Protein AF-A0A940NZK9-F1 (afdb_monomer)

Mean predicted aligned error: 20.37 Å

Radius of gyration: 30.81 Å; Cα contacts (8 Å, |Δi|>4): 760; chains: 1; bounding box: 65×82×106 Å

Nearest PDB structures (foldseek):
  3erv-assembly1_A  TM=8.694E-01  e=4.324E-15  Bacillus anthracis
  2ccl-assembly2_D  TM=9.494E-01  e=5.959E-02  Acetivibrio thermocellus
  1ohz-assembly1_B  TM=9.767E-01  e=1.368E-01  Acetivibrio thermocellus
  8x3a-assembly1_A  TM=5.547E-01  e=2.899E-02  Acetivibrio thermocellus DSM 1313
  8x39-assembly1_B  TM=5.302E-01  e=5.33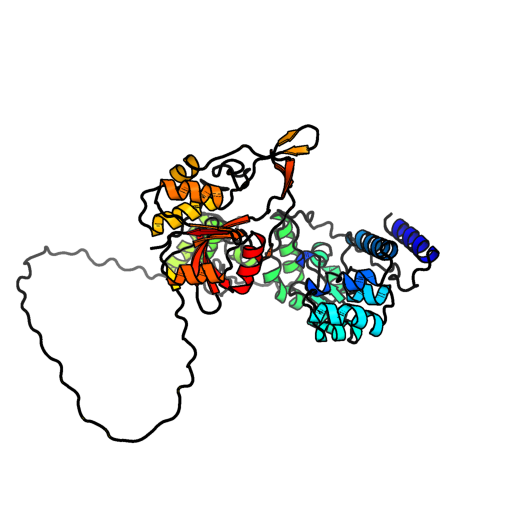4E-02  Acetivibrio thermocellus DSM 1313

Sequence (526 aa):
MKQRIAAVLLAGLMTAGFPALLPSPAVTVHAMDESMPSSIFTASPDRAYSRPCKPRFDNIPAPLLELVPEEDVNNWKNYNDILRTETAETLMEYTNVYSFIKVFELSAEQVHQVMDPAIEEETVSLTNDELNLILTASEKDILSYFMTDYPIVVGDRFYTPKWLFEHTTEEYAAAGITPEMISRKLSLYPDFPFTLEASIAFSEKLYSYVGSDAGQMNWTFTTGDMDLNEEVNVLDVVLMQRYLHKLQNIGYASWAAGDMNGDDCIDIMDLAMLKRALLKDMQPITPPEDPTEPPTEPPTENPTEKPTEPTNPTEKPTDPPEQPTEAPSENKGVMLDVIEFNQHPDYPTGCESVALYMLLKYYDVDVTVDQIIDALPKAGLPYTKNGKLYGPDPNQYFVGDPRNSSSYGVFNGPIAQVAEQFRSGVQCRTGAPLEDVIAILDTGNPVQVWYTTNPSRGIVYKREWYLDTGELFRWPGGEHSIVVCGHDDKTLTYRDPDTGGSVTMEIEFFRETYDELGGRIVYYNE

Solvent-accessible surface area (backbone atoms only — not comparable to full-atom values): 31009 Å² total; per-residue (Å²): 112,65,70,61,52,52,54,51,49,51,53,51,43,58,74,73,69,53,67,92,66,64,80,70,87,81,65,79,83,72,70,67,35,83,86,49,61,72,91,52,44,78,53,79,74,57,63,62,38,74,43,52,48,39,66,60,48,44,50,67,54,67,57,65,54,70,78,44,61,66,66,60,54,48,52,52,50,52,54,41,58,65,48,60,86,55,68,57,41,43,70,76,57,45,78,25,44,59,30,51,40,63,59,69,67,57,48,70,68,63,49,46,72,43,42,52,62,35,39,76,68,64,75,44,83,50,50,72,70,56,52,50,41,62,75,68,53,53,70,49,57,44,45,76,69,39,48,43,90,66,39,49,74,49,85,74,35,40,40,25,51,43,37,58,60,41,43,46,68,70,52,38,54,74,67,61,56,49,40,74,63,50,62,78,38,59,86,66,59,75,76,55,51,45,33,71,68,36,48,48,51,48,48,52,54,53,60,61,53,49,45,73,87,47,92,73,40,81,73,78,59,50,80,32,22,36,83,70,80,79,65,70,51,69,64,20,55,50,49,52,48,30,38,74,70,69,75,36,91,76,55,71,66,29,47,62,16,38,32,65,82,75,80,90,55,72,56,74,65,23,56,51,48,44,58,52,51,63,56,65,77,50,75,79,79,73,75,79,76,80,86,88,73,82,92,78,88,83,92,81,84,86,83,90,91,85,91,83,88,82,89,87,92,87,84,87,83,90,87,88,90,82,82,87,76,85,71,83,80,82,79,78,57,45,79,54,87,57,59,69,53,52,29,65,84,70,22,61,36,20,30,59,43,39,19,49,42,33,57,39,48,60,69,74,47,96,75,52,53,68,59,45,54,70,62,40,55,60,34,64,63,70,44,79,56,97,91,39,47,30,30,71,51,36,68,66,23,29,33,29,50,38,70,32,78,86,41,57,52,58,40,52,55,41,53,38,62,40,46,42,76,80,47,78,70,58,43,68,48,68,68,47,58,69,66,55,56,53,57,39,40,76,66,76,28,53,36,30,34,41,36,56,81,44,76,97,72,50,74,42,73,82,48,67,30,27,30,94,88,67,49,80,46,67,45,60,38,49,62,37,24,28,25,41,32,30,35,46,100,56,34,34,28,29,33,34,13,82,82,25,41,76,52,74,46,48,44,72,74,48,44,59,51,24,52,74,67,38,19,30,33,35,35,54,82,124

pLDDT: mean 74.17, std 21.55, range [27.94, 98.88]

Secondary structure (DSSP, 8-state):
-HHHHHHHHHHHHHHTT--TTSPPS----PPP-TTSPP--BSSSPPHHHH--B-HHHHS--HHHHTTS-HHHHHHHHHHHHHHTTS---STTSS-SHHHHHHHTT--HHHHHHHHHHHHHTT-SS--HHHHHHHHHS-HHHHHHHHB-SSSEEETTEEE-HHHHHHS-HHHHHHTT--HHHHHTTTTTSTTS-B-HHHHHHHHHHHHHHH-SSSTT------TT-SS-SS--SHHHHHHHHHHHTTSS---HHHHHHH-SSSSS---HHHHHHHHHHHHHHS---PPPPP--S-----------------------------PPPPPPP----EE--PPP---TTT-TT-HHHHHHHHHHHHTT----HHHHHHHS-EEPPPEEETTEEE---TTTSEES-TT-TT-----HHHHHHHHHHHSS-EEEESS--HHHHHHHHHTT--EEEEEES-GGG--EEEEEEE-TTS-EEEEEETEEEEEEEEE-SSEEEEEETTTTEEEEEEHHHHHHHHHHTT--EEEE--

Structure (mmCIF, N/CA/C/O backbone):
data_AF-A0A940NZK9-F1
#
_entry.id   AF-A0A940NZK9-F1
#
loop_
_atom_site.group_PDB
_atom_site.id
_atom_site.type_symbol
_atom_site.label_atom_id
_atom_site.label_alt_id
_atom_site.label_comp_id
_atom_site.label_asym_id
_atom_site.label_entity_id
_atom_site.label_seq_id
_atom_site.pdbx_PDB_ins_code
_atom_site.Cartn_x
_atom_site.Cartn_y
_atom_site.Cartn_z
_atom_site.occupancy
_atom_site.B_iso_or_equiv
_atom_site.auth_seq_id
_atom_site.auth_comp_id
_atom_site.auth_asym_id
_atom_site.auth_atom_id
_atom_site.pdbx_PDB_model_num
ATOM 1 N N . MET A 1 1 ? 21.304 -18.504 -27.110 1.00 32.94 1 MET A N 1
ATOM 2 C CA . MET A 1 1 ? 20.295 -18.076 -28.115 1.00 32.94 1 MET A CA 1
ATOM 3 C C . MET A 1 1 ? 20.030 -16.571 -28.034 1.00 32.94 1 MET A C 1
ATOM 5 O O . MET A 1 1 ? 20.168 -15.920 -29.061 1.00 32.94 1 MET A O 1
ATOM 9 N N . LYS A 1 2 ? 19.766 -16.015 -26.837 1.00 35.16 2 LYS A N 1
ATOM 10 C CA . LYS A 1 2 ? 19.537 -14.576 -26.581 1.00 35.16 2 LYS A CA 1
ATOM 11 C C . LYS A 1 2 ? 20.552 -13.617 -27.235 1.00 35.16 2 LYS A C 1
ATOM 13 O O . LYS A 1 2 ? 20.135 -12.797 -28.040 1.00 35.16 2 LYS A O 1
ATOM 18 N N . GLN A 1 3 ? 21.865 -13.795 -27.034 1.00 34.28 3 GLN A N 1
ATOM 19 C CA . GLN A 1 3 ? 22.906 -12.959 -27.678 1.00 34.28 3 GLN A CA 1
ATOM 20 C C . GLN A 1 3 ? 22.782 -12.853 -29.215 1.00 34.28 3 GLN A C 1
ATOM 22 O O . GLN A 1 3 ? 23.059 -11.803 -29.786 1.00 34.28 3 GLN A O 1
ATOM 27 N N . ARG A 1 4 ? 22.332 -13.914 -29.909 1.00 35.00 4 ARG A N 1
ATOM 28 C CA . ARG A 1 4 ? 22.096 -13.861 -31.366 1.00 35.00 4 ARG A CA 1
ATOM 29 C C . ARG A 1 4 ? 20.841 -13.069 -31.735 1.00 35.00 4 ARG A C 1
ATOM 31 O O . ARG A 1 4 ? 20.801 -12.511 -32.821 1.00 35.00 4 ARG A O 1
ATOM 38 N N . ILE A 1 5 ? 19.837 -13.025 -30.861 1.00 39.06 5 ILE A N 1
ATOM 39 C CA . ILE A 1 5 ? 18.619 -12.225 -31.049 1.00 39.06 5 ILE A CA 1
ATOM 40 C C . ILE A 1 5 ? 18.938 -10.747 -30.793 1.00 39.06 5 ILE A C 1
ATOM 42 O O . ILE A 1 5 ? 18.624 -9.917 -31.641 1.00 39.06 5 ILE A O 1
ATOM 46 N N . ALA A 1 6 ? 19.660 -10.438 -29.710 1.00 38.97 6 ALA A N 1
ATOM 47 C CA . ALA A 1 6 ? 20.156 -9.092 -29.422 1.00 38.97 6 ALA A CA 1
ATOM 48 C C . ALA A 1 6 ? 21.019 -8.543 -30.573 1.00 38.97 6 ALA A C 1
ATOM 50 O O . ALA A 1 6 ? 20.753 -7.455 -31.066 1.00 38.97 6 ALA A O 1
ATOM 51 N N . ALA A 1 7 ? 21.975 -9.326 -31.092 1.00 40.16 7 ALA A N 1
ATOM 52 C CA . ALA A 1 7 ? 22.804 -8.918 -32.231 1.00 40.16 7 ALA A CA 1
ATOM 53 C C . ALA A 1 7 ? 22.011 -8.696 -33.539 1.00 40.16 7 ALA A C 1
ATOM 55 O O . ALA A 1 7 ? 22.374 -7.833 -34.335 1.00 40.16 7 ALA A O 1
ATOM 56 N N . VAL A 1 8 ? 20.928 -9.450 -33.771 1.00 42.09 8 VAL A N 1
ATOM 57 C CA . VAL A 1 8 ? 20.045 -9.263 -34.939 1.00 42.09 8 VAL A CA 1
ATOM 58 C C . VAL A 1 8 ? 19.166 -8.016 -34.785 1.00 42.09 8 VAL A C 1
ATOM 60 O O . VAL A 1 8 ? 18.982 -7.291 -35.759 1.00 42.09 8 VAL A O 1
ATOM 63 N N . LEU A 1 9 ? 18.683 -7.720 -33.575 1.00 42.72 9 LEU A N 1
ATOM 64 C CA . LEU A 1 9 ? 17.964 -6.477 -33.271 1.00 42.72 9 LEU A CA 1
ATOM 65 C C . LEU A 1 9 ? 18.878 -5.249 -33.369 1.00 42.72 9 LEU A C 1
ATOM 67 O O . LEU A 1 9 ? 18.493 -4.266 -33.995 1.00 42.72 9 LEU A O 1
ATOM 71 N N . LEU A 1 10 ? 20.109 -5.330 -32.851 1.00 42.88 10 LEU A N 1
ATOM 72 C CA . LEU A 1 10 ? 21.114 -4.268 -32.977 1.00 42.88 10 LEU A CA 1
ATOM 73 C C . LEU A 1 10 ? 21.421 -3.963 -34.451 1.00 42.88 10 LEU A C 1
ATOM 75 O O . LEU A 1 10 ? 21.500 -2.802 -34.842 1.00 42.88 10 LEU A O 1
ATOM 79 N N . ALA A 1 11 ? 21.541 -5.002 -35.287 1.00 45.59 11 ALA A N 1
ATOM 80 C CA . ALA A 1 11 ? 21.721 -4.844 -36.728 1.00 45.59 11 ALA A CA 1
ATOM 81 C C . ALA A 1 11 ? 20.501 -4.189 -37.406 1.00 45.59 11 ALA A C 1
ATOM 83 O O . ALA A 1 11 ? 20.683 -3.365 -38.299 1.00 45.59 11 ALA A O 1
ATOM 8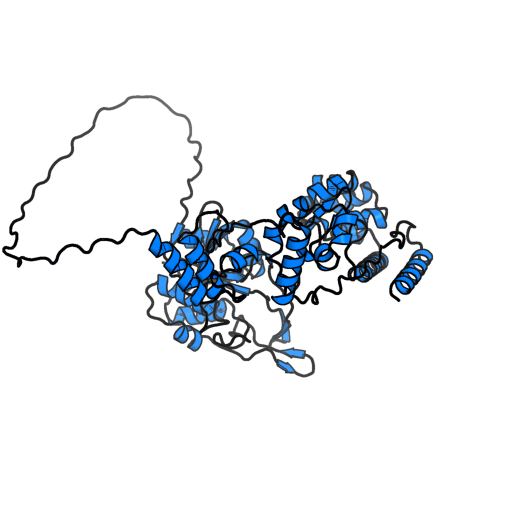4 N N . GLY A 1 12 ? 19.278 -4.509 -36.966 1.00 44.12 12 GLY A N 1
ATOM 85 C CA . GLY A 1 12 ? 18.047 -3.863 -37.436 1.00 44.12 12 GLY A CA 1
ATOM 86 C C . GLY A 1 12 ? 17.975 -2.375 -37.074 1.00 44.12 12 GLY A C 1
ATOM 87 O O . GLY A 1 12 ? 17.744 -1.542 -37.951 1.00 44.12 12 GLY A O 1
ATOM 88 N N . LEU A 1 13 ? 18.260 -2.031 -35.815 1.00 43.53 13 LEU A N 1
ATOM 89 C CA . LEU A 1 13 ? 18.296 -0.648 -35.318 1.00 43.53 13 LEU A CA 1
ATOM 90 C C . LEU A 1 13 ? 19.359 0.189 -36.051 1.00 43.53 13 LEU A C 1
ATOM 92 O O . LEU A 1 13 ? 19.060 1.270 -36.556 1.00 43.53 13 LEU A O 1
ATOM 96 N N . MET A 1 14 ? 20.567 -0.355 -36.226 1.00 46.84 14 MET A N 1
ATOM 97 C CA . MET A 1 14 ? 21.644 0.284 -36.999 1.00 46.84 14 MET A CA 1
ATOM 98 C C . MET A 1 14 ? 21.259 0.531 -38.470 1.00 46.84 14 MET A C 1
ATOM 100 O O . MET A 1 14 ? 21.725 1.498 -39.068 1.00 46.84 14 MET A O 1
ATOM 104 N N . THR A 1 15 ? 20.391 -0.296 -39.073 1.00 44.75 15 THR A N 1
ATOM 105 C CA . THR A 1 15 ? 19.867 -0.040 -40.432 1.00 44.75 15 THR A CA 1
ATOM 106 C C . THR A 1 15 ? 18.740 0.993 -40.500 1.00 44.75 15 THR A C 1
ATOM 108 O O . THR A 1 15 ? 18.470 1.497 -41.588 1.00 44.75 15 THR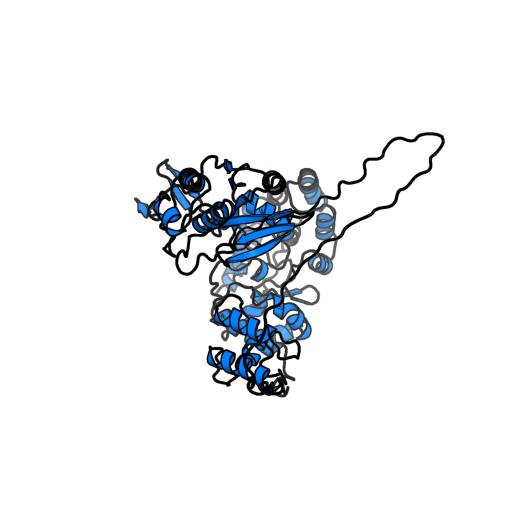 A O 1
ATOM 111 N N . ALA A 1 16 ? 18.110 1.336 -39.372 1.00 42.34 16 ALA A N 1
ATOM 112 C CA . ALA A 1 16 ? 17.051 2.346 -39.287 1.00 42.34 16 ALA A CA 1
ATOM 113 C C . ALA A 1 16 ? 17.578 3.779 -39.059 1.00 42.34 16 ALA A C 1
ATOM 115 O O . ALA A 1 16 ? 16.800 4.727 -39.092 1.00 42.34 16 ALA A O 1
ATOM 116 N N . GLY A 1 17 ? 18.891 3.954 -38.867 1.00 41.22 17 GLY A N 1
ATOM 117 C CA . GLY A 1 17 ? 19.509 5.263 -38.624 1.00 41.22 17 GLY A CA 1
ATOM 118 C C . GLY A 1 17 ? 19.628 5.656 -37.148 1.00 41.22 17 GLY A C 1
ATOM 119 O O . GLY A 1 17 ? 19.934 6.812 -36.869 1.00 41.22 17 GLY A O 1
ATOM 120 N N . PHE A 1 18 ? 19.430 4.715 -36.216 1.00 44.47 18 PHE A N 1
ATOM 121 C CA . PHE A 1 18 ? 19.694 4.946 -34.792 1.00 44.47 18 PHE A CA 1
ATOM 122 C C . PHE A 1 18 ? 21.163 5.338 -34.535 1.00 44.47 18 PHE A C 1
ATOM 124 O O . PHE A 1 18 ? 22.061 4.807 -35.201 1.00 44.47 18 PHE A O 1
ATOM 131 N N . PRO A 1 19 ? 21.433 6.212 -33.546 1.00 46.38 19 PRO A N 1
ATOM 132 C CA . PRO A 1 19 ? 22.791 6.580 -33.168 1.00 46.38 19 PRO A CA 1
ATOM 133 C C . PRO A 1 19 ? 23.596 5.372 -32.667 1.00 46.38 19 PRO A C 1
ATOM 135 O O . PRO A 1 19 ? 23.077 4.436 -32.055 1.00 46.38 19 PRO A O 1
ATOM 138 N N . ALA A 1 20 ? 24.912 5.416 -32.886 1.00 43.38 20 ALA A N 1
ATOM 139 C CA . ALA A 1 20 ? 25.848 4.335 -32.558 1.00 43.38 20 ALA A CA 1
ATOM 140 C C . ALA A 1 20 ? 26.133 4.173 -31.043 1.00 43.38 20 ALA A C 1
ATOM 142 O O . ALA A 1 20 ? 27.113 3.531 -30.667 1.00 43.38 20 ALA A O 1
ATOM 143 N N . LEU A 1 21 ? 25.290 4.770 -30.194 1.00 44.22 21 LEU A N 1
ATOM 144 C CA . LEU A 1 21 ? 25.389 4.833 -28.733 1.00 44.22 21 LEU A CA 1
ATOM 145 C C . LEU A 1 21 ? 24.544 3.779 -28.000 1.00 44.22 21 LEU A C 1
ATOM 147 O O . LEU A 1 21 ? 24.549 3.751 -26.770 1.00 44.22 21 LEU A O 1
ATOM 151 N N . LEU A 1 22 ? 23.861 2.879 -28.721 1.00 46.81 22 LEU A N 1
ATOM 152 C CA . LEU A 1 22 ? 23.336 1.656 -28.104 1.00 46.81 22 LEU A CA 1
ATOM 153 C C . LEU A 1 22 ? 24.490 0.923 -27.394 1.00 46.81 22 LEU A C 1
ATOM 155 O O . LEU A 1 22 ? 25.536 0.720 -28.024 1.00 46.81 22 LEU A O 1
ATOM 159 N N . PRO A 1 23 ? 24.332 0.522 -26.117 1.00 42.12 23 PRO A N 1
ATOM 160 C CA . PRO A 1 23 ? 25.413 -0.096 -25.364 1.00 42.12 23 PRO A CA 1
ATOM 161 C C . PRO A 1 23 ? 25.930 -1.325 -26.112 1.00 42.12 23 PRO A C 1
ATOM 163 O O . PRO A 1 23 ? 25.165 -2.206 -26.515 1.00 42.12 23 PRO A O 1
ATOM 166 N N . SER A 1 24 ? 27.248 -1.349 -26.332 1.00 39.16 24 SER A N 1
ATOM 167 C CA . SER A 1 24 ? 27.932 -2.464 -26.987 1.00 39.16 24 SER A CA 1
ATOM 168 C C . SER A 1 24 ? 27.567 -3.771 -26.271 1.00 39.16 24 SER A C 1
ATOM 170 O O . SER A 1 24 ? 27.535 -3.772 -25.041 1.00 39.16 24 SER A O 1
ATOM 172 N N . PRO A 1 25 ? 27.340 -4.898 -26.977 1.00 38.94 25 PRO A N 1
ATOM 173 C CA . PRO A 1 25 ? 26.859 -6.149 -26.383 1.00 38.94 25 PRO A CA 1
ATOM 174 C C . PRO A 1 25 ? 27.911 -6.888 -25.529 1.00 38.94 25 PRO A C 1
ATOM 176 O O . PRO A 1 25 ? 27.852 -8.107 -25.386 1.00 38.94 25 PRO A O 1
ATOM 179 N N . ALA A 1 26 ? 28.843 -6.155 -24.916 1.00 36.31 26 ALA A N 1
ATOM 180 C CA . ALA A 1 26 ? 29.597 -6.556 -23.733 1.00 36.31 26 ALA A CA 1
ATOM 181 C C . ALA A 1 26 ? 28.708 -6.523 -22.469 1.00 36.31 26 ALA A C 1
ATOM 183 O O . ALA A 1 26 ? 29.150 -6.113 -21.400 1.00 36.31 26 ALA A O 1
ATOM 184 N N . VAL A 1 27 ? 27.456 -6.968 -22.608 1.00 40.06 27 VAL A N 1
ATOM 185 C CA . VAL A 1 27 ? 26.623 -7.371 -21.481 1.00 40.06 27 VAL A CA 1
ATOM 186 C C . VAL A 1 27 ? 27.238 -8.668 -20.974 1.00 40.06 27 VAL A C 1
ATOM 188 O O . VAL A 1 27 ? 27.291 -9.665 -21.708 1.00 40.06 27 VAL A O 1
ATOM 191 N N . THR A 1 28 ? 27.787 -8.637 -19.762 1.00 40.47 28 THR A N 1
ATOM 192 C CA . THR A 1 28 ? 28.342 -9.832 -19.134 1.00 40.47 28 THR A CA 1
ATOM 193 C C . THR A 1 28 ? 27.181 -10.770 -18.844 1.00 40.47 28 THR A C 1
ATOM 195 O O . THR A 1 28 ? 26.389 -10.537 -17.940 1.00 40.47 28 THR A O 1
ATOM 198 N N . VAL A 1 29 ? 27.044 -11.825 -19.650 1.00 39.91 29 VAL A N 1
ATOM 199 C CA . VAL A 1 29 ? 26.042 -12.864 -19.399 1.00 39.91 29 VAL A CA 1
ATOM 200 C C . VAL A 1 29 ? 26.550 -13.707 -18.238 1.00 39.91 29 VAL A C 1
ATOM 202 O O . VAL A 1 29 ? 27.252 -14.701 -18.441 1.00 39.91 29 VAL A O 1
ATOM 205 N N . HIS A 1 30 ? 26.223 -13.261 -17.033 1.00 49.22 30 HIS A N 1
ATOM 206 C CA . HIS A 1 30 ? 26.441 -13.999 -15.804 1.00 49.22 30 HIS A CA 1
ATOM 207 C C . HIS A 1 30 ? 25.622 -15.293 -15.814 1.00 49.22 30 HIS A C 1
ATOM 209 O O . HIS A 1 30 ? 24.535 -15.375 -16.402 1.00 49.22 30 HIS A O 1
ATOM 215 N N . ALA A 1 31 ? 26.184 -16.342 -15.220 1.00 47.16 31 ALA A N 1
ATOM 216 C CA . ALA A 1 31 ? 25.439 -17.567 -14.991 1.00 47.16 31 ALA A CA 1
ATOM 217 C C . ALA A 1 31 ? 24.546 -17.329 -13.774 1.00 47.16 31 ALA A C 1
ATOM 219 O O . ALA A 1 31 ? 25.050 -16.938 -12.730 1.00 47.16 31 ALA A O 1
ATOM 220 N N . MET A 1 32 ? 23.238 -17.562 -13.910 1.00 58.97 32 MET A N 1
ATOM 221 C CA . MET A 1 32 ? 22.343 -17.514 -12.754 1.00 58.97 32 MET A CA 1
ATOM 222 C C . MET A 1 32 ? 22.838 -18.490 -11.689 1.00 58.97 32 MET A C 1
ATOM 224 O O . MET A 1 32 ? 23.201 -19.622 -12.016 1.00 58.97 32 MET A O 1
ATOM 228 N N . ASP A 1 33 ? 22.824 -18.053 -10.436 1.00 66.50 33 ASP A N 1
ATOM 229 C CA . ASP A 1 33 ? 23.157 -18.875 -9.282 1.00 66.50 33 ASP A CA 1
ATOM 230 C C . ASP A 1 33 ? 22.172 -20.052 -9.163 1.00 66.50 33 ASP A C 1
ATOM 232 O O . ASP A 1 33 ? 21.089 -19.930 -8.594 1.00 66.50 33 ASP A O 1
ATOM 236 N N . GLU A 1 34 ? 22.545 -21.206 -9.729 1.00 66.62 34 GLU A N 1
ATOM 237 C CA . GLU A 1 34 ? 21.718 -22.422 -9.755 1.00 66.62 34 GLU A CA 1
ATOM 238 C C . GLU A 1 34 ? 21.443 -22.999 -8.351 1.00 66.62 34 GLU A C 1
ATOM 240 O O . GLU A 1 34 ? 20.619 -23.907 -8.225 1.00 66.62 34 GLU A O 1
ATOM 245 N N . SER A 1 35 ? 22.112 -22.499 -7.301 1.00 66.00 35 SER A N 1
ATOM 246 C CA . SER A 1 35 ? 21.824 -22.873 -5.910 1.00 66.00 35 SER A CA 1
ATOM 247 C C . SER A 1 35 ? 20.616 -22.136 -5.328 1.00 66.00 35 SER A C 1
ATOM 249 O O . SER A 1 35 ? 19.997 -22.621 -4.381 1.00 66.00 35 SER A O 1
ATOM 251 N N . MET A 1 36 ? 20.241 -20.998 -5.917 1.00 72.19 36 MET A N 1
ATOM 252 C CA . MET A 1 36 ? 19.099 -20.214 -5.471 1.00 72.19 36 MET A CA 1
ATOM 253 C C . MET A 1 36 ? 17.785 -20.819 -5.981 1.00 72.19 36 MET A C 1
ATOM 255 O O . MET A 1 36 ? 17.667 -21.153 -7.166 1.00 72.19 36 MET A O 1
ATOM 259 N N . PRO A 1 37 ? 16.749 -20.919 -5.129 1.00 65.62 37 PRO A N 1
ATOM 260 C CA . PRO A 1 37 ? 15.414 -21.268 -5.589 1.00 65.62 37 PRO A CA 1
ATOM 261 C C . PRO A 1 37 ? 14.908 -20.194 -6.558 1.00 65.62 37 PRO A C 1
ATOM 263 O O . PRO A 1 37 ? 15.369 -19.050 -6.566 1.00 65.62 37 PRO A O 1
ATOM 266 N N . SER A 1 38 ? 13.913 -20.549 -7.373 1.00 60.19 38 SER A N 1
ATOM 267 C CA . SER A 1 38 ? 13.272 -19.573 -8.260 1.00 60.19 38 SER A CA 1
ATOM 268 C C . SER A 1 38 ? 12.806 -18.352 -7.462 1.00 60.19 38 SER A C 1
ATOM 270 O O . SER A 1 38 ? 12.224 -18.512 -6.389 1.00 60.19 38 SER A O 1
ATOM 272 N N . SER A 1 39 ? 12.999 -17.146 -8.008 1.00 54.09 39 SER A N 1
ATOM 273 C CA . SER A 1 39 ? 12.522 -15.870 -7.453 1.00 54.09 39 SER A CA 1
ATOM 274 C C . SER A 1 39 ? 10.991 -15.745 -7.559 1.00 54.09 39 SER A C 1
ATOM 276 O O . SER A 1 39 ? 10.431 -14.836 -8.170 1.00 54.09 39 SER A O 1
ATOM 278 N N . ILE A 1 40 ? 10.286 -16.720 -6.982 1.00 50.50 40 ILE A N 1
ATOM 279 C CA . ILE A 1 40 ? 8.840 -16.737 -6.836 1.00 50.50 40 ILE A CA 1
ATOM 280 C C . ILE A 1 40 ? 8.512 -15.821 -5.665 1.00 50.50 40 ILE A C 1
ATOM 282 O O . ILE A 1 40 ? 8.881 -16.056 -4.514 1.00 50.50 40 ILE A O 1
ATOM 286 N N . PHE A 1 41 ? 7.795 -14.756 -5.988 1.00 52.41 41 PHE A N 1
ATOM 287 C CA . PHE A 1 41 ? 7.246 -13.836 -5.013 1.00 52.41 41 PHE A CA 1
ATOM 288 C C . PHE A 1 41 ? 5.849 -14.309 -4.605 1.00 52.41 41 PHE A C 1
ATOM 290 O O . PHE A 1 41 ? 5.076 -14.789 -5.436 1.00 52.41 41 PHE A O 1
ATOM 297 N N . THR A 1 42 ? 5.494 -14.141 -3.332 1.00 32.03 42 THR A N 1
ATOM 298 C CA . THR A 1 42 ? 4.132 -14.385 -2.823 1.00 32.03 42 THR A CA 1
ATOM 299 C C . THR A 1 42 ? 3.120 -13.342 -3.313 1.00 32.03 42 THR A C 1
ATOM 301 O O . THR A 1 42 ? 1.912 -13.544 -3.215 1.00 32.03 42 THR A O 1
ATOM 304 N N . ALA A 1 43 ? 3.606 -12.244 -3.892 1.00 35.31 43 ALA A N 1
ATOM 305 C CA . ALA A 1 43 ? 2.840 -11.179 -4.534 1.00 35.31 43 ALA A CA 1
ATOM 306 C C . ALA A 1 43 ? 3.650 -10.614 -5.724 1.00 35.31 43 ALA A C 1
ATOM 308 O O . ALA A 1 43 ? 4.539 -11.286 -6.232 1.00 35.31 43 ALA A O 1
ATOM 309 N N . SER A 1 44 ? 3.372 -9.403 -6.224 1.00 42.19 44 SER A N 1
ATOM 310 C CA . SER A 1 44 ? 4.315 -8.788 -7.180 1.00 42.19 44 SER A CA 1
ATOM 311 C C . SER A 1 44 ? 5.651 -8.486 -6.485 1.00 42.19 44 SER A C 1
ATOM 313 O O . SER A 1 44 ? 5.606 -8.027 -5.338 1.00 42.19 44 SER A O 1
ATOM 315 N N . PRO A 1 45 ? 6.807 -8.684 -7.156 1.00 48.94 45 PRO A N 1
ATOM 316 C CA . PRO A 1 45 ? 8.077 -8.172 -6.656 1.00 48.94 45 PRO A CA 1
ATOM 317 C C . PRO A 1 45 ? 7.986 -6.665 -6.453 1.00 48.94 45 PRO A C 1
ATOM 319 O O . PRO A 1 45 ? 7.370 -5.958 -7.258 1.00 48.94 45 PRO A O 1
ATOM 322 N N . ASP A 1 46 ? 8.621 -6.197 -5.386 1.00 57.91 46 ASP A N 1
ATOM 323 C CA . ASP A 1 46 ? 8.810 -4.776 -5.125 1.00 57.91 46 ASP A CA 1
ATOM 324 C C . ASP A 1 46 ? 9.529 -4.109 -6.317 1.00 57.91 46 ASP A C 1
ATOM 326 O O . ASP A 1 46 ? 10.391 -4.723 -6.960 1.00 57.91 46 ASP A O 1
ATOM 330 N N . ARG A 1 47 ? 9.219 -2.840 -6.614 1.00 67.94 47 ARG A N 1
ATOM 331 C CA . ARG A 1 47 ? 10.057 -2.053 -7.529 1.00 67.94 47 ARG A CA 1
ATOM 332 C C . ARG A 1 47 ? 11.496 -2.024 -7.011 1.00 67.94 47 ARG A C 1
ATOM 334 O O . ARG A 1 47 ? 12.390 -2.311 -7.801 1.00 67.94 47 ARG A O 1
ATOM 341 N N . ALA A 1 48 ? 11.712 -1.785 -5.718 1.00 70.12 48 ALA A N 1
ATOM 342 C CA . ALA A 1 48 ? 13.029 -1.696 -5.085 1.00 70.12 48 ALA A CA 1
ATOM 343 C C . ALA A 1 48 ? 13.887 -2.968 -5.216 1.00 70.12 48 ALA A C 1
ATOM 345 O O . ALA A 1 48 ? 15.115 -2.895 -5.195 1.00 70.12 48 ALA A O 1
ATOM 346 N N . TYR A 1 49 ? 13.266 -4.135 -5.426 1.00 74.69 49 TYR A N 1
ATOM 347 C CA . TYR A 1 49 ? 14.000 -5.371 -5.702 1.00 74.69 49 TYR A CA 1
ATOM 348 C C . TYR A 1 49 ? 14.787 -5.293 -7.024 1.00 74.69 49 TYR A C 1
ATOM 350 O O . TYR A 1 49 ? 15.894 -5.815 -7.117 1.00 74.69 49 TYR A O 1
ATOM 358 N N . SER A 1 50 ? 14.235 -4.630 -8.049 1.00 75.38 50 SER A N 1
ATOM 359 C CA . SER A 1 50 ? 14.756 -4.662 -9.431 1.00 75.38 50 SER A CA 1
ATOM 360 C C . SER A 1 50 ? 15.064 -3.298 -10.056 1.00 75.38 50 SER A C 1
ATOM 362 O O . SER A 1 50 ? 15.709 -3.246 -11.102 1.00 75.38 50 SER A O 1
ATOM 364 N N . ARG A 1 51 ? 14.611 -2.201 -9.444 1.00 80.94 51 ARG A N 1
ATOM 365 C CA . ARG A 1 51 ? 14.834 -0.821 -9.881 1.00 80.94 51 ARG A CA 1
ATOM 366 C C . ARG A 1 51 ? 15.729 -0.107 -8.871 1.00 80.94 51 ARG A C 1
ATOM 368 O O . ARG A 1 51 ? 15.392 -0.099 -7.688 1.00 80.94 51 ARG A O 1
ATOM 375 N N . PRO A 1 52 ? 16.858 0.473 -9.306 1.00 83.94 52 PRO A N 1
ATOM 376 C CA . PRO A 1 52 ? 17.845 1.010 -8.381 1.00 83.94 52 PRO A CA 1
ATOM 377 C C . PRO A 1 52 ? 17.469 2.402 -7.850 1.00 83.94 52 PRO A C 1
ATOM 379 O O . PRO A 1 52 ? 17.729 2.713 -6.685 1.00 83.94 52 PRO A O 1
ATOM 382 N N . CYS A 1 53 ? 16.844 3.238 -8.682 1.00 87.31 53 CYS A N 1
ATOM 383 C CA . CYS A 1 53 ? 16.654 4.658 -8.416 1.00 87.31 53 CYS A CA 1
ATOM 384 C C . CYS A 1 53 ? 15.197 5.030 -8.086 1.00 87.31 53 CYS A C 1
ATOM 386 O O . CYS A 1 53 ? 14.249 4.260 -8.253 1.00 87.31 53 CYS A O 1
ATOM 388 N N . LYS A 1 54 ? 15.029 6.242 -7.547 1.00 88.06 54 LYS A N 1
ATOM 389 C CA . LYS A 1 54 ? 13.745 6.807 -7.111 1.00 88.06 54 LYS A CA 1
ATOM 390 C C . LYS A 1 54 ? 12.755 6.882 -8.287 1.00 88.06 54 LYS A C 1
ATOM 392 O O . LYS A 1 54 ? 13.160 7.280 -9.381 1.00 88.06 54 LYS A O 1
ATOM 397 N N . PRO A 1 55 ? 11.445 6.627 -8.078 1.00 83.69 55 PRO A N 1
ATOM 398 C CA . PRO A 1 55 ? 10.444 6.601 -9.152 1.00 83.69 55 PRO A CA 1
ATOM 399 C C . PRO A 1 55 ? 10.437 7.827 -10.080 1.00 83.69 55 PRO A C 1
ATOM 401 O O . PRO A 1 55 ? 10.231 7.664 -11.279 1.00 83.69 55 PRO A O 1
ATOM 404 N N . ARG A 1 56 ? 10.724 9.027 -9.551 1.00 86.06 56 ARG A N 1
ATOM 405 C CA . ARG A 1 56 ? 10.826 10.291 -10.313 1.00 86.06 56 ARG A CA 1
ATOM 406 C C . ARG A 1 56 ? 11.934 10.317 -11.382 1.00 86.06 56 ARG A C 1
ATOM 408 O O . ARG A 1 56 ? 11.834 11.073 -12.336 1.00 86.06 56 ARG A O 1
ATOM 415 N N . PHE A 1 57 ? 12.983 9.509 -11.220 1.00 89.44 57 PHE A N 1
ATOM 416 C CA . PHE A 1 57 ? 14.100 9.361 -12.166 1.00 89.44 57 PHE A CA 1
ATOM 417 C C . PHE A 1 57 ? 13.888 8.163 -13.108 1.00 89.44 57 PHE A C 1
ATOM 419 O O . PHE A 1 57 ? 14.258 8.177 -14.281 1.00 89.44 57 PHE A O 1
ATOM 426 N N . ASP A 1 58 ? 13.254 7.126 -12.573 1.00 85.94 58 ASP A N 1
ATOM 427 C CA . ASP A 1 58 ? 12.953 5.847 -13.211 1.00 85.94 58 ASP A CA 1
ATOM 428 C C . ASP A 1 58 ? 11.791 5.892 -14.219 1.00 85.94 58 ASP A C 1
ATOM 430 O O . ASP A 1 58 ? 11.698 5.056 -15.124 1.00 85.94 58 ASP A O 1
ATOM 434 N N . ASN A 1 59 ? 10.854 6.819 -14.025 1.00 85.50 59 ASN A N 1
ATOM 435 C CA . ASN A 1 59 ? 9.699 7.028 -14.888 1.00 85.50 59 ASN A CA 1
ATOM 436 C C . ASN A 1 59 ? 9.987 8.227 -15.805 1.00 85.50 59 ASN A C 1
ATOM 438 O O . ASN A 1 59 ? 10.087 9.351 -15.327 1.00 85.50 59 ASN A O 1
ATOM 442 N N . ILE A 1 60 ? 10.109 8.000 -17.116 1.00 89.69 60 ILE A N 1
ATOM 443 C CA . ILE A 1 60 ? 10.382 9.081 -18.075 1.00 89.69 60 ILE A CA 1
ATOM 444 C C . ILE A 1 60 ? 9.122 9.954 -18.242 1.00 89.69 60 ILE A C 1
ATOM 446 O O . ILE A 1 60 ? 8.083 9.408 -18.628 1.00 89.69 60 ILE A O 1
ATOM 450 N N . PRO A 1 61 ? 9.196 11.276 -17.989 1.00 91.50 61 PRO A N 1
ATOM 451 C CA . PRO A 1 61 ? 8.093 12.212 -18.193 1.00 91.50 61 PRO A CA 1
ATOM 452 C C . PRO A 1 61 ? 7.535 12.198 -19.620 1.00 91.50 61 PRO A C 1
ATOM 454 O O . PRO A 1 61 ? 8.295 12.127 -20.587 1.00 91.50 61 PRO A O 1
ATOM 457 N N . ALA A 1 62 ? 6.214 12.345 -19.758 1.00 91.31 62 ALA A N 1
ATOM 458 C CA . ALA A 1 62 ? 5.557 12.421 -21.064 1.00 91.31 62 ALA A CA 1
ATOM 459 C C . ALA A 1 62 ? 6.120 13.534 -21.983 1.00 91.31 62 ALA A C 1
ATOM 461 O O . ALA A 1 62 ? 6.404 13.211 -23.137 1.00 91.31 62 ALA A O 1
ATOM 462 N N . PRO A 1 63 ? 6.423 14.763 -21.504 1.00 92.12 63 PRO A N 1
ATOM 463 C CA . PRO A 1 63 ? 7.012 15.809 -22.350 1.00 92.12 63 PRO A CA 1
ATOM 464 C C . PRO A 1 63 ? 8.363 15.425 -22.976 1.00 92.12 63 PRO A C 1
ATOM 466 O O . PRO A 1 63 ? 8.659 15.830 -24.097 1.00 92.12 63 PRO A O 1
ATOM 469 N N . LEU A 1 64 ? 9.174 14.596 -22.301 1.00 90.69 64 LEU A N 1
ATOM 470 C CA . LEU A 1 64 ? 10.412 14.064 -22.886 1.00 90.69 64 LEU A CA 1
ATOM 471 C C . LEU A 1 64 ? 10.140 12.970 -23.919 1.00 90.69 64 LEU A C 1
ATOM 473 O O . LEU A 1 64 ? 10.837 12.910 -24.929 1.00 90.69 64 LEU A O 1
ATOM 477 N N . LEU A 1 65 ? 9.130 12.123 -23.702 1.00 90.12 65 LEU A N 1
ATOM 478 C CA . LEU A 1 65 ? 8.743 11.106 -24.684 1.00 90.12 65 LEU A CA 1
ATOM 479 C C . LEU A 1 65 ? 8.254 11.742 -25.995 1.00 90.12 65 LEU A C 1
ATOM 481 O O . LEU A 1 65 ? 8.530 11.195 -27.055 1.00 90.12 65 LEU A O 1
ATOM 485 N N . GLU A 1 66 ? 7.594 12.901 -25.934 1.00 90.75 66 GLU A N 1
ATOM 486 C CA . GLU A 1 66 ? 7.099 13.640 -27.107 1.00 90.75 66 GLU A CA 1
ATOM 487 C C . GLU A 1 66 ? 8.206 14.263 -27.981 1.00 90.75 66 GLU A C 1
ATOM 489 O O . GLU A 1 66 ? 7.964 14.561 -29.151 1.00 90.75 66 GLU A O 1
ATOM 494 N N . LEU A 1 67 ? 9.437 14.410 -27.468 1.00 89.94 67 LEU A N 1
ATOM 495 C CA . LEU A 1 67 ? 10.593 14.857 -28.263 1.00 89.94 67 LEU A CA 1
ATOM 496 C C . LEU A 1 67 ? 11.079 13.810 -29.281 1.00 89.94 67 LEU A C 1
ATOM 498 O O . LEU A 1 67 ? 11.866 14.144 -30.169 1.00 89.94 67 LEU A O 1
ATOM 502 N N . VAL A 1 68 ? 10.655 12.551 -29.145 1.00 89.69 68 VAL A N 1
ATOM 503 C CA . VAL A 1 68 ? 11.167 11.402 -29.903 1.00 89.69 68 VAL A CA 1
ATOM 504 C C . VAL A 1 68 ? 9.998 10.667 -30.577 1.00 89.69 68 VAL A C 1
ATOM 506 O O . VAL A 1 68 ? 8.948 10.501 -29.957 1.00 89.69 68 VAL A O 1
ATOM 509 N N . PRO A 1 69 ? 10.128 10.190 -31.832 1.00 88.06 69 PRO A N 1
ATOM 510 C CA . PRO A 1 69 ? 9.070 9.418 -32.479 1.00 88.06 69 PRO A CA 1
ATOM 511 C C . PRO A 1 69 ? 8.656 8.189 -31.656 1.00 88.06 69 PRO A C 1
ATOM 513 O O . PRO A 1 69 ? 9.500 7.426 -31.187 1.00 88.06 69 PRO A O 1
ATOM 516 N N . GLU A 1 70 ? 7.348 7.958 -31.521 1.00 84.44 70 GLU A N 1
ATOM 517 C CA . GLU A 1 70 ? 6.800 6.889 -30.669 1.00 84.44 70 GLU A CA 1
ATOM 518 C C . GLU A 1 70 ? 7.336 5.492 -31.044 1.00 84.44 70 GLU A C 1
ATOM 520 O O . GLU A 1 70 ? 7.592 4.660 -30.173 1.00 84.44 70 GLU A O 1
ATOM 525 N N . GLU A 1 71 ? 7.562 5.240 -32.338 1.00 81.00 71 GLU A N 1
ATOM 526 C CA . GLU A 1 71 ? 8.172 4.002 -32.838 1.00 81.00 71 GLU A CA 1
ATOM 527 C C . GLU A 1 71 ? 9.594 3.802 -32.291 1.00 81.00 71 GLU A C 1
ATOM 529 O O . GLU A 1 71 ? 9.928 2.707 -31.834 1.00 81.00 71 GLU A O 1
ATOM 534 N N . ASP A 1 72 ? 10.406 4.859 -32.246 1.00 81.69 72 ASP A N 1
ATOM 535 C CA . ASP A 1 72 ? 11.785 4.808 -31.755 1.00 81.69 72 ASP A CA 1
ATOM 536 C C . ASP A 1 72 ? 11.832 4.617 -30.234 1.00 81.69 72 ASP A C 1
ATOM 538 O O . ASP A 1 72 ? 12.589 3.782 -29.726 1.00 81.69 72 ASP A O 1
ATOM 542 N N . VAL A 1 73 ? 10.949 5.312 -29.507 1.00 82.12 73 VAL A N 1
ATOM 543 C CA . VAL A 1 73 ? 10.730 5.123 -28.065 1.00 82.12 73 VAL A CA 1
ATOM 544 C C . VAL A 1 73 ? 10.330 3.678 -27.759 1.00 82.12 73 VAL A C 1
ATOM 546 O O . VAL A 1 73 ? 10.878 3.065 -26.841 1.00 82.12 73 VAL A O 1
ATOM 549 N N . ASN A 1 74 ? 9.384 3.118 -28.516 1.00 81.44 74 ASN A N 1
ATOM 550 C CA . ASN A 1 74 ? 8.901 1.752 -28.324 1.00 81.44 74 ASN A CA 1
ATOM 551 C C . ASN A 1 74 ? 9.970 0.715 -28.696 1.00 81.44 74 ASN A C 1
ATOM 553 O O . ASN A 1 74 ? 10.133 -0.270 -27.980 1.00 81.44 74 ASN A O 1
ATOM 557 N N . ASN A 1 75 ? 10.753 0.942 -29.752 1.00 78.75 75 ASN A N 1
ATOM 558 C CA . ASN A 1 75 ? 11.881 0.087 -30.125 1.00 78.75 75 ASN A CA 1
ATOM 559 C C . ASN A 1 75 ? 12.974 0.065 -29.044 1.00 78.75 75 ASN A C 1
ATOM 561 O O . ASN A 1 75 ? 13.455 -1.010 -28.681 1.00 78.75 75 ASN A O 1
ATOM 565 N N . TRP A 1 76 ? 13.318 1.222 -28.474 1.00 80.94 76 TRP A N 1
ATOM 566 C CA . TRP A 1 76 ? 14.273 1.322 -27.368 1.00 80.94 76 TRP A CA 1
ATOM 567 C C . TRP A 1 76 ? 13.749 0.688 -26.070 1.00 80.94 76 TRP A C 1
ATOM 569 O O . TRP A 1 76 ? 14.464 -0.087 -25.433 1.00 80.94 76 TRP A O 1
ATOM 579 N N . LYS A 1 77 ? 12.477 0.922 -25.713 1.00 76.62 77 LYS A N 1
ATOM 580 C CA . LYS A 1 77 ? 11.819 0.238 -24.585 1.00 76.62 77 LYS A CA 1
ATOM 581 C C . LYS A 1 77 ? 11.817 -1.277 -24.775 1.00 76.62 77 LYS A C 1
ATOM 583 O O . LYS A 1 77 ? 12.216 -1.982 -23.861 1.00 76.62 77 LYS A O 1
ATOM 588 N N . ASN A 1 78 ? 11.476 -1.777 -25.965 1.00 70.88 78 ASN A N 1
ATOM 589 C CA . ASN A 1 78 ? 11.516 -3.208 -26.284 1.00 70.88 78 ASN A CA 1
ATOM 590 C C . ASN A 1 78 ? 12.938 -3.791 -26.194 1.00 70.88 78 ASN A C 1
ATOM 592 O O . ASN A 1 78 ? 13.108 -4.912 -25.718 1.00 70.88 78 ASN A O 1
ATOM 596 N N . TYR A 1 79 ? 13.968 -3.049 -26.616 1.00 68.00 79 TYR A N 1
ATOM 597 C CA . TYR A 1 79 ? 15.368 -3.459 -26.461 1.00 68.00 79 TYR A CA 1
ATOM 598 C C . TYR A 1 79 ? 15.748 -3.603 -24.977 1.00 68.00 79 TYR A C 1
ATOM 600 O O . TYR A 1 79 ? 16.256 -4.649 -24.570 1.00 68.00 79 TYR A O 1
ATOM 608 N N . ASN A 1 80 ? 15.409 -2.610 -24.151 1.00 65.31 80 ASN A N 1
ATOM 609 C CA . ASN A 1 80 ? 15.629 -2.656 -22.703 1.00 65.31 80 ASN A CA 1
ATOM 610 C C . ASN A 1 80 ? 14.762 -3.723 -22.007 1.00 65.31 80 ASN A C 1
ATOM 612 O O . ASN A 1 80 ? 15.223 -4.388 -21.084 1.00 65.31 80 ASN A O 1
ATOM 616 N N . ASP A 1 81 ? 13.531 -3.955 -22.466 1.00 60.75 81 ASP A N 1
ATOM 617 C CA . ASP A 1 81 ? 12.645 -5.000 -21.944 1.00 60.75 81 ASP A CA 1
ATOM 618 C C . ASP A 1 81 ? 13.155 -6.412 -22.275 1.00 60.75 81 ASP A C 1
ATOM 620 O O . ASP A 1 81 ? 12.965 -7.337 -21.484 1.00 60.75 81 ASP A O 1
ATOM 624 N N . ILE A 1 82 ? 13.877 -6.591 -23.385 1.00 50.31 82 ILE A N 1
ATOM 625 C CA . ILE A 1 82 ? 14.605 -7.834 -23.683 1.00 50.31 82 ILE A CA 1
ATOM 626 C C . ILE A 1 82 ? 15.812 -8.002 -22.741 1.00 50.31 82 ILE A C 1
ATOM 628 O O . ILE A 1 82 ? 16.102 -9.127 -22.323 1.00 50.31 82 ILE A O 1
ATOM 632 N N . LEU A 1 83 ? 16.465 -6.904 -22.340 1.00 49.62 83 LEU A N 1
ATOM 633 C CA . LEU A 1 83 ? 17.518 -6.906 -21.315 1.00 49.62 83 LEU A CA 1
ATOM 634 C C . LEU A 1 83 ? 16.982 -7.126 -19.883 1.00 49.62 83 LEU A C 1
ATOM 636 O O . LEU A 1 83 ? 17.734 -7.600 -19.040 1.00 49.62 83 LEU A O 1
ATOM 640 N N . ARG A 1 84 ? 15.682 -6.931 -19.590 1.00 48.28 84 ARG A N 1
ATOM 641 C CA . ARG A 1 84 ? 15.093 -7.189 -18.244 1.00 48.28 84 ARG A CA 1
ATOM 642 C C . ARG A 1 84 ? 15.179 -8.639 -17.759 1.00 48.28 84 ARG A C 1
ATOM 644 O O . ARG A 1 84 ? 14.886 -8.904 -16.590 1.00 48.28 84 ARG A O 1
ATOM 651 N N . THR A 1 85 ? 15.587 -9.581 -18.614 1.00 47.16 85 THR A N 1
ATOM 652 C CA . THR A 1 85 ? 15.944 -10.939 -18.161 1.00 47.16 85 THR A CA 1
ATOM 653 C C . THR A 1 85 ? 17.296 -11.019 -17.449 1.00 47.16 85 THR A C 1
ATOM 655 O O . THR A 1 85 ? 17.663 -12.103 -17.012 1.00 47.16 85 THR A O 1
ATOM 658 N N . GLU A 1 86 ? 18.015 -9.903 -17.352 1.00 56.38 86 GLU A N 1
ATOM 659 C CA . GLU A 1 86 ? 19.325 -9.745 -16.718 1.00 56.38 86 GLU A CA 1
ATOM 660 C C . GLU A 1 86 ? 19.245 -8.550 -15.732 1.00 56.38 86 GLU A C 1
ATOM 662 O O . GLU A 1 86 ? 18.177 -7.943 -15.551 1.00 56.38 86 GLU A O 1
ATOM 667 N N . THR A 1 87 ? 20.312 -8.273 -14.989 1.00 69.88 87 THR A N 1
ATOM 668 C CA . THR A 1 87 ? 20.332 -7.306 -13.875 1.00 69.88 87 THR A CA 1
ATOM 669 C C . THR A 1 87 ? 21.266 -6.153 -14.197 1.00 69.88 87 THR A C 1
ATOM 671 O O . THR A 1 87 ? 22.477 -6.330 -14.177 1.00 69.88 87 THR A O 1
ATOM 674 N N . ALA A 1 88 ? 20.696 -4.983 -14.492 1.00 78.38 88 ALA A N 1
ATOM 675 C CA . ALA A 1 88 ? 21.466 -3.788 -14.829 1.00 78.38 88 ALA A CA 1
ATOM 676 C C . ALA A 1 88 ? 22.434 -3.385 -13.705 1.00 78.38 88 ALA A C 1
ATOM 678 O O . ALA A 1 88 ? 22.070 -3.440 -12.526 1.00 78.38 88 ALA A O 1
ATOM 679 N N . GLU A 1 89 ? 23.623 -2.934 -14.102 1.00 84.56 89 GLU A N 1
ATOM 680 C CA . GLU A 1 89 ? 24.700 -2.459 -13.230 1.00 84.56 89 GLU A CA 1
ATOM 681 C C . GLU A 1 89 ? 25.026 -0.974 -13.440 1.00 84.56 89 GLU A C 1
ATOM 683 O O . GLU A 1 89 ? 25.618 -0.343 -12.564 1.00 84.56 89 GLU A O 1
ATOM 688 N N . THR A 1 90 ? 24.653 -0.403 -14.593 1.00 86.25 90 THR A N 1
ATOM 689 C CA . THR A 1 90 ? 24.917 1.003 -14.949 1.00 86.25 90 THR A CA 1
ATOM 690 C C . THR A 1 90 ? 23.648 1.768 -15.330 1.00 86.25 90 THR A C 1
ATOM 692 O O . THR A 1 90 ? 22.610 1.188 -15.666 1.00 86.25 90 THR A O 1
ATOM 695 N N . LEU A 1 91 ? 23.710 3.108 -15.302 1.00 86.62 91 LEU A N 1
ATOM 696 C CA . LEU A 1 91 ? 22.568 3.966 -15.655 1.00 86.62 91 LEU A CA 1
ATOM 697 C C . LEU A 1 91 ? 22.114 3.804 -17.114 1.00 86.62 91 LEU A C 1
ATOM 699 O O . LEU A 1 91 ? 20.984 4.164 -17.426 1.00 86.62 91 LEU A O 1
ATOM 703 N N . MET A 1 92 ? 22.956 3.258 -17.994 1.00 83.69 92 MET A N 1
ATOM 704 C CA . MET A 1 92 ? 22.650 3.048 -19.415 1.00 83.69 92 MET A CA 1
ATOM 705 C C . MET A 1 92 ? 22.013 1.681 -19.719 1.00 83.69 92 MET A C 1
ATOM 707 O O . MET A 1 92 ? 21.541 1.466 -20.834 1.00 83.69 92 MET A O 1
ATOM 711 N N . GLU A 1 93 ? 21.985 0.758 -18.753 1.00 77.88 93 GLU A N 1
ATOM 712 C CA . GLU A 1 93 ? 21.506 -0.625 -18.929 1.00 77.88 93 GLU A CA 1
ATOM 713 C C . GLU A 1 93 ? 20.028 -0.831 -18.557 1.00 77.88 93 GLU A C 1
ATOM 715 O O . GLU A 1 93 ? 19.483 -1.918 -18.750 1.00 77.88 93 GLU A O 1
ATOM 720 N N . TYR A 1 94 ? 19.348 0.202 -18.053 1.00 80.62 94 TYR A N 1
ATOM 721 C CA . TYR A 1 94 ? 17.910 0.169 -17.790 1.00 80.62 94 TYR A CA 1
ATOM 722 C C . TYR A 1 94 ? 17.228 1.484 -18.178 1.00 80.62 94 TYR A C 1
ATOM 724 O O . TYR A 1 94 ? 17.864 2.515 -18.361 1.00 80.62 94 TYR A O 1
ATOM 732 N N . THR A 1 95 ? 15.901 1.444 -18.309 1.00 84.38 95 THR A N 1
ATOM 733 C CA . THR A 1 95 ? 15.088 2.604 -18.704 1.00 84.38 95 THR A CA 1
ATOM 734 C C . THR A 1 95 ? 14.905 3.588 -17.547 1.00 84.38 95 THR A C 1
ATOM 736 O O . THR A 1 95 ? 14.209 3.282 -16.582 1.00 84.38 95 THR A O 1
ATOM 739 N N . ASN A 1 96 ? 15.490 4.776 -17.695 1.00 88.62 96 ASN A N 1
ATOM 740 C CA . ASN A 1 96 ? 15.379 5.939 -16.807 1.00 88.62 96 ASN A CA 1
ATOM 741 C C . ASN A 1 96 ? 15.583 7.255 -17.598 1.00 88.62 96 ASN A C 1
ATOM 743 O O . ASN A 1 96 ? 15.972 7.224 -18.770 1.00 88.62 96 ASN A O 1
ATOM 747 N N . VAL A 1 97 ? 15.360 8.414 -16.972 1.00 92.44 97 VAL A N 1
ATOM 748 C CA . VAL A 1 97 ? 15.473 9.735 -17.628 1.00 92.44 97 VAL A CA 1
ATOM 749 C C . VAL A 1 97 ? 16.875 10.010 -18.191 1.00 92.44 97 VAL A C 1
ATOM 751 O O . VAL A 1 97 ? 16.987 10.487 -19.320 1.00 92.44 97 VAL A O 1
ATOM 754 N N . TYR A 1 98 ? 17.946 9.659 -17.469 1.00 91.88 98 TYR A N 1
ATOM 755 C CA . TYR A 1 98 ? 19.323 9.843 -17.948 1.00 91.88 98 TYR A CA 1
ATOM 756 C C . TYR A 1 98 ? 19.595 9.028 -19.221 1.00 91.88 98 TYR A C 1
ATOM 758 O O . TYR A 1 98 ? 20.016 9.580 -20.237 1.00 91.88 98 TYR A O 1
ATOM 766 N N . SER A 1 99 ? 19.286 7.728 -19.190 1.00 88.31 99 SER A N 1
ATOM 767 C CA . SER A 1 99 ? 19.470 6.811 -20.322 1.00 88.31 99 SER A CA 1
ATOM 768 C C . SER A 1 99 ? 18.722 7.278 -21.573 1.00 88.31 99 SER A C 1
ATOM 770 O O . SER A 1 99 ? 19.266 7.211 -22.671 1.00 88.31 99 SER A O 1
ATOM 772 N N . PHE A 1 100 ? 17.511 7.820 -21.409 1.00 90.31 100 PHE A N 1
ATOM 773 C CA . PHE A 1 100 ? 16.703 8.348 -22.502 1.00 90.31 100 PHE A CA 1
ATOM 774 C C . PHE A 1 100 ? 17.374 9.563 -23.157 1.00 90.31 100 PHE A C 1
ATOM 776 O O . PHE A 1 100 ? 17.594 9.569 -24.367 1.00 90.31 100 PHE A O 1
ATOM 783 N N . ILE A 1 101 ? 17.782 10.551 -22.350 1.00 90.69 101 ILE A N 1
ATOM 784 C CA . ILE A 1 101 ? 18.478 11.758 -22.823 1.00 90.69 101 ILE A CA 1
ATOM 785 C C . ILE A 1 101 ? 19.780 11.393 -23.551 1.00 90.69 101 ILE A C 1
ATOM 787 O O . ILE A 1 101 ? 20.066 11.954 -24.608 1.00 90.69 101 ILE A O 1
ATOM 791 N N . LYS A 1 102 ? 20.564 10.441 -23.022 1.00 88.81 102 LYS A N 1
ATOM 792 C CA . LYS A 1 102 ? 21.835 10.021 -23.637 1.00 88.81 102 LYS A CA 1
ATOM 793 C C . LYS A 1 102 ? 21.652 9.197 -24.913 1.00 88.81 102 LYS A C 1
ATOM 795 O O . LYS A 1 102 ? 22.394 9.425 -25.862 1.00 88.81 102 LYS A O 1
ATOM 800 N N . VAL A 1 103 ? 20.695 8.265 -24.962 1.00 85.44 103 VAL A N 1
ATOM 801 C CA . VAL A 1 103 ? 20.470 7.411 -26.146 1.00 85.44 103 VAL A CA 1
ATOM 802 C C . VAL A 1 103 ? 19.890 8.198 -27.319 1.00 85.44 103 VAL A C 1
ATOM 804 O O . VAL A 1 103 ? 20.291 7.955 -28.454 1.00 85.44 103 VAL A O 1
ATOM 807 N N . PHE A 1 104 ? 18.990 9.149 -27.063 1.00 86.31 104 PHE A N 1
ATOM 808 C CA . PHE A 1 104 ? 18.396 9.994 -28.106 1.00 86.31 104 PHE A CA 1
ATOM 809 C C . PHE A 1 104 ? 19.171 11.299 -28.362 1.00 86.31 104 PHE A C 1
ATOM 811 O O . PHE A 1 104 ? 18.681 12.164 -29.082 1.00 86.31 104 PHE A O 1
ATOM 818 N N . GLU A 1 105 ? 20.377 11.434 -27.793 1.00 89.00 105 GLU A N 1
ATOM 819 C CA . GLU A 1 105 ? 21.288 12.581 -27.961 1.00 89.00 105 GLU A CA 1
ATOM 820 C C . GLU A 1 105 ? 20.617 13.956 -27.721 1.00 89.00 105 GLU A C 1
ATOM 822 O O . GLU A 1 105 ? 20.979 14.960 -28.339 1.00 89.00 105 GLU A O 1
ATOM 827 N N . LEU A 1 106 ? 19.634 14.015 -26.812 1.00 89.50 106 LEU A N 1
ATOM 828 C CA . LEU A 1 106 ? 18.835 15.219 -26.573 1.00 89.50 106 LEU A CA 1
ATOM 829 C C . LEU A 1 106 ? 19.698 16.327 -25.959 1.00 89.50 106 LEU A C 1
ATOM 831 O O . LEU A 1 106 ? 20.387 16.120 -24.954 1.00 89.50 106 LEU A O 1
ATOM 835 N N . SER A 1 107 ? 19.645 17.527 -26.541 1.00 93.19 107 SER A N 1
ATOM 836 C CA . SER A 1 107 ? 20.368 18.676 -26.001 1.00 93.19 107 SER A CA 1
ATOM 837 C C . SER A 1 107 ? 19.713 19.187 -24.713 1.00 93.19 107 SER A C 1
ATOM 839 O O . SER A 1 107 ? 18.501 19.072 -24.525 1.00 93.19 107 SER A O 1
ATOM 841 N N . ALA A 1 108 ? 20.504 19.812 -23.835 1.00 93.31 108 ALA A N 1
ATOM 842 C CA . ALA A 1 108 ? 19.973 20.451 -22.630 1.00 93.31 108 ALA A CA 1
ATOM 843 C C . ALA A 1 108 ? 18.893 21.502 -22.962 1.00 93.31 108 ALA A C 1
ATOM 845 O O . ALA A 1 108 ? 17.899 21.594 -22.256 1.00 93.31 108 ALA A O 1
ATOM 846 N N . GLU A 1 109 ? 19.044 22.237 -24.070 1.00 93.56 109 GLU A N 1
ATOM 847 C CA . GLU A 1 109 ? 18.057 23.217 -24.544 1.00 93.56 109 GLU A CA 1
ATOM 848 C C . GLU A 1 109 ? 16.718 22.555 -24.909 1.00 93.56 109 GLU A C 1
ATOM 850 O O . GLU A 1 109 ? 15.670 23.036 -24.489 1.00 93.56 109 GLU A O 1
ATOM 855 N N . GLN A 1 110 ? 16.741 21.417 -25.616 1.00 94.31 110 GLN A N 1
ATOM 856 C CA . GLN A 1 110 ? 15.525 20.659 -25.950 1.00 94.31 110 GLN A CA 1
ATOM 857 C C . GLN A 1 110 ? 14.846 20.084 -24.701 1.00 94.31 110 GLN A C 1
ATOM 859 O O . GLN A 1 110 ? 13.621 20.086 -24.613 1.00 94.31 110 GLN A O 1
ATOM 864 N N . VAL A 1 111 ? 15.640 19.598 -23.742 1.00 95.25 111 VAL A N 1
ATOM 865 C CA . VAL A 1 111 ? 15.143 19.041 -22.477 1.00 95.25 111 VAL A CA 1
ATOM 866 C C . VAL A 1 111 ? 14.475 20.127 -21.632 1.00 95.25 111 VAL A C 1
ATOM 868 O O . VAL A 1 111 ? 13.319 19.955 -21.252 1.00 95.25 111 VAL A O 1
ATOM 871 N N . HIS A 1 112 ? 15.144 21.259 -21.398 1.00 95.25 112 HIS A N 1
ATOM 872 C CA . HIS A 1 112 ? 14.577 22.390 -20.655 1.00 95.25 112 HIS A CA 1
ATOM 873 C C . HIS A 1 112 ? 13.323 22.963 -21.329 1.00 95.25 112 HIS A C 1
ATOM 875 O O . HIS A 1 112 ? 12.330 23.223 -20.658 1.00 95.25 112 HIS A O 1
ATOM 881 N N . GLN A 1 113 ? 13.303 23.063 -22.665 1.00 95.12 113 GLN A N 1
ATOM 882 C CA . GLN A 1 113 ? 12.154 23.592 -23.409 1.00 95.12 113 GLN A CA 1
ATOM 883 C C . GLN A 1 113 ? 10.830 22.857 -23.121 1.00 95.12 113 GLN A C 1
ATOM 885 O O . GLN A 1 113 ? 9.776 23.492 -23.161 1.00 95.12 113 GLN A O 1
ATOM 890 N N . VAL A 1 114 ? 10.868 21.545 -22.859 1.00 94.50 114 VAL A N 1
ATOM 891 C CA . VAL A 1 114 ? 9.664 20.741 -22.562 1.00 94.50 114 VAL A CA 1
ATOM 892 C C . VAL A 1 114 ? 9.489 20.425 -21.079 1.00 94.50 114 VAL A C 1
ATOM 894 O O . VAL A 1 114 ? 8.366 20.180 -20.646 1.00 94.50 114 VAL A O 1
ATOM 897 N N . MET A 1 115 ? 10.574 20.420 -20.301 1.00 94.81 115 MET A N 1
ATOM 898 C CA . MET A 1 115 ? 10.528 20.098 -18.877 1.00 94.81 115 MET A CA 1
ATOM 899 C C . MET A 1 115 ? 10.257 21.314 -18.001 1.00 94.81 115 MET A C 1
ATOM 901 O O . MET A 1 115 ? 9.443 21.190 -17.096 1.00 94.81 115 MET A O 1
ATOM 905 N N . ASP A 1 116 ? 10.866 22.474 -18.256 1.00 93.88 116 ASP A N 1
ATOM 906 C CA . ASP A 1 116 ? 10.723 23.639 -17.372 1.00 93.88 116 ASP A CA 1
ATOM 907 C C . ASP A 1 116 ? 9.240 24.045 -17.189 1.00 93.88 116 ASP A C 1
ATOM 909 O O . ASP A 1 116 ? 8.818 24.179 -16.039 1.00 93.88 116 ASP A O 1
ATOM 913 N N . PRO A 1 117 ? 8.393 24.118 -18.246 1.00 93.44 117 PRO A N 1
ATOM 914 C CA . PRO A 1 117 ? 6.962 24.391 -18.074 1.00 93.44 117 PRO A CA 1
ATOM 915 C C . PRO A 1 117 ? 6.233 23.268 -17.329 1.00 93.44 117 PRO A C 1
ATOM 917 O O . PRO A 1 117 ? 5.373 23.529 -16.498 1.00 93.44 117 PRO A O 1
ATOM 920 N N . ALA A 1 118 ? 6.592 22.008 -17.592 1.00 90.88 118 ALA A N 1
ATOM 921 C CA . ALA A 1 118 ? 5.970 20.855 -16.949 1.00 90.88 118 ALA A CA 1
ATOM 922 C C . ALA A 1 118 ? 6.269 20.795 -15.438 1.00 90.88 118 ALA A C 1
ATOM 924 O O . ALA A 1 118 ? 5.433 20.314 -14.670 1.00 90.88 118 ALA A O 1
ATOM 925 N N . ILE A 1 119 ? 7.445 21.287 -15.031 1.00 91.62 119 ILE A N 1
ATOM 926 C CA . ILE A 1 119 ? 7.887 21.441 -13.639 1.00 91.62 119 ILE A CA 1
ATOM 927 C C . ILE A 1 119 ? 7.180 22.636 -12.985 1.00 91.62 119 ILE A C 1
ATOM 929 O O . ILE A 1 119 ? 6.690 22.502 -11.868 1.00 91.62 119 ILE A O 1
ATOM 933 N N . GLU A 1 120 ? 7.078 23.780 -13.672 1.00 90.94 120 GLU A N 1
ATOM 934 C CA . GLU A 1 120 ? 6.342 24.963 -13.186 1.00 90.94 120 GLU A CA 1
ATOM 935 C C . GLU A 1 120 ? 4.832 24.706 -13.017 1.00 90.94 120 GLU A C 1
ATOM 937 O O . GLU A 1 120 ? 4.213 25.269 -12.116 1.00 90.94 120 GLU A O 1
ATOM 942 N N . GLU A 1 121 ? 4.242 23.843 -13.848 1.00 91.19 121 GLU A N 1
ATOM 943 C CA . GLU A 1 121 ? 2.842 23.402 -13.753 1.00 91.19 121 GLU A CA 1
ATOM 944 C C . GLU A 1 121 ? 2.638 22.189 -12.813 1.00 91.19 121 GLU A C 1
ATOM 946 O O . GLU A 1 121 ? 1.536 21.647 -12.749 1.00 91.19 121 GLU A O 1
ATOM 951 N N . GLU A 1 122 ? 3.682 21.734 -12.105 1.00 86.50 122 GLU A N 1
ATOM 952 C CA . GLU A 1 122 ? 3.677 20.578 -11.180 1.00 86.50 122 GLU A CA 1
ATOM 953 C C . GLU A 1 122 ? 3.184 19.248 -11.804 1.00 86.50 122 GLU A C 1
ATOM 955 O O . GLU A 1 122 ? 2.834 18.289 -11.116 1.00 86.50 122 GLU A O 1
ATOM 960 N N . THR A 1 123 ? 3.210 19.140 -13.137 1.00 85.50 123 THR A N 1
ATOM 961 C CA . THR A 1 123 ? 2.764 17.946 -13.886 1.00 85.50 123 THR A CA 1
ATOM 962 C C . THR A 1 123 ? 3.776 16.793 -13.871 1.00 85.50 123 THR A C 1
ATOM 964 O O . THR A 1 123 ? 3.463 15.677 -14.296 1.00 85.50 123 THR A O 1
ATOM 967 N N . VAL A 1 124 ? 5.000 17.046 -13.395 1.00 87.62 124 VAL A N 1
ATOM 968 C CA . VAL A 1 124 ? 6.097 16.074 -13.306 1.00 87.62 124 VAL A CA 1
ATOM 969 C C . VAL A 1 124 ? 6.791 16.166 -11.946 1.00 87.62 124 VAL A C 1
ATOM 971 O O . VAL A 1 124 ? 7.005 17.242 -11.406 1.00 87.62 124 VAL A O 1
ATOM 974 N N . SER A 1 125 ? 7.206 15.021 -11.404 1.00 84.38 125 SER A N 1
ATOM 975 C CA . SER A 1 125 ? 7.786 14.907 -10.055 1.00 84.38 125 SER A CA 1
ATOM 976 C C . SER A 1 125 ? 9.294 15.210 -9.963 1.00 84.38 125 SER A C 1
ATOM 978 O O . SER A 1 125 ? 9.941 14.780 -9.007 1.00 84.38 125 SER A O 1
ATOM 980 N N . LEU A 1 126 ? 9.884 15.823 -10.991 1.00 89.75 126 LEU A N 1
ATOM 981 C CA . LEU A 1 126 ? 11.295 16.227 -11.022 1.00 89.75 126 LEU A CA 1
ATOM 982 C C . LEU A 1 126 ? 11.383 17.731 -10.780 1.00 89.75 126 LEU A C 1
ATOM 984 O O . LEU A 1 126 ? 10.598 18.487 -11.333 1.00 89.75 126 LEU A O 1
ATOM 988 N N . THR A 1 127 ? 12.363 18.169 -10.004 1.00 91.75 127 THR A N 1
ATOM 989 C CA . THR A 1 127 ? 12.670 19.593 -9.823 1.00 91.75 127 THR A CA 1
ATOM 990 C C . THR A 1 127 ? 13.680 20.095 -10.860 1.00 91.75 127 THR A C 1
ATOM 992 O O . THR A 1 127 ? 14.413 19.316 -11.475 1.00 91.75 127 THR A O 1
ATOM 995 N N . ASN A 1 128 ? 13.774 21.417 -11.029 1.00 89.75 128 ASN A N 1
ATOM 996 C CA . ASN A 1 128 ? 14.767 22.028 -11.919 1.00 89.75 128 ASN A CA 1
ATOM 997 C C . ASN A 1 128 ? 16.217 21.729 -11.486 1.00 89.75 128 ASN A C 1
ATOM 999 O O . ASN A 1 128 ? 17.076 21.503 -12.338 1.00 89.75 128 ASN A O 1
ATOM 1003 N N . ASP A 1 129 ? 16.504 21.667 -10.183 1.00 92.06 129 ASP A N 1
ATOM 1004 C CA . ASP A 1 129 ? 17.837 21.302 -9.677 1.00 92.06 129 ASP A CA 1
ATOM 1005 C C . ASP A 1 129 ? 18.184 19.838 -9.995 1.00 92.06 129 ASP A C 1
ATOM 1007 O O . ASP A 1 129 ? 19.301 19.530 -10.416 1.00 92.06 129 ASP A O 1
ATOM 1011 N N . GLU A 1 130 ? 17.209 18.934 -9.869 1.00 93.75 130 GLU A N 1
ATOM 1012 C CA . GLU A 1 130 ? 17.336 17.529 -10.263 1.00 93.75 130 GLU A CA 1
ATOM 1013 C C . GLU A 1 130 ? 17.555 17.364 -11.769 1.00 93.75 130 GLU A C 1
ATOM 1015 O O . GLU A 1 130 ? 18.424 16.597 -12.181 1.00 93.75 130 GLU A O 1
ATOM 1020 N N . LEU A 1 131 ? 16.819 18.101 -12.603 1.00 94.06 131 LEU A N 1
ATOM 1021 C CA . LEU A 1 131 ? 16.992 18.076 -14.055 1.00 94.06 131 LEU A CA 1
ATOM 1022 C C . LEU A 1 131 ? 18.393 18.560 -14.463 1.00 94.06 131 LEU A C 1
ATOM 1024 O O . LEU A 1 131 ? 19.074 17.906 -15.257 1.00 94.06 131 LEU A O 1
ATOM 1028 N N . ASN A 1 132 ? 18.860 19.655 -13.859 1.00 93.19 132 ASN A N 1
ATOM 1029 C CA . ASN A 1 132 ? 20.218 20.164 -14.044 1.00 93.19 132 ASN A CA 1
ATOM 1030 C C . ASN A 1 132 ? 21.283 19.141 -13.611 1.00 93.19 132 ASN A C 1
ATOM 1032 O O . ASN A 1 132 ? 22.287 18.969 -14.312 1.00 93.19 132 ASN A O 1
ATOM 1036 N N . LEU A 1 133 ? 21.061 18.424 -12.503 1.00 94.12 133 LEU A N 1
ATOM 1037 C CA . LEU A 1 133 ? 21.945 17.350 -12.040 1.00 94.12 133 LEU A CA 1
ATOM 1038 C C . LEU A 1 133 ? 22.038 16.223 -13.083 1.00 94.12 133 LEU A C 1
ATOM 1040 O O . LEU A 1 133 ? 23.142 15.824 -13.449 1.00 94.12 133 LEU A O 1
ATOM 1044 N N . ILE A 1 134 ? 20.905 15.760 -13.621 1.00 94.25 134 ILE A N 1
ATOM 1045 C CA . ILE A 1 134 ? 20.848 14.711 -14.659 1.00 94.25 134 ILE A CA 1
ATOM 1046 C C . ILE A 1 134 ? 21.588 15.137 -15.938 1.00 94.25 134 ILE A C 1
ATOM 1048 O O . ILE A 1 134 ? 22.275 14.325 -16.565 1.00 94.25 134 ILE A O 1
ATOM 1052 N N . LEU A 1 135 ? 21.450 16.402 -16.341 1.00 92.62 135 LEU A N 1
ATOM 1053 C CA . LEU A 1 135 ? 22.044 16.926 -17.573 1.00 92.62 135 LEU A CA 1
ATOM 1054 C C . LEU A 1 135 ? 23.562 17.135 -17.479 1.00 92.62 135 LEU A C 1
ATOM 1056 O O . LEU A 1 135 ? 24.262 16.924 -18.475 1.00 92.62 135 LEU A O 1
ATOM 1060 N N . THR A 1 136 ? 24.068 17.558 -16.315 1.00 90.94 136 THR A N 1
ATOM 1061 C CA . THR A 1 136 ? 25.423 18.130 -16.184 1.00 90.94 136 THR A CA 1
ATOM 1062 C C . THR A 1 136 ? 26.382 17.379 -15.260 1.00 90.94 136 THR A C 1
ATOM 1064 O O . THR A 1 136 ? 27.595 17.538 -15.417 1.00 90.94 136 THR A O 1
ATOM 1067 N N . ALA A 1 137 ? 25.890 16.578 -14.311 1.00 91.19 137 ALA A N 1
ATOM 1068 C CA . ALA A 1 137 ? 26.733 15.926 -13.310 1.00 91.19 137 ALA A CA 1
ATOM 1069 C C . ALA A 1 137 ? 27.349 14.605 -13.804 1.00 91.19 137 ALA A C 1
ATOM 1071 O O . ALA A 1 137 ? 27.017 14.093 -14.878 1.00 91.19 137 ALA A O 1
ATOM 1072 N N . SER A 1 138 ? 28.270 14.040 -13.016 1.00 89.81 138 SER A N 1
ATOM 1073 C CA . SER A 1 138 ? 28.806 12.707 -13.301 1.00 89.81 138 SER A CA 1
ATOM 1074 C C . SER A 1 138 ? 27.795 11.617 -12.934 1.00 89.81 138 SER A C 1
ATOM 1076 O O . SER A 1 138 ? 26.962 11.812 -12.049 1.00 89.81 138 SER A O 1
ATOM 1078 N N . GLU A 1 139 ? 27.889 10.439 -13.563 1.00 88.94 139 GLU A N 1
ATOM 1079 C CA . GLU A 1 139 ? 27.017 9.299 -13.232 1.00 88.94 139 GLU A CA 1
ATOM 1080 C C . GLU A 1 139 ? 27.063 8.968 -11.734 1.00 88.94 139 GLU A C 1
ATOM 1082 O O . GLU A 1 139 ? 26.026 8.749 -11.122 1.00 88.94 139 GLU A O 1
ATOM 1087 N N . LYS A 1 140 ? 28.241 9.058 -11.107 1.00 88.12 140 LYS A N 1
ATOM 1088 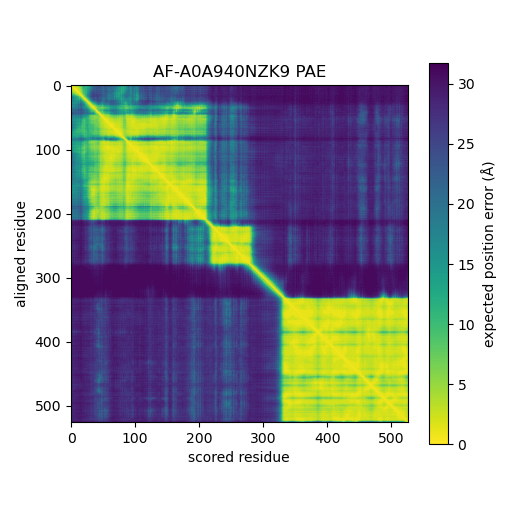C CA . LYS A 1 140 ? 28.417 8.872 -9.661 1.00 88.12 140 LYS A CA 1
ATOM 1089 C C . LYS A 1 140 ? 27.576 9.841 -8.818 1.00 88.12 140 LYS A C 1
ATOM 1091 O O . LYS A 1 140 ? 27.018 9.430 -7.801 1.00 88.12 140 LYS A O 1
ATOM 1096 N N . ASP A 1 141 ? 27.491 11.110 -9.210 1.00 88.75 141 ASP A N 1
ATOM 1097 C CA . ASP A 1 141 ? 26.727 12.123 -8.471 1.00 88.75 141 ASP A CA 1
ATOM 1098 C C . ASP A 1 141 ? 25.216 11.909 -8.658 1.00 88.75 141 ASP A C 1
ATOM 1100 O O . ASP A 1 141 ? 24.449 12.004 -7.700 1.00 88.75 141 ASP A O 1
ATOM 1104 N N . ILE A 1 142 ? 24.803 11.526 -9.872 1.00 91.62 142 ILE A N 1
ATOM 1105 C CA . ILE A 1 142 ? 23.424 11.134 -10.202 1.00 91.62 142 ILE A CA 1
ATOM 1106 C C . ILE A 1 142 ? 23.013 9.909 -9.372 1.00 91.62 142 ILE A C 1
ATOM 1108 O O . ILE A 1 142 ? 21.964 9.932 -8.729 1.00 91.62 142 ILE A O 1
ATOM 1112 N N . LEU A 1 143 ? 23.858 8.873 -9.305 1.00 90.00 143 LEU A N 1
ATOM 1113 C CA . LEU A 1 143 ? 23.650 7.711 -8.437 1.00 90.00 143 LEU A CA 1
ATOM 1114 C C . LEU A 1 143 ? 23.524 8.155 -6.973 1.00 90.00 143 LEU A C 1
ATOM 1116 O O . LEU A 1 143 ? 22.532 7.835 -6.329 1.00 90.00 143 LEU A O 1
ATOM 1120 N N . SER A 1 144 ? 24.460 8.957 -6.458 1.00 86.94 144 SER A N 1
ATOM 1121 C CA . SER A 1 144 ? 24.432 9.417 -5.062 1.00 86.94 144 SER A CA 1
ATOM 1122 C C . SER A 1 144 ? 23.168 10.196 -4.675 1.00 86.94 144 SER A C 1
ATOM 1124 O O . SER A 1 144 ? 22.849 10.249 -3.488 1.00 86.94 144 SER A O 1
ATOM 1126 N N . TYR A 1 145 ? 22.473 10.815 -5.633 1.00 90.38 145 TYR A N 1
ATOM 1127 C CA . TYR A 1 145 ? 21.249 11.573 -5.384 1.00 90.38 145 TYR A CA 1
ATOM 1128 C C . TYR A 1 145 ? 19.977 10.738 -5.602 1.00 90.38 145 TYR A C 1
ATOM 1130 O O . TYR A 1 145 ? 19.042 10.798 -4.796 1.00 90.38 145 TYR A O 1
ATOM 1138 N N . PHE A 1 146 ? 19.915 9.958 -6.687 1.00 91.19 146 PHE A N 1
ATOM 1139 C CA . PHE A 1 146 ? 18.701 9.250 -7.104 1.00 91.19 146 PHE A CA 1
ATOM 1140 C C . PHE A 1 146 ? 18.620 7.790 -6.661 1.00 91.19 146 PHE A C 1
ATOM 1142 O O . PHE A 1 146 ? 17.539 7.218 -6.785 1.00 91.19 146 PHE A O 1
ATOM 1149 N N . MET A 1 147 ? 19.688 7.172 -6.150 1.00 87.44 147 MET A N 1
ATOM 1150 C CA . MET A 1 147 ? 19.633 5.802 -5.621 1.00 87.44 147 MET A CA 1
ATOM 1151 C C . MET A 1 147 ? 18.604 5.681 -4.482 1.00 87.44 147 MET A C 1
ATOM 1153 O O . MET A 1 147 ? 18.386 6.622 -3.713 1.00 87.44 147 MET A O 1
ATOM 1157 N N . THR A 1 148 ? 17.953 4.523 -4.397 1.00 86.88 148 THR A N 1
ATOM 1158 C CA . THR A 1 148 ? 17.152 4.117 -3.231 1.00 86.88 148 THR A CA 1
ATOM 1159 C C . THR A 1 148 ? 18.046 3.481 -2.161 1.00 86.88 148 THR A C 1
ATOM 1161 O O . THR A 1 148 ? 19.223 3.221 -2.397 1.00 86.88 148 THR A O 1
ATOM 1164 N N . ASP A 1 149 ? 17.514 3.188 -0.976 1.00 85.25 149 ASP A N 1
ATOM 1165 C CA . ASP A 1 149 ? 18.327 2.606 0.098 1.00 85.25 149 ASP A CA 1
ATOM 1166 C C . ASP A 1 149 ? 18.685 1.125 -0.099 1.00 85.25 149 ASP A C 1
ATOM 1168 O O . ASP A 1 149 ? 19.476 0.594 0.676 1.00 85.25 149 ASP A O 1
ATOM 1172 N N . TYR A 1 150 ? 18.175 0.446 -1.127 1.00 85.31 150 TYR A N 1
ATOM 1173 C CA . TYR A 1 150 ? 18.369 -0.998 -1.299 1.00 85.31 150 TYR A CA 1
ATOM 1174 C C . TYR A 1 150 ? 19.637 -1.400 -2.074 1.00 85.31 150 TYR A C 1
ATOM 1176 O O . TYR A 1 150 ? 20.299 -2.347 -1.640 1.00 85.31 150 TYR A O 1
ATOM 1184 N N . PRO A 1 151 ? 20.020 -0.758 -3.196 1.00 90.19 151 PRO A N 1
ATOM 1185 C CA . PRO A 1 151 ? 21.171 -1.198 -3.978 1.00 90.19 151 PRO A CA 1
ATOM 1186 C C . PRO A 1 151 ? 22.513 -0.889 -3.312 1.00 90.19 151 PRO A C 1
ATOM 1188 O O . PRO A 1 151 ? 22.666 0.064 -2.542 1.00 90.19 151 PRO A O 1
ATOM 1191 N N . ILE A 1 152 ? 23.520 -1.679 -3.669 1.00 89.75 152 ILE A N 1
ATOM 1192 C CA . ILE A 1 152 ? 24.910 -1.476 -3.263 1.00 89.75 152 ILE A CA 1
ATOM 1193 C C . ILE A 1 152 ? 25.650 -0.756 -4.389 1.00 89.75 152 ILE A C 1
ATOM 1195 O O . ILE A 1 152 ? 25.652 -1.233 -5.516 1.00 89.75 152 ILE A O 1
ATOM 1199 N N . VAL A 1 153 ? 26.288 0.379 -4.095 1.00 90.06 153 VAL A N 1
ATOM 1200 C CA . VAL A 1 153 ? 27.000 1.198 -5.093 1.00 90.06 153 VAL A CA 1
ATOM 1201 C C . VAL A 1 153 ? 28.511 1.017 -4.953 1.00 90.06 153 VAL A C 1
ATOM 1203 O O . VAL A 1 153 ? 29.065 1.284 -3.886 1.00 90.06 153 VAL A O 1
ATOM 1206 N N . VAL A 1 154 ? 29.186 0.612 -6.032 1.00 88.56 154 VAL A N 1
ATOM 1207 C CA . VAL A 1 154 ? 30.650 0.463 -6.107 1.00 88.56 154 VAL A CA 1
ATOM 1208 C C . VAL A 1 154 ? 31.167 1.282 -7.289 1.00 88.56 154 VAL A C 1
ATOM 1210 O O . VAL A 1 154 ? 31.031 0.896 -8.446 1.00 88.56 154 VAL A O 1
ATOM 1213 N N . GLY A 1 155 ? 31.781 2.432 -6.999 1.00 85.12 155 GLY A N 1
ATOM 1214 C CA . GLY A 1 155 ? 32.306 3.328 -8.033 1.00 85.12 155 GLY A CA 1
ATOM 1215 C C . GLY A 1 155 ? 31.192 4.011 -8.831 1.00 85.12 155 GLY A C 1
ATOM 1216 O O . GLY A 1 155 ? 30.509 4.885 -8.299 1.00 85.12 155 GLY A O 1
ATOM 1217 N N . ASP A 1 156 ? 31.068 3.639 -10.102 1.00 82.38 156 ASP A N 1
ATOM 1218 C CA . ASP A 1 156 ? 30.034 4.039 -11.065 1.00 82.38 156 ASP A CA 1
ATOM 1219 C C . ASP A 1 156 ? 28.970 2.944 -11.303 1.00 82.38 156 ASP A C 1
ATOM 1221 O O . ASP A 1 156 ? 28.022 3.164 -12.054 1.00 82.38 156 ASP A O 1
ATOM 1225 N N . ARG A 1 157 ? 29.092 1.786 -10.637 1.00 87.44 157 ARG A N 1
ATOM 1226 C CA . ARG A 1 157 ? 28.143 0.665 -10.721 1.00 87.44 157 ARG A CA 1
ATOM 1227 C C . ARG A 1 157 ? 27.224 0.586 -9.513 1.00 87.44 157 ARG A C 1
ATOM 1229 O O . ARG A 1 157 ? 27.590 0.987 -8.405 1.00 87.44 157 ARG A O 1
ATOM 1236 N N . PHE A 1 158 ? 26.053 -0.004 -9.714 1.00 90.50 158 PHE A N 1
ATOM 1237 C CA . PHE A 1 158 ? 25.128 -0.390 -8.655 1.00 90.50 158 PHE A CA 1
ATOM 1238 C C . PHE A 1 158 ? 24.711 -1.855 -8.791 1.00 90.50 158 PHE A C 1
ATOM 1240 O O . PHE A 1 158 ? 24.618 -2.391 -9.887 1.00 90.50 158 PHE A O 1
ATOM 1247 N N . TYR A 1 159 ? 24.383 -2.484 -7.669 1.00 90.81 159 TYR A N 1
ATOM 1248 C CA . TYR A 1 159 ? 23.941 -3.871 -7.609 1.00 90.81 159 TYR A CA 1
ATOM 1249 C C . TYR A 1 159 ? 22.637 -3.928 -6.819 1.00 90.81 159 TYR A C 1
ATOM 1251 O O . TYR A 1 159 ? 22.595 -3.624 -5.625 1.00 90.81 159 TYR A O 1
ATOM 1259 N N . THR A 1 160 ? 21.544 -4.231 -7.517 1.00 88.88 160 THR A N 1
ATOM 1260 C CA . THR A 1 160 ? 20.197 -4.313 -6.931 1.00 88.88 160 THR A CA 1
ATOM 1261 C C . THR A 1 160 ? 20.032 -5.578 -6.079 1.00 88.88 160 THR A C 1
ATOM 1263 O O . THR A 1 160 ? 20.782 -6.539 -6.258 1.00 88.88 160 THR A O 1
ATOM 1266 N N . PRO A 1 161 ? 19.015 -5.650 -5.204 1.00 87.44 161 PRO A N 1
ATOM 1267 C CA . PRO A 1 161 ? 18.664 -6.894 -4.517 1.00 87.44 161 PRO A CA 1
ATOM 1268 C C . PRO A 1 161 ? 18.399 -8.067 -5.474 1.00 87.44 161 PRO A C 1
ATOM 1270 O O . PRO A 1 161 ? 18.743 -9.198 -5.146 1.00 87.44 161 PRO A O 1
ATOM 1273 N N . LYS A 1 162 ? 17.866 -7.813 -6.680 1.00 86.12 162 LYS A N 1
ATOM 1274 C CA . LYS A 1 162 ? 17.771 -8.804 -7.765 1.00 86.12 162 LYS A CA 1
ATOM 1275 C C . LYS A 1 162 ? 19.144 -9.263 -8.252 1.00 86.12 162 LYS A C 1
ATOM 1277 O O . LYS A 1 162 ? 19.339 -10.463 -8.398 1.00 86.12 162 LYS A O 1
ATOM 1282 N N . TRP A 1 163 ? 20.084 -8.338 -8.473 1.00 88.62 163 TRP A N 1
ATOM 1283 C CA . TRP A 1 163 ? 21.466 -8.681 -8.836 1.00 88.62 163 TRP A CA 1
ATOM 1284 C C . TRP A 1 163 ? 22.068 -9.614 -7.780 1.00 88.62 163 TRP A C 1
ATOM 1286 O O . TRP A 1 163 ? 22.457 -10.727 -8.113 1.00 88.62 163 TRP A O 1
ATOM 1296 N N . LEU A 1 164 ? 22.007 -9.236 -6.497 1.00 89.19 164 LEU A N 1
ATOM 1297 C CA . LEU A 1 164 ? 22.478 -10.081 -5.393 1.00 89.19 164 LEU A CA 1
ATOM 1298 C C . LEU A 1 164 ? 21.768 -11.450 -5.384 1.00 89.19 164 LEU A C 1
ATOM 1300 O O . LEU A 1 164 ? 22.409 -12.492 -5.298 1.00 89.19 164 LEU A O 1
ATOM 1304 N N . PHE A 1 165 ? 20.441 -11.482 -5.527 1.00 85.19 165 PHE A N 1
ATOM 1305 C CA . PHE A 1 165 ? 19.686 -12.736 -5.538 1.00 85.19 165 PHE A CA 1
ATOM 1306 C C . PHE A 1 165 ? 20.120 -13.671 -6.678 1.00 85.19 165 PHE A C 1
ATOM 1308 O O . PHE A 1 165 ? 20.239 -14.871 -6.453 1.00 85.19 165 PHE A O 1
ATOM 1315 N N . GLU A 1 166 ? 20.384 -13.146 -7.876 1.00 84.50 166 GLU A N 1
ATOM 1316 C CA . GLU A 1 166 ? 20.669 -13.942 -9.080 1.00 84.50 166 GLU A CA 1
ATOM 1317 C C . GLU A 1 166 ? 22.160 -14.300 -9.283 1.00 84.50 166 GLU A C 1
ATOM 1319 O O . GLU A 1 166 ? 22.433 -15.188 -10.089 1.00 84.50 166 GLU A O 1
ATOM 1324 N N . HIS A 1 167 ? 23.100 -13.673 -8.556 1.00 86.50 167 HIS A N 1
ATOM 1325 C CA . HIS A 1 167 ? 24.563 -13.830 -8.728 1.00 86.50 167 HIS A CA 1
ATOM 1326 C C . HIS A 1 167 ? 25.232 -14.550 -7.552 1.00 86.50 167 HIS A C 1
ATOM 1328 O O . HIS A 1 167 ? 24.717 -14.525 -6.431 1.00 86.50 167 HIS A O 1
ATOM 1334 N N . THR A 1 168 ? 26.389 -15.178 -7.777 1.00 86.62 168 THR A N 1
ATOM 1335 C CA . THR A 1 168 ? 27.103 -15.912 -6.717 1.00 86.62 168 THR A CA 1
ATOM 1336 C C . THR A 1 168 ? 27.951 -15.001 -5.828 1.00 86.62 168 THR A C 1
ATOM 1338 O O . THR A 1 168 ? 28.315 -13.874 -6.172 1.00 86.62 168 THR A O 1
ATOM 1341 N N . THR A 1 169 ? 28.338 -15.526 -4.670 1.00 84.06 169 THR A N 1
ATOM 1342 C CA . THR A 1 169 ? 29.230 -14.872 -3.707 1.00 84.06 169 THR A CA 1
ATOM 1343 C C . THR A 1 169 ? 30.607 -14.519 -4.278 1.00 84.06 169 THR A C 1
ATOM 1345 O O . THR A 1 169 ? 31.202 -13.507 -3.914 1.00 84.06 169 THR A O 1
ATOM 1348 N N . GLU A 1 170 ? 31.122 -15.299 -5.225 1.00 83.06 170 GLU A N 1
ATOM 1349 C CA . GLU A 1 170 ? 32.380 -15.008 -5.922 1.00 83.06 170 GLU A CA 1
ATOM 1350 C C . GLU A 1 170 ? 32.223 -13.818 -6.875 1.00 83.06 170 GLU A C 1
ATOM 1352 O O . GLU A 1 170 ? 33.148 -13.015 -7.031 1.00 83.06 170 GLU A O 1
ATOM 1357 N N . GLU A 1 171 ? 31.047 -13.677 -7.489 1.00 86.38 171 GLU A N 1
ATOM 1358 C CA . GLU A 1 171 ? 30.718 -12.553 -8.364 1.00 86.38 171 GLU A CA 1
ATOM 1359 C C . GLU A 1 171 ? 30.562 -11.261 -7.562 1.00 86.38 171 GLU A C 1
ATOM 1361 O O . GLU A 1 171 ? 31.035 -10.222 -8.017 1.00 86.38 171 GLU A O 1
ATOM 1366 N N . TYR A 1 172 ? 30.029 -11.317 -6.334 1.00 89.88 172 TYR A N 1
ATOM 1367 C CA . TYR A 1 172 ? 30.010 -10.164 -5.423 1.00 89.88 172 TYR A CA 1
ATOM 1368 C C . TYR A 1 172 ? 31.433 -9.630 -5.167 1.00 89.88 172 TYR A C 1
ATOM 1370 O O . TYR A 1 172 ? 31.683 -8.422 -5.238 1.00 89.88 172 TYR A O 1
ATOM 1378 N N . ALA A 1 173 ? 32.387 -10.531 -4.907 1.00 84.88 173 ALA A N 1
ATOM 1379 C CA . ALA A 1 173 ? 33.782 -10.170 -4.661 1.00 84.88 173 ALA A CA 1
ATOM 1380 C C . ALA A 1 173 ? 34.462 -9.614 -5.923 1.00 84.88 173 ALA A C 1
ATOM 1382 O O . ALA A 1 173 ? 35.212 -8.638 -5.845 1.00 84.88 173 ALA A O 1
ATOM 1383 N N . ALA A 1 174 ? 34.171 -10.188 -7.095 1.00 86.69 174 ALA A N 1
ATOM 1384 C CA . ALA A 1 174 ? 34.649 -9.686 -8.385 1.00 86.69 174 ALA A CA 1
ATOM 1385 C C . ALA A 1 174 ? 34.069 -8.299 -8.734 1.00 86.69 174 ALA A C 1
ATOM 1387 O O . ALA A 1 174 ? 34.777 -7.459 -9.289 1.00 86.69 174 ALA A O 1
ATOM 1388 N N . ALA A 1 175 ? 32.816 -8.046 -8.349 1.00 86.62 175 ALA A N 1
ATOM 1389 C CA . ALA A 1 175 ? 32.107 -6.771 -8.449 1.00 86.62 175 ALA A CA 1
ATOM 1390 C C . ALA A 1 175 ? 32.605 -5.696 -7.456 1.00 86.62 175 ALA A C 1
ATOM 1392 O O . ALA A 1 175 ? 32.207 -4.531 -7.549 1.00 86.62 175 ALA A O 1
ATOM 1393 N N . GLY A 1 176 ? 33.479 -6.067 -6.511 1.00 87.88 176 GLY A N 1
ATOM 1394 C CA . GLY A 1 176 ? 34.028 -5.178 -5.485 1.00 87.88 176 GLY A CA 1
ATOM 1395 C C . GLY A 1 176 ? 33.083 -4.898 -4.310 1.00 87.88 176 GLY A C 1
ATOM 1396 O O . GLY A 1 176 ? 33.348 -3.983 -3.531 1.00 87.88 176 GLY A O 1
ATOM 1397 N N . ILE A 1 177 ? 31.997 -5.665 -4.167 1.00 90.25 177 ILE A N 1
ATOM 1398 C CA . ILE A 1 177 ? 31.074 -5.574 -3.030 1.00 90.25 177 ILE A CA 1
ATOM 1399 C C . ILE A 1 177 ? 31.758 -6.177 -1.801 1.00 90.25 177 ILE A C 1
ATOM 1401 O O . ILE A 1 177 ? 32.068 -7.366 -1.792 1.00 90.25 177 ILE A O 1
ATOM 1405 N N . THR A 1 178 ? 31.979 -5.398 -0.742 1.00 82.81 178 THR A N 1
ATOM 1406 C CA . THR A 1 178 ? 32.581 -5.926 0.496 1.00 82.81 178 THR A CA 1
ATOM 1407 C C . THR A 1 178 ? 31.515 -6.440 1.477 1.00 82.81 178 THR A C 1
ATOM 1409 O O . THR A 1 178 ? 30.365 -5.984 1.428 1.00 82.81 178 THR A O 1
ATOM 1412 N N . PRO A 1 179 ? 31.867 -7.351 2.406 1.00 75.62 179 PRO A N 1
ATOM 1413 C CA . PRO A 1 179 ? 31.007 -7.752 3.521 1.00 75.62 179 PRO A CA 1
ATOM 1414 C C . PRO A 1 179 ? 30.333 -6.589 4.260 1.00 75.62 179 PRO A C 1
ATOM 1416 O O . PRO A 1 179 ? 29.139 -6.639 4.543 1.00 75.62 179 PRO A O 1
ATOM 1419 N N . GLU A 1 180 ? 31.062 -5.500 4.515 1.00 67.88 180 GLU A N 1
ATOM 1420 C CA . GLU A 1 180 ? 30.565 -4.318 5.229 1.00 67.88 180 GLU A CA 1
ATOM 1421 C C . GLU A 1 180 ? 29.538 -3.508 4.424 1.00 67.88 180 GLU A C 1
ATOM 1423 O O . GLU A 1 180 ? 28.785 -2.715 4.993 1.00 67.88 180 GLU A O 1
ATOM 1428 N N . MET A 1 181 ? 29.509 -3.670 3.099 1.00 78.31 181 MET A N 1
ATOM 1429 C CA . MET A 1 181 ? 28.503 -3.043 2.241 1.00 78.31 181 MET A CA 1
ATOM 1430 C C . MET A 1 181 ? 27.183 -3.810 2.304 1.00 78.31 181 MET A C 1
ATOM 1432 O O . MET A 1 181 ? 26.131 -3.180 2.389 1.00 78.31 181 MET A O 1
ATOM 1436 N N . ILE A 1 182 ? 27.241 -5.147 2.328 1.00 75.56 182 ILE A N 1
ATOM 1437 C CA . ILE A 1 182 ? 26.062 -6.006 2.512 1.00 75.56 182 ILE A CA 1
ATOM 1438 C C . ILE A 1 182 ? 25.537 -5.911 3.946 1.00 75.56 182 ILE A C 1
ATOM 1440 O O . ILE A 1 182 ? 24.331 -5.759 4.127 1.00 75.56 182 ILE A O 1
ATOM 1444 N N . SER A 1 183 ? 26.401 -5.912 4.969 1.00 65.44 183 SER A N 1
ATOM 1445 C CA . SER A 1 183 ? 25.960 -5.900 6.374 1.00 65.44 183 SER A CA 1
ATOM 1446 C C . SER A 1 183 ? 25.093 -4.685 6.727 1.00 65.44 183 SER A C 1
ATOM 1448 O O . SER A 1 183 ? 24.095 -4.822 7.428 1.00 65.44 183 SER A O 1
ATOM 1450 N N . ARG A 1 184 ? 25.389 -3.515 6.144 1.00 69.38 184 ARG A N 1
ATOM 1451 C CA . ARG A 1 184 ? 24.590 -2.277 6.267 1.00 69.38 184 ARG A CA 1
ATOM 1452 C C . ARG A 1 184 ? 23.214 -2.328 5.595 1.00 69.38 184 ARG A C 1
ATOM 1454 O O . ARG A 1 184 ? 22.440 -1.388 5.757 1.00 69.38 184 ARG A O 1
ATOM 1461 N N . LYS A 1 185 ? 22.937 -3.360 4.798 1.00 72.94 185 LYS A N 1
ATOM 1462 C CA . LYS A 1 185 ? 21.691 -3.550 4.041 1.00 72.94 185 LYS A CA 1
ATOM 1463 C C . LYS A 1 185 ? 20.916 -4.802 4.467 1.00 72.94 185 LYS A C 1
ATOM 1465 O O . LYS A 1 185 ? 19.766 -4.951 4.068 1.00 72.94 185 LYS A O 1
ATOM 1470 N N . LEU A 1 186 ? 21.493 -5.658 5.320 1.00 63.78 186 LEU A N 1
ATOM 1471 C CA . LEU A 1 186 ? 20.866 -6.900 5.799 1.00 63.78 186 LEU A CA 1
ATOM 1472 C C . LEU A 1 186 ? 19.506 -6.695 6.478 1.00 63.78 186 LEU A C 1
ATOM 1474 O O . LEU A 1 186 ? 18.680 -7.593 6.413 1.00 63.78 186 LEU A O 1
ATOM 1478 N N . SER A 1 187 ? 19.248 -5.543 7.102 1.00 59.03 187 SER A N 1
ATOM 1479 C CA . SER A 1 187 ? 17.941 -5.235 7.701 1.00 59.03 187 SER A CA 1
ATOM 1480 C C . SER A 1 187 ? 16.861 -4.844 6.686 1.00 59.03 187 SER A C 1
ATOM 1482 O O . SER A 1 187 ? 15.692 -4.864 7.037 1.00 59.03 187 SER A O 1
ATOM 1484 N N . LEU A 1 188 ? 17.231 -4.499 5.446 1.00 62.03 188 LEU A N 1
ATOM 1485 C CA . LEU A 1 188 ? 16.314 -4.014 4.400 1.00 62.03 188 LEU A CA 1
ATOM 1486 C C . LEU A 1 188 ? 15.858 -5.120 3.435 1.00 62.03 188 LEU A C 1
ATOM 1488 O O . LEU A 1 188 ? 14.923 -4.937 2.663 1.00 62.03 188 LEU A O 1
ATOM 1492 N N . TYR A 1 189 ? 16.571 -6.245 3.406 1.00 68.69 189 TYR A N 1
ATOM 1493 C CA . TYR A 1 189 ? 16.344 -7.336 2.455 1.00 68.69 189 TYR A CA 1
ATOM 1494 C C . TYR A 1 189 ? 15.321 -8.413 2.895 1.00 68.69 189 TYR A C 1
ATOM 1496 O O . TYR A 1 189 ? 14.721 -9.015 2.001 1.00 68.69 189 TYR A O 1
ATOM 1504 N N . PRO A 1 190 ? 15.051 -8.650 4.199 1.00 55.47 190 PRO A N 1
ATOM 1505 C CA . PRO A 1 190 ? 13.978 -9.540 4.659 1.00 55.47 190 PRO A CA 1
ATOM 1506 C C . PRO A 1 190 ? 12.558 -9.077 4.301 1.00 55.47 190 PRO A C 1
ATOM 1508 O O . PRO A 1 190 ? 11.647 -9.900 4.265 1.00 55.47 190 PRO A O 1
ATOM 1511 N N . ASP A 1 191 ? 12.364 -7.787 4.010 1.00 57.25 191 ASP A N 1
ATOM 1512 C CA . ASP A 1 191 ? 11.045 -7.206 3.713 1.00 57.25 191 ASP A CA 1
ATOM 1513 C C . ASP A 1 191 ? 10.534 -7.530 2.296 1.00 57.25 191 ASP A C 1
ATOM 1515 O O . ASP A 1 191 ? 9.370 -7.276 1.964 1.00 57.25 191 ASP A O 1
ATOM 1519 N N . PHE A 1 192 ? 11.377 -8.110 1.432 1.00 63.56 192 PHE A N 1
ATOM 1520 C CA . PHE A 1 192 ? 10.945 -8.496 0.094 1.00 63.56 192 PHE A CA 1
ATOM 1521 C C . PHE A 1 192 ? 9.950 -9.666 0.134 1.00 63.56 192 PHE A C 1
ATOM 1523 O O . PHE A 1 192 ? 10.143 -10.633 0.869 1.00 63.56 192 PHE A O 1
ATOM 1530 N N . PRO A 1 193 ? 8.903 -9.648 -0.715 1.00 57.59 193 PRO A N 1
ATOM 1531 C CA . PRO A 1 193 ? 7.805 -10.612 -0.668 1.00 57.59 193 PRO A CA 1
ATOM 1532 C C . PRO A 1 193 ? 8.164 -11.943 -1.343 1.00 57.59 193 PRO A C 1
ATOM 1534 O O . PRO A 1 193 ? 7.433 -12.430 -2.206 1.00 57.59 193 PRO A O 1
ATOM 1537 N N . PHE A 1 194 ? 9.313 -12.516 -1.003 1.00 61.56 194 PHE A N 1
ATOM 1538 C CA . PHE A 1 194 ? 9.728 -13.844 -1.431 1.00 61.56 194 PHE A CA 1
ATOM 1539 C C . PHE A 1 194 ? 8.801 -14.926 -0.861 1.00 61.56 194 PHE A C 1
ATOM 1541 O O . PHE A 1 194 ? 8.168 -14.753 0.180 1.00 61.56 194 PHE A O 1
ATOM 1548 N N . THR A 1 195 ? 8.754 -16.091 -1.508 1.00 55.25 195 THR A N 1
ATOM 1549 C CA . THR A 1 195 ? 8.405 -17.336 -0.801 1.00 55.25 195 THR A CA 1
ATOM 1550 C C . THR A 1 195 ? 9.384 -17.591 0.347 1.00 55.25 195 THR A C 1
ATOM 1552 O O . THR A 1 195 ? 10.554 -17.235 0.230 1.00 55.25 195 THR A O 1
ATOM 1555 N N . LEU A 1 196 ? 8.941 -18.276 1.408 1.00 49.03 196 LEU A N 1
ATOM 1556 C CA . LEU A 1 196 ? 9.778 -18.612 2.570 1.00 49.03 196 LEU A CA 1
ATOM 1557 C C . LEU A 1 196 ? 11.119 -19.261 2.169 1.00 49.03 196 LEU A C 1
ATOM 1559 O O . LEU A 1 196 ? 12.164 -18.844 2.651 1.00 49.03 196 LEU A O 1
ATOM 1563 N N . GLU A 1 197 ? 11.090 -20.199 1.219 1.00 55.97 197 GLU A N 1
ATOM 1564 C CA . GLU A 1 197 ? 12.272 -20.862 0.642 1.00 55.97 197 GLU A CA 1
ATOM 1565 C C . GLU A 1 197 ? 13.280 -19.862 0.042 1.00 55.97 197 GLU A C 1
ATOM 1567 O O . GLU A 1 197 ? 14.457 -19.868 0.392 1.00 55.97 197 GLU A O 1
ATOM 1572 N N . ALA A 1 198 ? 12.808 -18.940 -0.803 1.00 60.72 198 ALA A N 1
ATOM 1573 C CA . ALA A 1 198 ? 13.640 -17.894 -1.402 1.00 60.72 198 ALA A CA 1
ATOM 1574 C C . ALA A 1 198 ? 14.124 -16.842 -0.389 1.00 60.72 198 ALA A C 1
ATOM 1576 O O . ALA A 1 198 ? 15.234 -16.334 -0.531 1.00 60.72 198 ALA A O 1
ATOM 1577 N N . SER A 1 199 ? 13.340 -16.550 0.654 1.00 61.03 199 SER A N 1
ATOM 1578 C CA . SER A 1 199 ? 13.754 -15.657 1.743 1.00 61.03 199 SER A CA 1
ATOM 1579 C C . SER A 1 199 ? 14.881 -16.263 2.583 1.00 61.03 199 SER A C 1
ATOM 1581 O O . SER A 1 199 ? 15.823 -15.553 2.937 1.00 61.03 199 SER A O 1
ATOM 1583 N N . ILE A 1 200 ? 14.800 -17.565 2.883 1.00 55.38 200 ILE A N 1
ATOM 1584 C CA . ILE A 1 200 ? 15.832 -18.310 3.614 1.00 55.38 200 ILE A CA 1
ATOM 1585 C C . ILE A 1 200 ? 17.109 -18.369 2.774 1.00 55.38 200 ILE A C 1
ATOM 1587 O O . ILE A 1 200 ? 18.126 -17.833 3.203 1.00 55.38 200 ILE A O 1
ATOM 1591 N N . ALA A 1 201 ? 17.037 -18.891 1.545 1.00 64.88 201 ALA A N 1
ATOM 1592 C CA . ALA A 1 201 ? 18.205 -19.044 0.675 1.00 64.88 201 ALA A CA 1
ATOM 1593 C C . ALA A 1 201 ? 18.925 -17.711 0.394 1.00 64.88 201 ALA A C 1
ATOM 1595 O O . ALA A 1 201 ? 20.154 -17.641 0.422 1.00 64.88 201 ALA A O 1
ATOM 1596 N N . PHE A 1 202 ? 18.177 -16.619 0.178 1.00 78.06 202 PHE A N 1
ATOM 1597 C CA . PHE A 1 202 ? 18.787 -15.302 -0.022 1.00 78.06 202 PHE A CA 1
ATOM 1598 C C . PHE A 1 202 ? 19.471 -14.785 1.244 1.00 78.06 202 PHE A C 1
ATOM 1600 O O . PHE A 1 202 ? 20.585 -14.266 1.167 1.00 78.06 202 PHE A O 1
ATOM 1607 N N . SER A 1 203 ? 18.844 -14.971 2.409 1.00 65.38 203 SER A N 1
ATOM 1608 C CA . SER A 1 203 ? 19.440 -14.606 3.695 1.00 65.38 203 SER A CA 1
ATOM 1609 C C . SER A 1 203 ? 20.721 -15.404 3.945 1.00 65.38 203 SER A C 1
ATOM 1611 O O . SER A 1 203 ? 21.769 -14.808 4.180 1.00 65.38 203 SER A O 1
ATOM 1613 N N . GLU A 1 204 ? 20.678 -16.732 3.820 1.00 65.81 204 GLU A N 1
ATOM 1614 C CA . GLU A 1 204 ? 21.836 -17.625 3.971 1.00 65.81 204 GLU A CA 1
ATOM 1615 C C . GLU A 1 204 ? 22.989 -17.247 3.031 1.00 65.81 204 GLU A C 1
ATOM 1617 O O . GLU A 1 204 ? 24.142 -17.179 3.467 1.00 65.81 204 GLU A O 1
ATOM 1622 N N . LYS A 1 205 ? 22.702 -16.921 1.763 1.00 80.81 205 LYS A N 1
ATOM 1623 C CA . LYS A 1 205 ? 23.720 -16.445 0.813 1.00 80.81 205 LYS A CA 1
ATOM 1624 C C . LYS A 1 205 ? 24.363 -15.129 1.262 1.00 80.81 205 LYS A C 1
ATOM 1626 O O . LYS A 1 205 ? 25.583 -14.986 1.217 1.00 80.81 205 LYS A O 1
ATOM 1631 N N . LEU A 1 206 ? 23.568 -14.163 1.716 1.00 75.62 206 LEU A N 1
ATOM 1632 C CA . LEU A 1 206 ? 24.089 -12.872 2.171 1.00 75.62 206 LEU A CA 1
ATOM 1633 C C . LEU A 1 206 ? 24.908 -13.014 3.465 1.00 75.62 206 LEU A C 1
ATOM 1635 O O . LEU A 1 206 ? 26.006 -12.466 3.548 1.00 75.62 206 LEU A O 1
ATOM 1639 N N . TYR A 1 207 ? 24.424 -13.784 4.444 1.00 63.16 207 TYR A N 1
ATOM 1640 C CA . TYR A 1 207 ? 25.142 -14.040 5.698 1.00 63.16 207 TYR A CA 1
ATOM 1641 C C . TYR A 1 207 ? 26.425 -14.855 5.486 1.00 63.16 207 TYR A C 1
ATOM 1643 O O . TYR A 1 207 ? 27.449 -14.534 6.090 1.00 63.16 207 TYR A O 1
ATOM 1651 N N . SER A 1 208 ? 26.417 -15.863 4.606 1.00 70.56 208 SER A N 1
ATOM 1652 C CA . SER A 1 208 ? 27.630 -16.629 4.284 1.00 70.56 208 SER A CA 1
ATOM 1653 C C . SER A 1 208 ? 28.677 -15.780 3.557 1.00 70.56 208 SER A C 1
ATOM 1655 O O . SER A 1 208 ? 29.864 -15.908 3.862 1.00 70.56 208 SER A O 1
ATOM 1657 N N . TYR A 1 209 ? 28.263 -14.855 2.681 1.00 73.81 209 TYR A N 1
ATOM 1658 C CA . TYR A 1 209 ? 29.183 -13.910 2.040 1.00 73.81 209 TYR A CA 1
ATOM 1659 C C . TYR A 1 209 ? 29.802 -12.895 3.000 1.00 73.81 209 TYR A C 1
ATOM 1661 O O . TYR A 1 209 ? 30.979 -12.562 2.861 1.00 73.81 209 TYR A O 1
ATOM 1669 N N . VAL A 1 210 ? 29.028 -12.404 3.977 1.00 68.19 210 VAL A N 1
ATOM 1670 C CA . VAL A 1 210 ? 29.541 -11.478 5.003 1.00 68.19 210 VAL A CA 1
ATOM 1671 C C . VAL A 1 210 ? 30.721 -12.092 5.776 1.00 68.19 210 VAL A C 1
ATOM 1673 O O . VAL A 1 210 ? 31.589 -11.360 6.242 1.00 68.19 210 VAL A O 1
ATOM 1676 N N . GLY A 1 211 ? 30.855 -13.419 5.743 1.00 51.78 211 GLY A N 1
ATOM 1677 C CA . GLY A 1 211 ? 32.173 -14.038 5.669 1.00 51.78 211 GLY A CA 1
ATOM 1678 C C . GLY A 1 211 ? 32.793 -14.376 7.018 1.00 51.78 211 GLY A C 1
ATOM 1679 O O . GLY A 1 211 ? 32.538 -13.753 8.043 1.00 51.78 211 GLY A O 1
ATOM 1680 N N . SER A 1 212 ? 33.608 -15.432 7.004 1.00 36.12 212 SER A N 1
ATOM 1681 C CA . SER A 1 212 ? 33.972 -16.173 8.208 1.00 36.12 212 SER A CA 1
ATOM 1682 C C . SER A 1 212 ? 35.479 -16.204 8.487 1.00 36.12 212 SER A C 1
ATOM 1684 O O . SER A 1 212 ? 36.223 -16.634 7.609 1.00 36.12 212 SER A O 1
ATOM 1686 N N . ASP A 1 213 ? 35.991 -16.003 9.708 1.00 37.81 213 ASP A N 1
ATOM 1687 C CA . ASP A 1 213 ? 35.527 -15.301 10.929 1.00 37.81 213 ASP A CA 1
ATOM 1688 C C . ASP A 1 213 ? 34.054 -15.428 11.401 1.00 37.81 213 ASP A C 1
ATOM 1690 O O . ASP A 1 213 ? 33.476 -14.496 11.944 1.00 37.81 213 ASP A O 1
ATOM 1694 N N . ALA A 1 214 ? 33.445 -16.610 11.227 1.00 36.84 214 ALA A N 1
ATOM 1695 C CA . ALA A 1 214 ? 32.126 -16.993 11.765 1.00 36.84 214 ALA A CA 1
ATOM 1696 C C . ALA A 1 214 ? 31.999 -18.522 11.915 1.00 36.84 214 ALA A C 1
ATOM 1698 O O . ALA A 1 214 ? 31.434 -19.002 12.887 1.00 36.84 214 ALA A O 1
ATOM 1699 N N . GLY A 1 215 ? 32.674 -19.297 11.057 1.00 33.75 215 GLY A N 1
ATOM 1700 C CA . GLY A 1 215 ? 32.956 -20.728 11.247 1.00 33.75 215 GLY A CA 1
ATOM 1701 C C . GLY A 1 215 ? 33.976 -21.030 12.358 1.00 33.75 215 GLY A C 1
ATOM 1702 O O . GLY A 1 215 ? 34.206 -22.191 12.689 1.00 33.75 215 GLY A O 1
ATOM 1703 N N . GLN A 1 216 ? 34.574 -19.989 12.946 1.00 32.28 216 GLN A N 1
ATOM 1704 C CA . GLN A 1 216 ? 35.116 -20.007 14.307 1.00 32.28 216 GLN A CA 1
ATOM 1705 C C . GLN A 1 216 ? 34.862 -18.686 15.053 1.00 32.28 216 GLN A C 1
ATOM 1707 O O . GLN A 1 216 ? 35.603 -18.330 15.969 1.00 32.28 216 GLN A O 1
ATOM 1712 N N . MET A 1 217 ? 33.744 -18.010 14.755 1.00 28.52 217 MET A N 1
ATOM 1713 C CA . MET A 1 217 ? 33.075 -17.354 15.870 1.00 28.52 217 MET A CA 1
ATOM 1714 C C . MET A 1 217 ? 32.530 -18.496 16.719 1.00 28.52 217 MET A C 1
ATOM 1716 O O . MET A 1 217 ? 31.624 -19.221 16.312 1.00 28.52 217 MET A O 1
ATOM 1720 N N . ASN A 1 218 ? 33.029 -18.592 17.948 1.00 30.89 218 ASN A N 1
ATOM 1721 C CA . ASN A 1 218 ? 32.063 -18.681 19.027 1.00 30.89 218 ASN A CA 1
ATOM 1722 C C . ASN A 1 218 ? 31.175 -17.442 18.872 1.00 30.89 218 ASN A C 1
ATOM 1724 O O . ASN A 1 218 ? 31.484 -16.392 19.433 1.00 30.89 218 ASN A O 1
ATOM 1728 N N . TRP A 1 219 ? 30.099 -17.555 18.094 1.00 30.02 219 TRP A N 1
ATOM 1729 C CA . TRP A 1 219 ? 28.955 -16.708 18.336 1.00 30.02 219 TRP A CA 1
ATOM 1730 C C . TRP A 1 219 ? 28.448 -17.152 19.699 1.00 30.02 219 TRP A C 1
ATOM 1732 O O . TRP A 1 219 ? 27.660 -18.085 19.831 1.00 30.02 219 TRP A O 1
ATOM 1742 N N . THR A 1 220 ? 28.940 -16.487 20.735 1.00 35.50 220 THR A N 1
ATOM 1743 C CA . THR A 1 220 ? 28.180 -16.331 21.960 1.00 35.50 220 THR A CA 1
ATOM 1744 C C . THR A 1 220 ? 27.048 -15.353 21.653 1.00 35.50 220 THR A C 1
ATOM 1746 O O . THR A 1 220 ? 27.033 -14.253 22.193 1.00 35.50 220 THR A O 1
ATOM 1749 N N . PHE A 1 221 ? 26.115 -15.751 20.774 1.00 45.72 221 PHE A N 1
ATOM 1750 C CA . PHE A 1 221 ? 24.735 -15.331 20.980 1.00 45.72 221 PHE A CA 1
ATOM 1751 C C . PHE A 1 221 ? 24.381 -15.872 22.363 1.00 45.72 221 PHE A C 1
ATOM 1753 O O . PHE A 1 221 ? 24.655 -17.047 22.650 1.00 45.72 221 PHE A O 1
ATOM 1760 N N . THR A 1 222 ? 23.811 -15.057 23.237 1.00 63.25 222 THR A N 1
ATOM 1761 C CA . THR A 1 222 ? 23.283 -15.611 24.479 1.00 63.25 222 THR A CA 1
ATOM 1762 C C . THR A 1 222 ? 22.045 -16.417 24.088 1.00 63.25 222 THR A C 1
ATOM 1764 O O . THR A 1 222 ? 21.102 -15.845 23.565 1.00 63.25 222 THR A O 1
ATOM 1767 N N . THR A 1 223 ? 22.046 -17.747 24.242 1.00 68.31 223 THR A N 1
ATOM 1768 C CA . THR A 1 223 ? 20.907 -18.591 23.823 1.00 68.31 223 THR A CA 1
ATOM 1769 C C . THR A 1 223 ? 19.615 -18.067 24.455 1.00 68.31 223 THR A C 1
ATOM 1771 O O . THR A 1 223 ? 19.488 -18.086 25.683 1.00 68.31 223 THR A O 1
ATOM 1774 N N . GLY A 1 224 ? 18.689 -17.580 23.625 1.00 69.81 224 GLY A N 1
ATOM 1775 C CA . GLY A 1 224 ? 17.496 -16.850 24.046 1.00 69.81 224 GLY A CA 1
ATOM 1776 C C . GLY A 1 224 ? 17.462 -15.347 23.741 1.00 69.81 224 GLY A C 1
ATOM 1777 O O . GLY A 1 224 ? 16.421 -14.751 23.976 1.00 69.81 224 GLY A O 1
ATOM 1778 N N . ASP A 1 225 ? 18.545 -14.741 23.249 1.00 80.25 225 ASP A N 1
ATOM 1779 C CA . ASP A 1 225 ? 18.649 -13.324 22.850 1.00 80.25 225 ASP A CA 1
ATOM 1780 C C . ASP A 1 225 ? 18.180 -13.180 21.398 1.00 80.25 225 ASP A C 1
ATOM 1782 O O . ASP A 1 225 ? 18.922 -13.438 20.450 1.00 80.25 225 ASP A O 1
ATOM 1786 N N . MET A 1 226 ? 16.901 -12.865 21.218 1.00 77.12 226 MET A N 1
ATOM 1787 C CA . MET A 1 226 ? 16.260 -12.811 19.910 1.00 77.12 226 MET A CA 1
ATOM 1788 C C . MET A 1 226 ? 16.289 -11.420 19.290 1.00 77.12 226 MET A C 1
ATOM 1790 O O . MET A 1 226 ? 16.236 -11.325 18.062 1.00 77.12 226 MET A O 1
ATOM 1794 N N . ASP A 1 227 ? 16.337 -10.346 20.081 1.00 66.19 227 ASP A N 1
ATOM 1795 C CA . ASP A 1 227 ? 16.477 -8.990 19.531 1.00 66.19 227 ASP A CA 1
ATOM 1796 C C . ASP A 1 227 ? 17.951 -8.587 19.287 1.00 66.19 227 ASP A C 1
ATOM 1798 O O . ASP A 1 227 ? 18.204 -7.597 18.596 1.00 66.19 227 ASP A O 1
ATOM 1802 N N . LEU A 1 228 ? 18.894 -9.445 19.708 1.00 63.53 228 LEU A N 1
ATOM 1803 C CA . LEU A 1 228 ? 20.344 -9.374 19.497 1.00 63.53 228 LEU A CA 1
ATOM 1804 C C . LEU A 1 228 ? 20.999 -8.211 20.260 1.00 63.53 228 LEU A C 1
ATOM 1806 O O . LEU A 1 228 ? 21.918 -7.561 19.750 1.00 63.53 228 LEU A O 1
ATOM 1810 N N . ASN A 1 229 ? 20.511 -7.940 21.475 1.00 70.44 229 ASN A N 1
ATOM 1811 C CA . ASN A 1 229 ? 20.971 -6.851 22.343 1.00 70.44 229 ASN A CA 1
ATOM 1812 C C . ASN A 1 229 ? 22.042 -7.267 23.386 1.00 70.44 229 ASN A C 1
ATOM 1814 O O . ASN A 1 229 ? 22.509 -6.409 24.136 1.00 70.44 229 ASN A O 1
ATOM 1818 N N . GLU A 1 230 ? 22.458 -8.541 23.402 1.00 71.81 230 GLU A N 1
ATOM 1819 C CA . GLU A 1 230 ? 23.350 -9.216 24.369 1.00 71.81 230 GLU A CA 1
ATOM 1820 C C . GLU A 1 230 ? 22.717 -9.591 25.740 1.00 71.81 230 GLU A C 1
ATOM 1822 O O . GLU A 1 230 ? 23.326 -10.346 26.509 1.00 71.81 230 GLU A O 1
ATOM 1827 N N . GLU A 1 231 ? 21.483 -9.168 26.044 1.00 77.62 231 GLU A N 1
ATOM 1828 C CA . GLU A 1 231 ? 20.728 -9.431 27.285 1.00 77.62 231 GLU A CA 1
ATOM 1829 C C . GLU A 1 231 ? 19.463 -10.288 27.061 1.00 77.62 231 GLU A C 1
ATOM 1831 O O . GLU A 1 231 ? 18.424 -9.791 26.628 1.00 77.62 231 GLU A O 1
ATOM 1836 N N . VAL A 1 232 ? 19.470 -11.552 27.508 1.00 79.94 232 VAL A N 1
ATOM 1837 C CA . VAL A 1 232 ? 18.253 -12.393 27.502 1.00 79.94 232 VAL A CA 1
ATOM 1838 C C . VAL A 1 232 ? 17.252 -11.888 28.539 1.00 79.94 232 VAL A C 1
ATOM 1840 O O . VAL A 1 232 ? 17.461 -12.032 29.748 1.00 79.94 232 VAL A O 1
ATOM 1843 N N . ASN A 1 233 ? 16.141 -11.319 28.077 1.00 78.31 233 ASN A N 1
ATOM 1844 C CA . ASN A 1 233 ? 15.136 -10.680 28.912 1.00 78.31 233 ASN A CA 1
ATOM 1845 C C . ASN A 1 233 ? 13.690 -10.958 28.423 1.00 78.31 233 ASN A C 1
ATOM 1847 O O . ASN A 1 233 ? 13.402 -11.928 27.721 1.00 78.31 233 ASN A O 1
ATOM 1851 N N . VAL A 1 234 ? 12.714 -10.173 28.893 1.00 74.62 234 VAL A N 1
ATOM 1852 C CA . VAL A 1 234 ? 11.288 -10.376 28.560 1.00 74.62 234 VAL A CA 1
ATOM 1853 C C . VAL A 1 234 ? 10.966 -9.946 27.121 1.00 74.62 234 VAL A C 1
ATOM 1855 O O . VAL A 1 234 ? 10.013 -10.466 26.538 1.00 74.62 234 VAL A O 1
ATOM 1858 N N . LEU A 1 235 ? 11.749 -9.043 26.526 1.00 65.62 235 LEU A N 1
ATOM 1859 C CA . LEU A 1 235 ? 11.581 -8.610 25.137 1.00 65.62 235 LEU A CA 1
ATOM 1860 C C . LEU A 1 235 ? 11.815 -9.764 24.154 1.00 65.62 235 LEU A C 1
ATOM 1862 O O . LEU A 1 235 ? 11.022 -9.923 23.228 1.00 65.62 235 LEU A O 1
ATOM 1866 N N . ASP A 1 236 ? 12.776 -10.648 24.420 1.00 77.38 236 ASP A N 1
ATOM 1867 C CA . ASP A 1 236 ? 13.021 -11.845 23.606 1.00 77.38 236 ASP A CA 1
ATOM 1868 C C . ASP A 1 236 ? 11.868 -12.838 23.671 1.00 77.38 236 ASP A C 1
ATOM 1870 O O . ASP A 1 236 ? 11.449 -13.401 22.664 1.00 77.38 236 ASP A O 1
ATOM 1874 N N . VAL A 1 237 ? 11.282 -13.006 24.860 1.00 75.00 237 VAL A N 1
ATOM 1875 C CA . VAL A 1 237 ? 10.066 -13.806 25.043 1.00 75.00 237 VAL A CA 1
ATOM 1876 C C . VAL A 1 237 ? 8.911 -13.230 24.224 1.00 75.00 237 VAL A C 1
ATOM 1878 O O . VAL A 1 237 ? 8.176 -13.990 23.590 1.00 75.00 237 VAL A O 1
ATOM 1881 N N . VAL A 1 238 ? 8.753 -11.904 24.210 1.00 71.94 238 VAL A N 1
ATOM 1882 C CA . VAL A 1 238 ? 7.742 -11.221 23.391 1.00 71.94 238 VAL A CA 1
ATOM 1883 C C . VAL A 1 238 ? 8.042 -11.399 21.902 1.00 71.94 238 VAL A C 1
ATOM 1885 O O . VAL A 1 238 ? 7.124 -11.700 21.141 1.00 71.94 238 VAL A O 1
ATOM 1888 N N . LEU A 1 239 ? 9.300 -11.288 21.477 1.00 64.69 239 LEU A N 1
ATOM 1889 C CA . LEU A 1 239 ? 9.718 -11.463 20.087 1.00 64.69 239 LEU A CA 1
ATOM 1890 C C . LEU A 1 239 ? 9.501 -12.905 19.602 1.00 64.69 239 LEU A C 1
ATOM 1892 O O . LEU A 1 239 ? 8.889 -13.109 18.553 1.00 64.69 239 LEU A O 1
ATOM 1896 N N . MET A 1 240 ? 9.865 -13.905 20.411 1.00 76.56 240 MET A N 1
ATOM 1897 C CA . MET A 1 240 ? 9.566 -15.316 20.155 1.00 76.56 240 MET A CA 1
ATOM 1898 C C . MET A 1 240 ? 8.061 -15.565 20.055 1.00 76.56 240 MET A C 1
ATOM 1900 O O . MET A 1 240 ? 7.595 -16.274 19.165 1.00 76.56 240 MET A O 1
ATOM 1904 N N . GLN A 1 241 ? 7.269 -14.962 20.949 1.00 69.50 241 GLN A N 1
ATOM 1905 C CA . GLN A 1 241 ? 5.813 -15.059 20.887 1.00 69.50 241 GLN A CA 1
ATOM 1906 C C . GLN A 1 241 ? 5.272 -14.439 19.601 1.00 69.50 241 GLN A C 1
ATOM 1908 O O . GLN A 1 241 ? 4.460 -15.081 18.936 1.00 69.50 241 GLN A O 1
ATOM 1913 N N . ARG A 1 242 ? 5.726 -13.248 19.205 1.00 62.41 242 ARG A N 1
ATOM 1914 C CA . ARG A 1 242 ? 5.290 -12.603 17.959 1.00 62.41 242 ARG A CA 1
ATOM 1915 C C . ARG A 1 242 ? 5.667 -13.430 16.730 1.00 62.41 242 ARG A C 1
ATOM 1917 O O . ARG A 1 242 ? 4.825 -13.573 15.847 1.00 62.41 242 ARG A O 1
ATOM 1924 N N . TYR A 1 243 ? 6.847 -14.049 16.714 1.00 63.78 243 TYR A N 1
ATOM 1925 C CA . TYR A 1 243 ? 7.248 -14.994 15.670 1.00 63.78 243 TYR A CA 1
ATOM 1926 C C . TYR A 1 243 ? 6.337 -16.230 15.607 1.00 63.78 243 TYR A C 1
ATOM 1928 O O . TYR A 1 243 ? 5.755 -16.519 14.562 1.00 63.78 243 TYR A O 1
ATOM 1936 N N . LEU A 1 244 ? 6.125 -16.914 16.736 1.00 51.75 244 LEU A N 1
ATOM 1937 C CA . LEU A 1 244 ? 5.273 -18.110 16.821 1.00 51.75 244 LEU A CA 1
ATOM 1938 C C . LEU A 1 244 ? 3.814 -17.844 16.419 1.00 51.75 244 LEU A C 1
ATOM 1940 O O . LEU A 1 244 ? 3.159 -18.712 15.843 1.00 51.75 244 LEU A O 1
ATOM 1944 N N . HIS A 1 245 ? 3.310 -16.638 16.689 1.00 49.81 245 HIS A N 1
ATOM 1945 C CA . HIS A 1 245 ? 1.970 -16.198 16.284 1.00 49.81 245 HIS A CA 1
ATOM 1946 C C . HIS A 1 245 ? 1.940 -15.578 14.873 1.00 49.81 245 HIS A C 1
ATOM 1948 O O . HIS A 1 245 ? 0.881 -15.143 14.430 1.00 49.81 245 HIS A O 1
ATOM 1954 N N . LYS A 1 246 ? 3.072 -15.557 14.150 1.00 48.50 246 LYS A N 1
ATOM 1955 C CA . LYS A 1 246 ? 3.244 -14.973 12.803 1.00 48.50 246 LYS A CA 1
ATOM 1956 C C . LYS A 1 246 ? 2.926 -13.473 12.714 1.00 48.50 246 LYS A C 1
ATOM 1958 O O . LYS A 1 246 ? 2.655 -12.957 11.636 1.00 48.50 246 LYS A O 1
ATOM 1963 N N . LEU A 1 247 ? 3.007 -12.778 13.847 1.00 37.22 247 LEU A N 1
ATOM 1964 C CA . LEU A 1 247 ? 2.821 -11.329 13.991 1.00 37.22 247 LEU A CA 1
ATOM 1965 C C . LEU A 1 247 ? 4.102 -10.537 13.680 1.00 37.22 247 LEU A C 1
ATOM 1967 O O . LEU A 1 247 ? 4.081 -9.307 13.660 1.00 37.22 247 LEU A O 1
ATOM 1971 N N . GLN A 1 248 ? 5.236 -11.226 13.530 1.00 45.88 248 GLN A N 1
ATOM 1972 C CA . GLN A 1 248 ? 6.530 -10.637 13.205 1.00 45.88 248 GLN A CA 1
ATOM 1973 C C . GLN A 1 248 ? 7.436 -11.698 12.570 1.00 45.88 248 GLN A C 1
ATOM 1975 O O . GLN A 1 248 ? 7.713 -12.724 13.188 1.00 45.88 248 GLN A O 1
ATOM 1980 N N . ASN A 1 249 ? 7.928 -11.443 11.356 1.00 45.56 249 ASN A N 1
ATOM 1981 C CA . ASN A 1 249 ? 9.061 -12.197 10.820 1.00 45.56 249 ASN A CA 1
ATOM 1982 C C . ASN A 1 249 ? 10.340 -11.758 11.545 1.00 45.56 249 ASN A C 1
ATOM 1984 O O . ASN A 1 249 ? 10.494 -10.585 11.884 1.00 45.56 249 ASN A O 1
ATOM 1988 N N . ILE A 1 250 ? 11.256 -12.697 11.768 1.00 51.44 250 ILE A N 1
ATOM 1989 C CA . ILE A 1 250 ? 12.551 -12.450 12.413 1.00 51.44 250 ILE A CA 1
ATOM 1990 C C . ILE A 1 250 ? 13.682 -12.851 11.463 1.00 51.44 250 ILE A C 1
ATOM 1992 O O . ILE A 1 250 ? 13.506 -13.735 10.623 1.00 51.44 250 ILE A O 1
ATOM 1996 N N . GLY A 1 251 ? 14.841 -12.205 11.592 1.00 44.03 251 GLY A N 1
ATOM 1997 C CA . GLY A 1 251 ? 16.037 -12.578 10.835 1.00 44.03 251 GLY A CA 1
ATOM 1998 C C . GLY A 1 251 ? 16.629 -13.908 11.311 1.00 44.03 251 GLY A C 1
ATOM 1999 O O . GLY A 1 251 ? 16.372 -14.349 12.430 1.00 44.03 251 GLY A O 1
ATOM 2000 N N . TYR A 1 252 ? 17.473 -14.531 10.482 1.00 45.78 252 TYR A N 1
ATOM 2001 C CA . TYR A 1 252 ? 18.075 -15.834 10.799 1.00 45.78 252 TYR A CA 1
ATOM 2002 C C . TYR A 1 252 ? 18.887 -15.837 12.107 1.00 45.78 252 TYR A C 1
ATOM 2004 O O . TYR A 1 252 ? 18.866 -16.827 12.824 1.00 45.78 252 TYR A O 1
ATOM 2012 N N . ALA A 1 253 ? 19.563 -14.740 12.466 1.00 47.88 253 ALA A N 1
ATOM 2013 C CA . ALA A 1 253 ? 20.307 -14.660 13.729 1.00 47.88 253 ALA A CA 1
ATOM 2014 C C . ALA A 1 253 ? 19.377 -14.691 14.960 1.00 47.88 253 ALA A C 1
ATOM 2016 O O . ALA A 1 253 ? 19.592 -15.493 15.865 1.00 47.88 253 ALA A O 1
ATOM 2017 N N . SER A 1 254 ? 18.294 -13.905 14.947 1.00 54.44 254 SER A N 1
ATOM 2018 C CA . SER A 1 254 ? 17.216 -13.967 15.945 1.00 54.44 254 SER A CA 1
ATOM 2019 C C . SER A 1 254 ? 16.567 -15.350 16.011 1.00 54.44 254 SER A C 1
ATOM 2021 O O . SER A 1 254 ? 16.191 -15.814 17.081 1.00 54.44 254 SER A O 1
ATOM 2023 N N . TRP A 1 255 ? 16.432 -16.015 14.860 1.00 68.12 255 TRP A N 1
ATOM 2024 C CA . TRP A 1 255 ? 15.890 -17.366 14.765 1.00 68.12 255 TRP A CA 1
ATOM 2025 C C . TRP A 1 255 ? 16.849 -18.413 15.363 1.00 68.12 255 TRP A C 1
ATOM 2027 O O . TRP A 1 255 ? 16.448 -19.214 16.196 1.00 68.12 255 TRP A O 1
ATOM 2037 N N . ALA A 1 256 ? 18.140 -18.357 15.039 1.00 54.53 256 ALA A N 1
ATOM 2038 C CA . ALA A 1 256 ? 19.145 -19.277 15.570 1.00 54.53 256 ALA A CA 1
ATOM 2039 C C . ALA A 1 256 ? 19.404 -19.080 17.076 1.00 54.53 256 ALA A C 1
ATOM 2041 O O . ALA A 1 256 ? 19.727 -20.034 17.775 1.00 54.53 256 ALA A O 1
ATOM 2042 N N . ALA A 1 257 ? 19.244 -17.858 17.593 1.00 70.62 257 ALA A N 1
ATOM 2043 C CA . ALA A 1 257 ? 19.268 -17.599 19.031 1.00 70.62 257 ALA A CA 1
ATOM 2044 C C . ALA A 1 257 ? 17.971 -18.036 19.740 1.00 70.62 257 ALA A C 1
ATOM 2046 O O . ALA A 1 257 ? 17.993 -18.294 20.945 1.00 70.62 257 ALA A O 1
ATOM 2047 N N . GLY A 1 258 ? 16.861 -18.117 18.998 1.00 73.00 258 GLY A N 1
ATOM 2048 C CA . GLY A 1 258 ? 15.561 -18.578 19.474 1.00 73.00 258 GLY A CA 1
ATOM 2049 C C . GLY A 1 258 ? 15.349 -20.095 19.412 1.00 73.00 258 GLY A C 1
ATOM 2050 O O . GLY A 1 258 ? 14.495 -20.584 20.145 1.00 73.00 258 GLY A O 1
ATOM 2051 N N . ASP A 1 259 ? 16.106 -20.849 18.609 1.00 66.56 259 ASP A N 1
ATOM 2052 C CA . ASP A 1 259 ? 16.172 -22.314 18.726 1.00 66.56 259 ASP A CA 1
ATOM 2053 C C . ASP A 1 259 ? 16.942 -22.666 20.013 1.00 66.56 259 ASP A C 1
ATOM 2055 O O . ASP A 1 259 ? 18.174 -22.691 20.079 1.00 66.56 259 ASP A O 1
ATOM 2059 N N . MET A 1 260 ? 16.189 -22.874 21.093 1.00 76.25 260 MET A N 1
ATOM 2060 C CA . MET A 1 260 ? 16.728 -23.102 22.433 1.00 76.25 260 MET A CA 1
ATOM 2061 C C . MET A 1 260 ? 17.189 -24.549 22.627 1.00 76.25 260 MET A C 1
ATOM 2063 O O . MET A 1 260 ? 17.831 -24.850 23.643 1.00 76.25 260 MET A O 1
ATOM 2067 N N . ASN A 1 261 ? 16.796 -25.458 21.730 1.00 55.41 261 ASN A N 1
ATOM 2068 C CA . ASN A 1 261 ? 16.911 -26.900 21.924 1.00 55.41 261 ASN A CA 1
ATOM 2069 C C . ASN A 1 261 ? 17.784 -27.605 20.863 1.00 55.41 261 ASN A C 1
ATOM 2071 O O . ASN A 1 261 ? 18.355 -28.659 21.162 1.00 55.41 261 ASN A O 1
ATOM 2075 N N . GLY A 1 262 ? 18.002 -26.965 19.713 1.00 53.62 262 GLY A N 1
ATOM 2076 C CA . GLY A 1 262 ? 18.869 -27.397 18.622 1.00 53.62 262 GLY A CA 1
ATOM 2077 C C . GLY A 1 262 ? 18.231 -28.446 17.714 1.00 53.62 262 GLY A C 1
ATOM 2078 O O . GLY A 1 262 ? 18.941 -29.355 17.277 1.00 53.62 262 GLY A O 1
ATOM 2079 N N . ASP A 1 263 ? 16.914 -28.379 17.494 1.00 45.94 263 ASP A N 1
ATOM 2080 C CA . ASP A 1 263 ? 16.180 -29.268 16.580 1.00 45.94 263 ASP A CA 1
ATOM 2081 C C . ASP A 1 263 ? 15.780 -28.609 15.247 1.00 45.94 263 ASP A C 1
ATOM 2083 O O . ASP A 1 263 ? 14.977 -29.167 14.493 1.00 45.94 263 ASP A O 1
ATOM 2087 N N . ASP A 1 264 ? 16.420 -27.479 14.922 1.00 45.22 264 ASP A N 1
ATOM 2088 C CA . ASP A 1 264 ? 16.252 -26.695 13.696 1.00 45.22 264 ASP A CA 1
ATOM 2089 C C . ASP A 1 264 ? 14.818 -26.144 13.529 1.00 45.22 264 ASP A C 1
ATOM 2091 O O . ASP A 1 264 ? 14.330 -25.930 12.411 1.00 45.22 264 ASP A O 1
ATOM 2095 N N . CYS A 1 265 ? 14.119 -25.890 14.641 1.00 44.88 265 CYS A N 1
ATOM 2096 C CA . CYS A 1 265 ? 12.837 -25.195 14.653 1.00 44.88 265 CYS A CA 1
ATOM 2097 C C . CYS A 1 265 ? 12.703 -24.238 15.851 1.00 44.88 265 CYS A C 1
ATOM 2099 O O . CYS A 1 265 ? 13.379 -24.381 16.859 1.00 44.88 265 CYS A O 1
ATOM 2101 N N . ILE A 1 266 ? 11.827 -23.233 15.724 1.00 50.50 266 ILE A N 1
ATOM 2102 C CA . ILE A 1 266 ? 11.318 -22.485 16.882 1.00 50.50 266 ILE A CA 1
ATOM 2103 C C . ILE A 1 266 ? 9.868 -22.902 17.065 1.00 50.50 266 ILE A C 1
ATOM 2105 O O . ILE A 1 266 ? 9.020 -22.592 16.217 1.00 50.50 266 ILE A O 1
ATOM 2109 N N . ASP A 1 267 ? 9.575 -23.560 18.180 1.00 52.34 267 ASP A N 1
ATOM 2110 C CA . ASP A 1 267 ? 8.227 -23.961 18.556 1.00 52.34 267 ASP A CA 1
ATOM 2111 C C . ASP A 1 267 ? 7.867 -23.572 20.013 1.00 52.34 267 ASP A C 1
ATOM 2113 O O . ASP A 1 267 ? 8.445 -22.672 20.634 1.00 52.34 267 ASP A O 1
ATOM 2117 N N . ILE A 1 268 ? 6.805 -24.169 20.557 1.00 51.62 268 ILE A N 1
ATOM 2118 C CA . ILE A 1 268 ? 6.337 -23.894 21.921 1.00 51.62 268 ILE A CA 1
ATOM 2119 C C . ILE A 1 268 ? 7.307 -24.390 23.014 1.00 51.62 268 ILE A C 1
ATOM 2121 O O . ILE A 1 268 ? 7.258 -23.896 24.146 1.00 51.62 268 ILE A O 1
ATOM 2125 N N . MET A 1 269 ? 8.173 -25.355 22.699 1.00 45.50 269 MET A N 1
ATOM 2126 C CA . MET A 1 269 ? 9.201 -25.908 23.577 1.00 45.50 269 MET A CA 1
ATOM 2127 C C . MET A 1 269 ? 10.326 -24.903 23.787 1.00 45.50 269 MET A C 1
ATOM 2129 O O . MET A 1 269 ? 10.713 -24.682 24.936 1.00 45.50 269 MET A O 1
ATOM 2133 N N . ASP A 1 270 ? 10.767 -24.215 22.734 1.00 66.75 270 ASP A N 1
ATOM 2134 C CA . ASP A 1 270 ? 11.772 -23.157 22.842 1.00 66.75 270 ASP A CA 1
ATOM 2135 C C . ASP A 1 270 ? 11.251 -21.996 23.676 1.00 66.75 270 ASP A C 1
ATOM 2137 O O . ASP A 1 270 ? 11.903 -21.568 24.629 1.00 66.75 270 ASP A O 1
ATOM 2141 N N . LEU A 1 271 ? 10.000 -21.587 23.449 1.00 68.31 271 LEU A N 1
ATOM 2142 C CA . LEU A 1 271 ? 9.354 -20.567 24.273 1.00 68.31 271 LEU A CA 1
ATOM 2143 C C . LEU A 1 271 ? 9.253 -20.980 25.747 1.00 68.31 271 LEU A C 1
ATOM 2145 O O . LEU A 1 271 ? 9.389 -20.143 26.646 1.00 68.31 271 LEU A O 1
ATOM 2149 N N . ALA A 1 272 ? 9.019 -22.264 26.022 1.00 60.84 272 ALA A N 1
ATOM 2150 C CA . ALA A 1 272 ? 9.023 -22.793 27.380 1.00 60.84 272 ALA A CA 1
ATOM 2151 C C . ALA A 1 272 ? 10.440 -22.836 27.981 1.00 60.84 272 ALA A C 1
ATOM 2153 O O . ALA A 1 272 ? 10.601 -22.579 29.178 1.00 60.84 272 ALA A O 1
ATOM 2154 N N . MET A 1 273 ? 11.467 -23.128 27.181 1.00 67.94 273 MET A N 1
ATOM 2155 C CA . MET A 1 273 ? 12.870 -23.147 27.600 1.00 67.94 273 MET A CA 1
ATOM 2156 C C . MET A 1 273 ? 13.404 -21.737 27.868 1.00 67.94 273 MET A C 1
ATOM 2158 O O . MET A 1 273 ? 14.014 -21.532 28.918 1.00 67.94 273 MET A O 1
ATOM 2162 N N . LEU A 1 274 ? 13.085 -20.762 27.016 1.00 80.56 274 LEU A N 1
ATOM 2163 C CA . LEU A 1 274 ? 13.429 -19.348 27.175 1.00 80.56 274 LEU A CA 1
ATOM 2164 C C . LEU A 1 274 ? 12.792 -18.754 28.439 1.00 80.56 274 LEU A C 1
ATOM 2166 O O . LEU A 1 274 ? 13.492 -18.271 29.332 1.00 80.56 274 LEU A O 1
ATOM 2170 N N . LYS A 1 275 ? 11.472 -18.915 28.611 1.00 76.12 275 LYS A N 1
ATOM 2171 C CA . LYS A 1 275 ? 10.769 -18.504 29.845 1.00 76.12 275 LYS A CA 1
ATOM 2172 C C . LYS A 1 275 ? 11.349 -19.168 31.097 1.00 76.12 275 LYS A C 1
ATOM 2174 O O . LYS A 1 275 ? 11.388 -18.559 32.163 1.00 76.12 275 LYS A O 1
ATOM 2179 N N . ARG A 1 276 ? 11.815 -20.416 30.989 1.00 73.44 276 ARG A N 1
ATOM 2180 C CA . ARG A 1 276 ? 12.444 -21.148 32.098 1.00 73.44 276 ARG A CA 1
ATOM 2181 C C . ARG A 1 276 ? 13.887 -20.717 32.371 1.00 73.44 276 ARG A C 1
ATOM 2183 O O . ARG A 1 276 ? 14.333 -20.897 33.503 1.00 73.44 276 ARG A O 1
ATOM 2190 N N . ALA A 1 277 ? 14.609 -20.178 31.390 1.00 75.62 277 ALA A N 1
ATOM 2191 C CA . ALA A 1 277 ? 15.932 -19.594 31.592 1.00 75.62 277 ALA A CA 1
ATOM 2192 C C . ALA A 1 277 ? 15.827 -18.346 32.480 1.00 75.62 277 ALA A C 1
ATOM 2194 O O . ALA A 1 277 ? 16.408 -18.337 33.563 1.00 75.62 277 ALA A O 1
ATOM 2195 N N . LEU A 1 278 ? 14.954 -17.398 32.117 1.00 77.56 278 LEU A N 1
ATOM 2196 C CA . LEU A 1 278 ? 14.675 -16.173 32.887 1.00 77.56 278 LEU A CA 1
ATOM 2197 C C . LEU A 1 278 ? 14.255 -16.436 34.346 1.00 77.56 278 LEU A C 1
ATOM 2199 O O . LEU A 1 278 ? 14.556 -15.661 35.250 1.00 77.56 278 LEU A O 1
ATOM 2203 N N . LEU A 1 279 ? 13.566 -17.553 34.599 1.00 72.06 279 LEU A N 1
ATOM 2204 C CA . LEU A 1 279 ? 13.132 -17.950 35.942 1.00 72.06 279 LEU A CA 1
ATOM 2205 C C . LEU A 1 279 ? 14.251 -18.529 36.829 1.00 72.06 279 LEU A C 1
ATOM 2207 O O . LEU A 1 279 ? 14.014 -18.723 38.019 1.00 72.06 279 LEU A O 1
ATOM 2211 N N . LYS A 1 280 ? 15.445 -18.833 36.297 1.00 63.03 280 LYS A N 1
ATOM 2212 C CA . LYS A 1 280 ? 16.578 -19.335 37.103 1.00 63.03 280 LYS A CA 1
ATOM 2213 C C . LYS A 1 280 ? 17.354 -18.226 37.812 1.00 63.03 280 LYS A C 1
ATOM 2215 O O . LYS A 1 280 ? 17.913 -18.497 38.872 1.00 63.03 280 LYS A O 1
ATOM 2220 N N . ASP A 1 281 ? 17.362 -17.018 37.252 1.00 52.66 281 ASP A N 1
ATOM 2221 C CA . ASP A 1 281 ? 18.060 -15.861 37.827 1.00 52.66 281 ASP A CA 1
ATOM 2222 C C . ASP A 1 281 ? 17.186 -15.067 38.811 1.00 52.66 281 ASP A C 1
ATOM 2224 O O . ASP A 1 281 ? 17.692 -14.288 39.623 1.00 52.66 281 ASP A O 1
ATOM 2228 N N . MET A 1 282 ? 15.875 -15.337 38.841 1.00 45.12 282 MET A N 1
ATOM 2229 C CA . MET A 1 282 ? 15.052 -14.969 39.990 1.00 45.12 282 MET A CA 1
ATOM 2230 C C . MET A 1 282 ? 15.488 -15.787 41.209 1.00 45.12 282 MET A C 1
ATOM 2232 O O . MET A 1 282 ? 15.265 -16.998 41.274 1.00 45.12 282 MET A O 1
ATOM 2236 N N . GLN A 1 283 ? 16.054 -15.118 42.221 1.00 44.88 283 GLN A N 1
ATOM 2237 C CA . GLN A 1 283 ? 16.190 -15.739 43.537 1.00 44.88 283 GLN A CA 1
ATOM 2238 C C . GLN A 1 283 ? 14.817 -16.258 43.989 1.00 44.88 283 GLN A C 1
ATOM 2240 O O . GLN A 1 283 ? 13.821 -15.544 43.829 1.00 44.88 283 GLN A O 1
ATOM 2245 N N . PRO A 1 284 ? 14.736 -17.476 44.557 1.00 37.66 284 PRO A N 1
ATOM 2246 C CA . PRO A 1 284 ? 13.468 -18.015 45.009 1.00 37.66 284 PRO A CA 1
ATOM 2247 C C . PRO A 1 284 ? 12.883 -17.071 46.054 1.00 37.66 284 PRO A C 1
ATOM 2249 O O . PRO A 1 284 ? 13.460 -16.892 47.128 1.00 37.66 284 PRO A O 1
ATOM 2252 N N . ILE A 1 285 ? 11.728 -16.486 45.735 1.00 37.78 285 ILE A N 1
ATOM 2253 C CA . ILE A 1 285 ? 10.929 -15.747 46.704 1.00 37.78 285 ILE A CA 1
ATOM 2254 C C . ILE A 1 285 ? 10.586 -16.758 47.798 1.00 37.78 285 ILE A C 1
ATOM 2256 O O . ILE A 1 285 ? 9.799 -17.680 47.575 1.00 37.78 285 ILE A O 1
ATOM 2260 N N . THR A 1 286 ? 11.224 -16.633 48.961 1.00 36.28 286 THR A N 1
ATOM 2261 C CA . THR A 1 286 ? 10.882 -17.450 50.124 1.00 36.28 286 THR A CA 1
ATOM 2262 C C . THR A 1 286 ? 9.402 -17.229 50.412 1.00 36.28 286 THR A C 1
ATOM 2264 O O . THR A 1 286 ? 9.019 -16.066 50.584 1.00 36.28 286 THR A O 1
ATOM 2267 N N . PRO A 1 287 ? 8.566 -18.284 50.453 1.00 37.66 287 PRO A N 1
ATOM 2268 C CA . PRO A 1 287 ? 7.167 -18.121 50.811 1.00 37.66 287 PRO A CA 1
ATOM 2269 C C . PRO A 1 287 ? 7.081 -17.385 52.153 1.00 37.66 287 PRO A C 1
ATOM 2271 O O . PRO A 1 287 ? 7.823 -17.756 53.069 1.00 37.66 287 PRO A O 1
ATOM 2274 N N . PRO A 1 288 ? 6.233 -16.351 52.293 1.00 40.00 288 PRO A N 1
ATOM 2275 C CA . PRO A 1 288 ? 5.954 -15.807 53.612 1.00 40.00 288 PRO A CA 1
ATOM 2276 C C . PRO A 1 288 ? 5.403 -16.936 54.490 1.00 40.00 288 PRO A C 1
ATOM 2278 O O . PRO A 1 288 ? 4.594 -17.743 54.027 1.00 40.00 288 PRO A O 1
ATOM 2281 N N . GLU A 1 289 ? 5.880 -17.019 55.732 1.00 41.12 289 GLU A N 1
ATOM 2282 C CA . GLU A 1 289 ? 5.410 -18.029 56.681 1.00 41.12 289 GLU A CA 1
ATOM 2283 C C . GLU A 1 289 ? 3.892 -17.896 56.909 1.00 41.12 289 GLU A C 1
ATOM 2285 O O . GLU A 1 289 ? 3.338 -16.794 56.885 1.00 41.12 289 GLU A O 1
ATOM 2290 N N . ASP A 1 290 ? 3.231 -19.041 57.099 1.00 38.69 290 ASP A N 1
ATOM 2291 C CA . ASP A 1 290 ? 1.772 -19.183 57.195 1.00 38.69 290 ASP A CA 1
ATOM 2292 C C . ASP A 1 290 ? 1.165 -18.188 58.217 1.00 38.69 290 ASP A C 1
ATOM 2294 O O . ASP A 1 290 ? 1.643 -18.127 59.361 1.00 38.69 290 ASP A O 1
ATOM 2298 N N . PRO A 1 291 ? 0.108 -17.418 57.872 1.00 40.53 291 PRO A N 1
ATOM 2299 C CA . PRO A 1 291 ? -0.465 -16.412 58.762 1.00 40.53 291 PRO A CA 1
ATOM 2300 C C . PRO A 1 291 ? -1.131 -17.067 59.978 1.00 40.53 291 PRO A C 1
ATOM 2302 O O . PRO A 1 291 ? -2.291 -17.480 59.954 1.00 40.53 291 PRO A O 1
ATOM 2305 N N . THR A 1 292 ? -0.379 -17.138 61.073 1.00 41.97 292 THR A N 1
ATOM 2306 C CA . THR A 1 292 ? -0.784 -17.828 62.299 1.00 41.97 292 THR A CA 1
ATOM 2307 C C . THR A 1 292 ? -1.393 -16.860 63.319 1.00 41.97 292 THR A C 1
ATOM 2309 O O . THR A 1 292 ? -0.877 -16.740 64.421 1.00 41.97 292 THR A O 1
ATOM 2312 N N . GLU A 1 293 ? -2.491 -16.176 62.970 1.00 43.47 293 GLU A N 1
ATOM 2313 C CA . GLU A 1 293 ? -3.464 -15.628 63.941 1.00 43.47 293 GLU A CA 1
ATOM 2314 C C . GLU A 1 293 ? -4.773 -15.158 63.252 1.00 43.47 293 GLU A C 1
ATOM 2316 O O . GLU A 1 293 ? -4.728 -14.632 62.138 1.00 43.47 293 GLU A O 1
ATOM 2321 N N . PRO A 1 294 ? -5.963 -15.360 63.863 1.00 41.16 294 PRO A N 1
ATOM 2322 C CA . PRO A 1 294 ? -7.248 -14.975 63.275 1.00 41.16 294 PRO A CA 1
ATOM 2323 C C . PRO A 1 294 ? -7.582 -13.482 63.491 1.00 41.16 294 PRO A C 1
ATOM 2325 O O . PRO A 1 294 ? -7.161 -12.886 64.486 1.00 41.16 294 PRO A O 1
ATOM 2328 N N . PRO A 1 295 ? -8.396 -12.864 62.613 1.00 40.72 295 PRO A N 1
ATOM 2329 C CA . PRO A 1 295 ? -8.688 -11.435 62.679 1.00 40.72 295 PRO A CA 1
ATOM 2330 C C . PRO A 1 295 ? -9.582 -11.091 63.876 1.00 40.72 295 PRO A C 1
ATOM 2332 O O . PRO A 1 295 ? -10.653 -11.677 64.050 1.00 40.72 295 PRO A O 1
ATOM 2335 N N . THR A 1 296 ? -9.178 -10.087 64.658 1.00 36.47 296 THR A N 1
ATOM 2336 C CA . THR A 1 296 ? -9.988 -9.539 65.755 1.00 36.47 296 THR A CA 1
ATOM 2337 C C . THR A 1 296 ? -10.087 -8.013 65.632 1.00 36.47 296 THR A C 1
ATOM 2339 O O . THR A 1 296 ? -9.077 -7.339 65.474 1.00 36.47 296 THR A O 1
ATOM 2342 N N . GLU A 1 297 ? -11.322 -7.516 65.763 1.00 40.88 297 GLU A N 1
ATOM 2343 C CA . GLU A 1 297 ? -11.774 -6.108 65.833 1.00 40.88 297 GLU A CA 1
ATOM 2344 C C . GLU A 1 297 ? -11.875 -5.284 64.518 1.00 40.88 297 GLU A C 1
ATOM 2346 O O . GLU A 1 297 ? -10.954 -5.268 63.702 1.00 40.88 297 GLU A O 1
ATOM 2351 N N . PRO A 1 298 ? -13.008 -4.573 64.291 1.00 45.00 298 PRO A N 1
ATOM 2352 C CA . PRO A 1 298 ? -13.197 -3.656 63.166 1.00 45.00 298 PRO A CA 1
ATOM 2353 C C . PRO A 1 298 ? -12.882 -2.189 63.542 1.00 45.00 298 PRO A C 1
ATOM 2355 O O . PRO A 1 298 ? -13.239 -1.754 64.640 1.00 45.00 298 PRO A O 1
ATOM 2358 N N . PRO A 1 299 ? -12.337 -1.361 62.630 1.00 40.47 299 PRO A N 1
ATOM 2359 C CA . PRO A 1 299 ? -12.234 0.078 62.854 1.00 40.47 299 PRO A CA 1
ATOM 2360 C C . PRO A 1 299 ? -13.591 0.762 62.642 1.00 40.47 299 PRO A C 1
ATOM 2362 O O . PRO A 1 299 ? -14.242 0.580 61.613 1.00 40.47 299 PRO A O 1
ATOM 2365 N N . THR A 1 300 ? -13.993 1.588 63.605 1.00 33.88 300 THR A N 1
ATOM 2366 C CA . THR A 1 300 ? -15.121 2.528 63.490 1.00 33.88 300 THR A CA 1
ATOM 2367 C C . THR A 1 300 ? -14.575 3.963 63.527 1.00 33.88 300 THR A C 1
ATOM 2369 O O . THR A 1 300 ? -13.495 4.182 64.064 1.00 33.88 300 THR A O 1
ATOM 2372 N N . GLU A 1 301 ? -15.371 4.914 63.023 1.00 36.34 301 GLU A N 1
ATOM 2373 C CA . GLU A 1 301 ? -15.244 6.385 63.148 1.00 36.34 301 GLU A CA 1
ATOM 2374 C C . GLU A 1 301 ? -14.492 7.158 62.036 1.00 36.34 301 GLU A C 1
ATOM 2376 O O . GLU A 1 301 ? -13.276 7.112 61.889 1.00 36.34 301 GLU A O 1
ATOM 2381 N N . ASN A 1 302 ? -15.271 7.975 61.307 1.00 35.19 302 ASN A N 1
ATOM 2382 C CA . ASN A 1 302 ? -14.838 9.253 60.717 1.00 35.19 302 ASN A CA 1
ATOM 2383 C C . ASN A 1 302 ? -14.888 10.338 61.820 1.00 35.19 302 ASN A C 1
ATOM 2385 O O . ASN A 1 302 ? -15.742 10.219 62.706 1.00 35.19 302 ASN A O 1
ATOM 2389 N N . PRO A 1 303 ? -14.111 11.442 61.740 1.00 41.09 303 PRO A N 1
ATOM 2390 C CA . PRO A 1 303 ? -14.713 12.661 61.166 1.00 41.09 303 PRO A CA 1
ATOM 2391 C C . PRO A 1 303 ? -13.771 13.650 60.427 1.00 41.09 303 PRO A C 1
ATOM 2393 O O . PRO A 1 303 ? -12.650 13.921 60.838 1.00 41.09 303 PRO A O 1
ATOM 2396 N N . THR A 1 304 ? -14.323 14.248 59.366 1.00 32.72 304 THR A N 1
ATOM 2397 C CA . THR A 1 304 ? -14.363 15.692 59.020 1.00 32.72 304 THR A CA 1
ATOM 2398 C C . THR A 1 304 ? -13.279 16.667 59.530 1.00 32.72 304 THR A C 1
ATOM 2400 O O . THR A 1 304 ? -13.249 16.944 60.721 1.00 32.72 304 THR A O 1
ATOM 2403 N N . GLU A 1 305 ? -12.595 17.383 58.611 1.00 32.44 305 GLU A N 1
ATOM 2404 C CA . GLU A 1 305 ? -12.560 18.873 58.572 1.00 32.44 305 GLU A CA 1
ATOM 2405 C C . GLU A 1 305 ? -11.908 19.476 57.295 1.00 32.44 305 GLU A C 1
ATOM 2407 O O . GLU A 1 305 ? -11.074 18.854 56.641 1.00 32.44 305 GLU A O 1
ATOM 2412 N N . LYS A 1 306 ? -12.318 20.707 56.934 1.00 32.22 306 LYS A N 1
ATOM 2413 C CA . LYS A 1 306 ? -11.791 21.593 55.860 1.00 32.22 306 LYS A CA 1
ATOM 2414 C C . LYS A 1 306 ? -12.015 23.041 56.340 1.00 32.22 306 LYS A C 1
ATOM 2416 O O . LYS A 1 306 ? -13.152 23.320 56.724 1.00 32.22 306 LYS A O 1
ATOM 2421 N N . PRO A 1 307 ? -11.016 23.952 56.383 1.00 37.28 307 PRO A N 1
ATOM 2422 C CA . PRO A 1 307 ? -10.734 24.918 55.288 1.00 37.28 307 PRO A CA 1
ATOM 2423 C C . PRO A 1 307 ? -9.204 25.257 55.192 1.00 37.28 307 PRO A C 1
ATOM 2425 O O . PRO A 1 307 ? -8.417 24.615 55.871 1.00 37.28 307 PRO A O 1
ATOM 2428 N N . THR A 1 308 ? -8.624 26.172 54.390 1.00 27.98 308 THR A N 1
ATOM 2429 C CA . THR A 1 308 ? -9.058 27.453 53.772 1.00 27.98 308 THR A CA 1
ATOM 2430 C C . THR A 1 308 ? -8.037 27.909 52.696 1.00 27.98 308 THR A C 1
ATOM 2432 O O . THR A 1 308 ? -6.874 27.525 52.777 1.00 27.98 308 THR A O 1
ATOM 2435 N N . GLU A 1 309 ? -8.423 28.779 51.752 1.00 32.84 309 GLU A N 1
ATOM 2436 C CA . GLU A 1 309 ? -7.495 29.601 50.932 1.00 32.84 309 GLU A CA 1
ATOM 2437 C C . GLU A 1 309 ? -6.916 30.803 51.711 1.00 32.84 309 GLU A C 1
ATOM 2439 O O . GLU A 1 309 ? -7.479 31.197 52.737 1.00 32.84 309 GLU A O 1
ATOM 2444 N N . PRO A 1 310 ? -5.874 31.468 51.165 1.00 35.50 310 PRO A N 1
ATOM 2445 C CA . PRO A 1 310 ? -5.853 32.935 51.204 1.00 35.50 310 PRO A CA 1
ATOM 2446 C C . PRO A 1 310 ? -5.344 33.641 49.918 1.00 35.50 310 PRO A C 1
ATOM 2448 O O . PRO A 1 310 ? -4.166 33.593 49.582 1.00 35.50 310 PRO A O 1
ATOM 2451 N N . THR A 1 311 ? -6.247 34.407 49.290 1.00 27.94 311 THR A N 1
ATOM 2452 C CA . THR A 1 311 ? -6.100 35.818 48.836 1.00 27.94 311 THR A CA 1
ATOM 2453 C C . THR A 1 311 ? -4.849 36.333 48.085 1.00 27.94 311 THR A C 1
ATOM 2455 O O . THR A 1 311 ? -3.747 36.375 48.624 1.00 27.94 311 THR A O 1
ATOM 2458 N N . ASN A 1 312 ? -5.106 37.004 46.953 1.00 30.91 312 ASN A N 1
ATOM 2459 C CA . ASN A 1 312 ? -4.323 38.129 46.396 1.00 30.91 312 ASN A CA 1
ATOM 2460 C C . ASN A 1 312 ? -5.114 39.446 46.640 1.00 30.91 312 ASN A C 1
ATOM 2462 O O . ASN A 1 312 ? -6.345 39.354 46.715 1.00 30.91 312 ASN A O 1
ATOM 2466 N N . PRO A 1 313 ? -4.501 40.644 46.821 1.00 44.09 313 PRO A N 1
ATOM 2467 C CA . PRO A 1 313 ? -4.367 41.583 45.679 1.00 44.09 313 PRO A CA 1
ATOM 2468 C C . PRO A 1 313 ? -3.213 42.626 45.774 1.00 44.09 313 PRO A C 1
ATOM 2470 O O . PRO A 1 313 ? -2.665 42.853 46.851 1.00 44.09 313 PRO A O 1
ATOM 2473 N N . THR A 1 314 ? -2.934 43.365 44.680 1.00 28.12 314 THR A N 1
ATOM 2474 C CA . THR A 1 314 ? -2.845 44.862 44.587 1.00 28.12 314 THR A CA 1
ATOM 2475 C C . THR A 1 314 ? -2.507 45.302 43.139 1.00 28.12 314 THR A C 1
ATOM 2477 O O . THR A 1 314 ? -1.933 44.533 42.373 1.00 28.12 314 THR A O 1
ATOM 2480 N N . GLU A 1 315 ? -2.918 46.514 42.738 1.00 31.16 315 GLU A N 1
ATOM 2481 C CA . GLU A 1 315 ? -3.088 46.961 41.341 1.00 31.16 315 GLU A CA 1
ATOM 2482 C C . GLU A 1 315 ? -1.993 47.895 40.742 1.00 31.16 315 GLU A C 1
ATOM 2484 O O . GLU A 1 315 ? -1.142 48.447 41.436 1.00 31.16 315 GLU A O 1
ATOM 2489 N N . LYS A 1 316 ? -2.122 48.048 39.408 1.00 32.78 316 LYS A N 1
ATOM 2490 C CA . LYS A 1 316 ? -1.624 48.999 38.366 1.00 32.78 316 LYS A CA 1
ATOM 2491 C C . LYS A 1 316 ? -1.418 50.500 38.780 1.00 32.78 316 LYS A C 1
ATOM 2493 O O . LYS A 1 316 ? -1.861 50.843 39.873 1.00 32.78 316 LYS A O 1
ATOM 2498 N N . PRO A 1 317 ? -0.855 51.438 37.940 1.00 44.75 317 PRO A N 1
ATOM 2499 C CA . PRO A 1 317 ? -1.316 51.718 36.549 1.00 44.75 317 PRO A CA 1
ATOM 2500 C C . PRO A 1 317 ? -0.345 52.261 35.442 1.00 44.75 317 PRO A C 1
ATOM 2502 O O . PRO A 1 317 ? 0.616 52.966 35.724 1.00 44.75 317 PRO A O 1
ATOM 2505 N N . THR A 1 318 ? -0.773 52.051 34.168 1.00 30.05 318 THR A N 1
ATOM 2506 C CA . THR A 1 318 ? -0.636 52.909 32.929 1.00 30.05 318 THR A CA 1
ATOM 2507 C C . THR A 1 318 ? 0.768 53.191 32.321 1.00 30.05 318 THR A C 1
ATOM 2509 O O . THR A 1 318 ? 1.703 53.428 33.070 1.00 30.05 318 THR A O 1
ATOM 2512 N N . ASP A 1 319 ? 1.021 53.248 30.993 1.00 31.95 319 ASP A N 1
ATOM 2513 C CA . ASP A 1 319 ? 0.205 53.214 29.736 1.00 31.95 319 ASP A CA 1
ATOM 2514 C C . ASP A 1 319 ? 1.144 53.104 28.471 1.00 31.95 319 ASP A C 1
ATOM 2516 O O . ASP A 1 319 ? 2.357 53.134 28.677 1.00 31.95 319 ASP A O 1
ATOM 2520 N N . PRO A 1 320 ? 0.702 53.120 27.179 1.00 41.25 320 PRO A N 1
ATOM 2521 C CA . PRO A 1 320 ? -0.153 52.177 26.430 1.00 41.25 320 PRO A CA 1
ATOM 2522 C C . PRO A 1 320 ? 0.501 51.769 25.048 1.00 41.25 320 PRO A C 1
ATOM 2524 O O . PRO A 1 320 ? 1.723 51.689 24.989 1.00 41.25 320 PRO A O 1
ATOM 2527 N N . PRO A 1 321 ? -0.228 51.430 23.954 1.00 43.31 321 PRO A N 1
ATOM 2528 C CA . PRO A 1 321 ? -0.359 50.069 23.412 1.00 43.31 321 PRO A CA 1
ATOM 2529 C C . PRO A 1 321 ? 0.380 49.787 22.078 1.00 43.31 321 PRO A C 1
ATOM 2531 O O . PRO A 1 321 ? 0.614 50.693 21.283 1.00 43.31 321 PRO A O 1
ATOM 2534 N N . GLU A 1 322 ? 0.581 48.505 21.753 1.00 30.97 322 GLU A N 1
ATOM 2535 C CA . GLU A 1 322 ? 0.880 48.046 20.383 1.00 30.97 322 GLU A CA 1
ATOM 2536 C C . GLU A 1 322 ? 0.008 46.821 20.022 1.00 30.97 322 GLU A C 1
ATOM 2538 O O . GLU A 1 322 ? -0.470 46.113 20.912 1.00 30.97 322 GLU A O 1
ATOM 2543 N N . GLN A 1 323 ? -0.312 46.650 18.733 1.00 32.28 323 GLN A N 1
ATOM 2544 C CA . GLN A 1 323 ? -1.328 45.699 18.240 1.00 32.28 323 GLN A CA 1
ATOM 2545 C C . GLN A 1 323 ? -0.918 44.222 18.410 1.00 32.28 323 GLN A C 1
ATOM 2547 O O . GLN A 1 323 ? 0.272 43.917 18.381 1.00 32.28 323 GLN A O 1
ATOM 2552 N N . PRO A 1 324 ? -1.885 43.290 18.541 1.00 38.25 324 PRO A N 1
ATOM 2553 C CA . PRO A 1 324 ? -1.577 41.879 18.731 1.00 38.25 324 PRO A CA 1
ATOM 2554 C C . PRO A 1 324 ? -1.085 41.238 17.429 1.00 38.25 324 PRO A C 1
ATOM 2556 O O . PRO A 1 324 ? -1.805 41.200 16.433 1.00 38.25 324 PRO A O 1
ATOM 2559 N N . THR A 1 325 ? 0.121 40.679 17.471 1.00 31.58 325 THR A N 1
ATOM 2560 C CA . THR A 1 325 ? 0.525 39.601 16.564 1.00 31.58 325 THR A CA 1
ATOM 2561 C C . THR A 1 325 ? -0.201 38.332 17.001 1.00 31.58 325 THR A C 1
ATOM 2563 O O . THR A 1 325 ? -0.128 37.967 18.176 1.00 31.58 325 THR A O 1
ATOM 2566 N N . GLU A 1 326 ? -0.894 37.660 16.084 1.00 42.16 326 GLU A N 1
ATOM 2567 C CA . GLU A 1 326 ? -1.454 36.334 16.354 1.00 42.16 326 GLU A CA 1
ATOM 2568 C C . GLU A 1 326 ? -0.311 35.356 16.655 1.00 42.16 326 GLU A C 1
ATOM 2570 O O . GLU A 1 326 ? 0.625 35.204 15.868 1.00 42.16 326 GLU A O 1
ATOM 2575 N N . ALA A 1 327 ? -0.363 34.727 17.829 1.00 32.03 327 ALA A N 1
ATOM 2576 C CA . ALA A 1 327 ? 0.513 33.609 18.145 1.00 32.03 327 ALA A CA 1
ATOM 2577 C C . ALA A 1 327 ? 0.030 32.364 17.379 1.00 32.03 327 ALA A C 1
ATOM 2579 O O . ALA A 1 327 ? -1.183 32.215 17.199 1.00 32.03 327 ALA A O 1
ATOM 2580 N N . PRO A 1 328 ? 0.928 31.453 16.959 1.00 38.06 328 PRO A N 1
ATOM 2581 C CA . PRO A 1 328 ? 0.516 30.171 16.404 1.00 38.06 328 PRO A CA 1
ATOM 2582 C C . PRO A 1 328 ? -0.370 29.427 17.406 1.00 38.06 328 PRO A C 1
ATOM 2584 O O . PRO A 1 328 ? -0.044 29.362 18.593 1.00 38.06 328 PRO A O 1
ATOM 2587 N N . SER A 1 329 ? -1.481 28.871 16.928 1.00 39.97 329 SER A N 1
ATOM 2588 C CA . SER A 1 329 ? -2.297 27.958 17.725 1.00 39.97 329 SER A CA 1
ATOM 2589 C C . SER A 1 329 ? -1.477 26.704 18.026 1.00 39.97 329 SER A C 1
ATOM 2591 O O . SER A 1 329 ? -1.088 26.007 17.094 1.00 39.97 329 SER A O 1
ATOM 2593 N N . GLU A 1 330 ? -1.231 26.403 19.304 1.00 44.22 330 GLU A N 1
ATOM 2594 C CA . GLU A 1 330 ? -0.810 25.057 19.710 1.00 44.22 330 GLU A CA 1
ATOM 2595 C C . GLU A 1 330 ? -1.963 24.101 19.390 1.00 44.22 330 GLU A C 1
ATOM 2597 O O . GLU A 1 330 ? -2.967 24.080 20.113 1.00 44.22 330 GLU A O 1
ATOM 2602 N N . ASN A 1 331 ? -1.858 23.343 18.297 1.00 52.75 331 ASN A N 1
ATOM 2603 C CA . ASN A 1 331 ? -2.851 22.324 18.001 1.00 52.75 331 ASN A CA 1
ATOM 2604 C C . ASN A 1 331 ? -2.639 21.167 18.983 1.00 52.75 331 ASN A C 1
ATOM 2606 O O . ASN A 1 331 ? -1.544 20.620 19.113 1.00 52.75 331 ASN A O 1
ATOM 2610 N N . LYS A 1 332 ? -3.674 20.831 19.751 1.00 62.09 332 LYS A N 1
ATOM 2611 C CA . LYS A 1 332 ? -3.600 19.715 20.694 1.00 62.09 332 LYS A CA 1
ATOM 2612 C C . LYS A 1 332 ? -4.018 18.457 19.961 1.00 62.09 332 LYS A C 1
ATOM 2614 O O . LYS A 1 332 ? -5.193 18.325 19.641 1.00 62.09 332 LYS A O 1
ATOM 2619 N N . GLY A 1 333 ? -3.066 17.552 19.749 1.00 82.88 333 GLY A N 1
ATOM 2620 C CA . GLY A 1 333 ? -3.350 16.245 19.170 1.00 82.88 333 GLY A CA 1
ATOM 2621 C C . GLY A 1 333 ? -4.470 15.505 19.910 1.00 82.88 333 GLY A C 1
ATOM 2622 O O . GLY A 1 333 ? -4.610 15.601 21.135 1.00 82.88 333 GLY A O 1
ATOM 2623 N N . VAL A 1 334 ? -5.272 14.776 19.142 1.00 95.81 334 VAL A N 1
ATOM 2624 C CA . VAL A 1 334 ? -6.433 14.007 19.594 1.00 95.81 334 VAL A CA 1
ATOM 2625 C C . VAL A 1 334 ? -6.071 12.527 19.660 1.00 95.81 334 VAL A C 1
ATOM 2627 O O . VAL A 1 334 ? -5.396 12.006 18.778 1.00 95.81 334 VAL A O 1
ATOM 2630 N N . MET A 1 335 ? -6.576 11.817 20.669 1.00 96.56 335 MET A N 1
ATOM 2631 C CA . MET A 1 335 ? -6.586 10.354 20.685 1.00 96.56 335 MET A CA 1
ATOM 2632 C C . MET A 1 335 ? -7.869 9.855 21.355 1.00 96.56 335 MET A C 1
ATOM 2634 O O . MET A 1 335 ? -8.134 10.164 22.517 1.00 96.56 335 MET A O 1
ATOM 2638 N N . LEU A 1 336 ? -8.668 9.101 20.605 1.00 96.75 336 LEU A N 1
ATOM 2639 C CA . LEU A 1 336 ? -9.967 8.562 20.993 1.00 96.75 336 LEU A CA 1
ATOM 2640 C C . LEU A 1 336 ? -9.829 7.079 21.355 1.00 96.75 336 LEU A C 1
ATOM 2642 O O . LEU A 1 336 ? -9.128 6.324 20.678 1.00 96.75 336 LEU A O 1
ATOM 2646 N N . ASP A 1 337 ? -10.521 6.652 22.411 1.00 96.38 337 ASP A N 1
ATOM 2647 C CA . ASP A 1 337 ? -10.444 5.285 22.941 1.00 96.38 337 ASP A CA 1
ATOM 2648 C C . ASP A 1 337 ? -11.306 4.293 22.135 1.00 96.38 337 ASP A C 1
ATOM 2650 O O . ASP A 1 337 ? -12.302 3.747 22.603 1.00 96.38 337 ASP A O 1
ATOM 2654 N N . VAL A 1 338 ? -10.951 4.103 20.863 1.00 97.81 338 VAL A N 1
ATOM 2655 C CA . VAL A 1 338 ? -11.525 3.052 20.010 1.00 97.81 338 VAL A CA 1
ATOM 2656 C C . VAL A 1 338 ? -10.888 1.716 20.389 1.00 97.81 338 VAL A C 1
ATOM 2658 O O . VAL A 1 338 ? -9.675 1.645 20.575 1.00 97.81 338 VAL A O 1
ATOM 2661 N N . ILE A 1 339 ? -11.671 0.642 20.478 1.00 94.25 339 ILE A N 1
ATOM 2662 C CA . ILE A 1 339 ? -11.142 -0.691 20.805 1.00 94.25 339 ILE A CA 1
ATOM 2663 C C . ILE A 1 339 ? -10.175 -1.221 19.732 1.00 94.25 339 ILE A C 1
ATOM 2665 O O . ILE A 1 339 ? -10.284 -0.879 18.558 1.00 94.25 339 ILE A O 1
ATOM 2669 N N . GLU A 1 340 ? -9.264 -2.105 20.133 1.00 90.94 340 GLU A N 1
ATOM 2670 C CA . GLU A 1 340 ? -8.493 -2.957 19.221 1.00 90.94 340 GLU A CA 1
ATOM 2671 C C . GLU A 1 340 ? -9.233 -4.290 19.009 1.00 90.94 340 GLU A C 1
ATOM 2673 O O . GLU A 1 340 ? -9.733 -4.888 19.968 1.00 90.94 340 GLU A O 1
ATOM 2678 N N . PHE A 1 341 ? -9.338 -4.758 17.761 1.00 80.69 341 PHE A N 1
ATOM 2679 C CA . PHE A 1 341 ? -9.991 -6.029 17.431 1.00 80.69 341 PHE A CA 1
ATOM 2680 C C . PHE A 1 341 ? -9.398 -6.644 16.157 1.00 80.69 341 PHE A C 1
ATOM 2682 O O . PHE A 1 341 ? -9.409 -6.009 15.106 1.00 80.69 341 PHE A O 1
ATOM 2689 N N . ASN A 1 342 ? -8.914 -7.889 16.235 1.00 77.50 342 ASN A N 1
ATOM 2690 C CA . ASN A 1 342 ? -8.387 -8.617 15.078 1.00 77.50 342 ASN A CA 1
ATOM 2691 C C . ASN A 1 342 ? -9.517 -9.345 14.324 1.00 77.50 342 ASN A C 1
ATOM 2693 O O . ASN A 1 342 ? -10.368 -9.985 14.943 1.00 77.50 342 ASN A O 1
ATOM 2697 N N . GLN A 1 343 ? -9.523 -9.273 12.993 1.00 72.31 343 GLN A N 1
ATOM 2698 C CA . GLN A 1 343 ? -10.495 -9.959 12.139 1.00 72.31 343 GLN A CA 1
ATOM 2699 C C . GLN A 1 343 ? -10.243 -11.472 12.013 1.00 72.31 343 GLN A C 1
ATOM 2701 O O . GLN A 1 343 ? -11.161 -12.232 11.710 1.00 72.31 343 GLN A O 1
ATOM 2706 N N . HIS A 1 344 ? -9.013 -11.929 12.231 1.00 70.62 344 HIS A N 1
ATOM 2707 C CA . HIS A 1 344 ? -8.597 -13.319 12.065 1.00 70.62 344 HIS A CA 1
ATOM 2708 C C . HIS A 1 344 ? -8.784 -14.140 13.351 1.00 70.62 344 HIS A C 1
ATOM 2710 O O . HIS A 1 344 ? -8.606 -13.624 14.454 1.00 70.62 344 HIS A O 1
ATOM 2716 N N . PRO A 1 345 ? -9.078 -15.450 13.239 1.00 79.56 345 PRO A N 1
ATOM 2717 C CA . PRO A 1 345 ? -9.224 -16.223 12.001 1.00 79.56 345 PRO A CA 1
ATOM 2718 C C . PRO A 1 345 ? -10.643 -16.198 11.402 1.00 79.56 345 PRO A C 1
ATOM 2720 O O . PRO A 1 345 ? -10.839 -16.732 10.312 1.00 79.56 345 PRO A O 1
ATOM 2723 N N . ASP A 1 346 ? -11.624 -15.632 12.109 1.00 74.12 346 ASP A N 1
ATOM 2724 C CA . ASP A 1 346 ? -13.053 -15.848 11.835 1.00 74.12 346 ASP A CA 1
ATOM 2725 C C . ASP A 1 346 ? -13.588 -15.035 10.638 1.00 74.12 346 ASP A C 1
ATOM 2727 O O . ASP A 1 346 ? -14.527 -15.459 9.956 1.00 74.12 346 ASP A O 1
ATOM 2731 N N . TYR A 1 347 ? -12.963 -13.892 10.339 1.00 82.88 347 TYR A N 1
ATOM 2732 C CA . TYR A 1 347 ? -13.364 -12.935 9.303 1.00 82.88 347 TYR A CA 1
ATOM 2733 C C . TYR A 1 347 ? -12.173 -12.588 8.379 1.00 82.88 347 TYR A C 1
ATOM 2735 O O . TYR A 1 347 ? -11.724 -11.440 8.338 1.00 82.88 347 TYR A O 1
ATOM 2743 N N . PRO A 1 348 ? -11.620 -13.562 7.626 1.00 59.56 348 PRO A N 1
ATOM 2744 C CA . PRO A 1 348 ? -10.370 -13.401 6.875 1.00 59.56 348 PRO A CA 1
ATOM 2745 C C . PRO A 1 348 ? -10.393 -12.311 5.792 1.00 59.56 348 PRO A C 1
ATOM 2747 O O . PRO A 1 348 ? -9.329 -11.871 5.367 1.00 59.56 348 PRO A O 1
ATOM 2750 N N . THR A 1 349 ? -11.574 -11.872 5.347 1.00 76.94 349 THR A N 1
ATOM 2751 C CA . THR A 1 349 ? -11.770 -10.705 4.467 1.00 76.94 349 THR A CA 1
ATOM 2752 C C . THR A 1 349 ? -12.833 -9.779 5.065 1.00 76.94 349 THR A C 1
ATOM 2754 O O . THR A 1 349 ? -13.794 -9.411 4.394 1.00 76.94 349 THR A O 1
ATOM 2757 N N . GLY A 1 350 ? -12.760 -9.528 6.373 1.00 88.19 350 GLY A N 1
ATOM 2758 C CA . GLY A 1 350 ? -13.801 -8.828 7.128 1.00 88.19 350 GLY A CA 1
ATOM 2759 C C . GLY A 1 350 ? -13.433 -7.434 7.609 1.00 88.19 350 GLY A C 1
ATOM 2760 O O . GLY A 1 350 ? -14.114 -6.934 8.504 1.00 88.19 350 GLY A O 1
ATOM 2761 N N . CYS A 1 351 ? -12.385 -6.818 7.063 1.00 95.69 351 CYS A N 1
ATOM 2762 C CA . CYS A 1 351 ? -11.828 -5.563 7.562 1.00 95.69 351 CYS A CA 1
ATOM 2763 C C . CYS A 1 351 ? -12.862 -4.440 7.675 1.00 95.69 351 CYS A C 1
ATOM 2765 O O . CYS A 1 351 ? -12.931 -3.780 8.705 1.00 95.69 351 CYS A O 1
ATOM 2767 N N . GLU A 1 352 ? -13.753 -4.268 6.703 1.00 98.50 352 GLU A N 1
ATOM 2768 C CA . GLU A 1 352 ? -14.773 -3.215 6.720 1.00 98.50 352 GLU A CA 1
ATOM 2769 C C . GLU A 1 352 ? -15.894 -3.514 7.724 1.00 98.50 352 GLU A C 1
ATOM 2771 O O . GLU A 1 352 ? -16.454 -2.596 8.325 1.00 98.50 352 GLU A O 1
ATOM 2776 N N . SER A 1 353 ? -16.192 -4.798 7.953 1.00 98.44 353 SER A N 1
ATOM 2777 C CA . SER A 1 353 ? -17.157 -5.241 8.972 1.00 98.44 353 SER A CA 1
ATOM 2778 C C . SER A 1 353 ? -16.591 -5.116 10.390 1.00 98.44 353 SER A C 1
ATOM 2780 O O . SER A 1 353 ? -17.314 -4.753 11.318 1.00 98.44 353 SER A O 1
ATOM 2782 N N . VAL A 1 354 ? -15.294 -5.381 10.565 1.00 97.50 354 VAL A N 1
ATOM 2783 C CA . VAL A 1 354 ? -14.581 -5.251 11.841 1.00 97.50 354 VAL A CA 1
ATOM 2784 C C . VAL A 1 354 ? -14.277 -3.788 12.161 1.00 97.50 354 VAL A C 1
ATOM 2786 O O . VAL A 1 354 ? -14.470 -3.371 13.299 1.00 97.50 354 VAL A O 1
ATOM 2789 N N . ALA A 1 355 ? -13.911 -2.968 11.176 1.00 98.62 355 ALA A N 1
ATOM 2790 C CA . ALA A 1 355 ? -13.796 -1.523 11.344 1.00 98.62 355 ALA A CA 1
ATOM 2791 C C . ALA A 1 355 ? -15.147 -0.899 11.738 1.00 98.62 355 ALA A C 1
ATOM 2793 O O . ALA A 1 355 ? -15.198 -0.126 12.695 1.00 98.62 355 ALA A O 1
ATOM 2794 N N . LEU A 1 356 ? -16.261 -1.318 11.119 1.00 98.81 356 LEU A N 1
ATOM 2795 C CA . LEU A 1 356 ? -17.595 -0.896 11.562 1.00 98.81 356 LEU A CA 1
ATOM 2796 C C . LEU A 1 356 ? -17.920 -1.389 12.984 1.00 98.81 356 LEU A C 1
ATOM 2798 O O . LEU A 1 356 ? -18.527 -0.656 13.760 1.00 98.81 356 LEU A O 1
ATOM 2802 N N . TYR A 1 357 ? -17.508 -2.603 13.359 1.00 98.81 357 TYR A N 1
ATOM 2803 C CA . TYR A 1 357 ? -17.664 -3.104 14.727 1.00 98.81 357 TYR A CA 1
ATOM 2804 C C . TYR A 1 357 ? -16.896 -2.244 15.744 1.00 98.81 357 TYR A C 1
ATOM 2806 O O . TYR A 1 357 ? -17.481 -1.836 16.746 1.00 98.81 357 TYR A O 1
ATOM 2814 N N . MET A 1 358 ? -15.629 -1.911 15.477 1.00 98.50 358 MET A N 1
ATOM 2815 C CA . MET A 1 358 ? -14.827 -1.033 16.342 1.00 98.50 358 MET A CA 1
ATOM 2816 C C . MET A 1 358 ? -15.452 0.367 16.453 1.00 98.50 358 MET A C 1
ATOM 2818 O O . MET A 1 358 ? -15.573 0.897 17.558 1.00 98.50 358 MET A O 1
ATOM 2822 N N . LEU A 1 359 ? -15.936 0.921 15.334 1.00 98.50 359 LEU A N 1
ATOM 2823 C CA . LEU A 1 359 ? -16.654 2.197 15.288 1.00 98.50 359 LEU A CA 1
ATOM 2824 C C . LEU A 1 359 ? -17.945 2.157 16.125 1.00 98.50 359 LEU A C 1
ATOM 2826 O O . LEU A 1 359 ? -18.177 3.038 16.945 1.00 98.50 359 LEU A O 1
ATOM 2830 N N . LEU A 1 360 ? -18.779 1.125 15.974 1.00 98.62 360 LEU A N 1
ATOM 2831 C CA . LEU A 1 360 ? -20.022 0.971 16.741 1.00 98.62 360 LEU A CA 1
ATOM 2832 C C . LEU A 1 360 ? -19.767 0.715 18.237 1.00 98.62 360 LEU A C 1
ATOM 2834 O O . LEU A 1 360 ? -20.565 1.148 19.068 1.00 98.62 360 LEU A O 1
ATOM 2838 N N . LYS A 1 361 ? -18.655 0.062 18.601 1.00 98.44 361 LYS A N 1
ATOM 2839 C CA . LYS A 1 361 ? -18.270 -0.156 20.005 1.00 98.44 361 LYS A CA 1
ATOM 2840 C C . LYS A 1 361 ? -17.779 1.104 20.710 1.00 98.44 361 LYS A C 1
ATOM 2842 O O . LYS A 1 361 ? -18.067 1.239 21.892 1.00 98.44 361 LYS A O 1
ATOM 2847 N N . TYR A 1 362 ? -17.145 2.041 20.001 1.00 98.25 362 TYR A N 1
ATOM 2848 C CA . TYR A 1 362 ? -16.863 3.380 20.539 1.00 98.25 362 TYR A CA 1
ATOM 2849 C C . TYR A 1 362 ? -18.144 4.108 20.994 1.00 98.25 362 TYR A C 1
ATOM 2851 O O . TYR A 1 362 ? -18.138 4.860 21.961 1.00 98.25 362 TYR A O 1
ATOM 2859 N N . TYR A 1 363 ? -19.262 3.827 20.321 1.00 97.75 363 TYR A N 1
ATOM 2860 C CA . TYR A 1 363 ? -20.579 4.409 20.576 1.00 97.75 363 TYR A CA 1
ATOM 2861 C C . TYR A 1 363 ? -21.493 3.543 21.473 1.00 97.75 363 TYR A C 1
ATOM 2863 O O . TYR A 1 363 ? -22.719 3.679 21.399 1.00 97.75 363 TYR A O 1
ATOM 2871 N N . ASP A 1 364 ? -20.918 2.643 22.285 1.00 97.44 364 ASP A N 1
ATOM 2872 C CA . ASP A 1 364 ? -21.608 1.737 23.227 1.00 97.44 364 ASP A CA 1
ATOM 2873 C C . ASP A 1 364 ? -22.706 0.840 22.601 1.00 97.44 364 ASP A C 1
ATOM 2875 O O . ASP A 1 364 ? -23.630 0.373 23.274 1.00 97.44 364 ASP A O 1
ATOM 2879 N N . VAL A 1 365 ? -22.623 0.548 21.297 1.00 98.12 365 VAL A N 1
ATOM 2880 C CA . VAL A 1 365 ? -23.640 -0.258 20.604 1.00 98.12 365 VAL A CA 1
ATOM 2881 C C . VAL A 1 365 ? -23.445 -1.757 20.876 1.00 98.12 365 VAL A C 1
ATOM 2883 O O . VAL A 1 365 ? -22.387 -2.348 20.617 1.00 98.12 365 VAL A O 1
ATOM 2886 N N . ASP A 1 366 ? -24.499 -2.418 21.362 1.00 97.19 366 ASP A N 1
ATOM 2887 C CA . ASP A 1 366 ? -24.508 -3.868 21.586 1.00 97.19 366 ASP A CA 1
ATOM 2888 C C . ASP A 1 366 ? -24.748 -4.647 20.281 1.00 97.19 366 ASP A C 1
ATOM 2890 O O . ASP A 1 366 ? -25.867 -5.021 19.930 1.00 97.19 366 ASP A O 1
ATOM 2894 N N . VAL A 1 367 ? -23.660 -4.840 19.535 1.00 98.00 367 VAL A N 1
ATOM 2895 C CA . VAL A 1 367 ? -23.597 -5.606 18.284 1.00 98.00 367 VAL A CA 1
ATOM 2896 C C . VAL A 1 367 ? -22.381 -6.543 18.274 1.00 98.00 367 VAL A C 1
ATOM 2898 O O . VAL A 1 367 ? -21.404 -6.299 18.990 1.00 98.00 367 VAL A O 1
ATOM 2901 N N . THR A 1 368 ? -22.422 -7.596 17.455 1.00 98.31 368 THR A N 1
ATOM 2902 C CA . THR A 1 368 ? -21.299 -8.489 17.122 1.00 98.31 368 THR A CA 1
ATOM 2903 C C . THR A 1 368 ? -20.887 -8.359 15.651 1.00 98.31 368 THR A C 1
ATOM 2905 O O . THR A 1 368 ? -21.689 -7.970 14.800 1.00 98.31 368 THR A O 1
ATOM 2908 N N . VAL A 1 369 ? -19.646 -8.738 15.320 1.00 97.50 369 VAL A N 1
ATOM 2909 C CA . VAL A 1 369 ? -19.167 -8.767 13.923 1.00 97.50 369 VAL A CA 1
ATOM 2910 C C . VAL A 1 369 ? -20.044 -9.683 13.055 1.00 97.50 369 VAL A C 1
ATOM 2912 O O . VAL A 1 369 ? -20.409 -9.304 11.946 1.00 97.50 369 VAL A O 1
ATOM 2915 N N . ASP A 1 370 ? -20.483 -10.834 13.578 1.00 98.38 370 ASP A N 1
ATOM 2916 C CA . ASP A 1 370 ? -21.420 -11.723 12.878 1.00 98.38 370 ASP A CA 1
ATOM 2917 C C . ASP A 1 370 ? -22.745 -11.038 12.504 1.00 98.38 370 ASP A C 1
ATOM 2919 O O . ASP A 1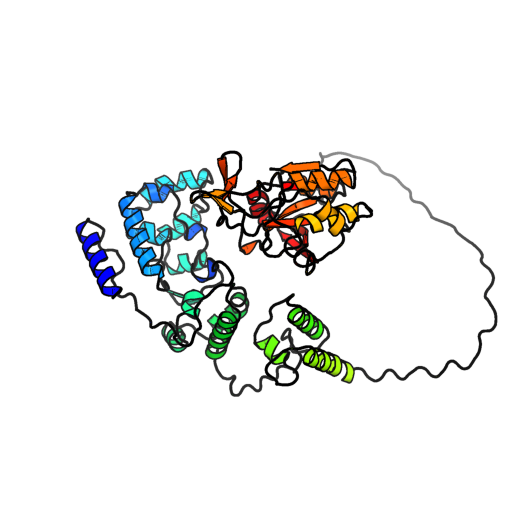 370 ? -23.219 -11.207 11.383 1.00 98.38 370 ASP A O 1
ATOM 2923 N N . GLN A 1 371 ? -23.333 -10.236 13.401 1.00 98.50 371 GLN A N 1
ATOM 2924 C CA . GLN A 1 371 ? -24.568 -9.495 13.111 1.00 98.50 371 GLN A CA 1
ATOM 2925 C C . GLN A 1 371 ? -24.357 -8.436 12.021 1.00 98.50 371 GLN A C 1
ATOM 2927 O O . GLN A 1 371 ? -25.236 -8.248 11.179 1.00 98.50 371 GLN A O 1
ATOM 2932 N N . ILE A 1 372 ? -23.195 -7.774 12.009 1.00 98.75 372 ILE A N 1
ATOM 2933 C CA . ILE A 1 372 ? -22.809 -6.820 10.959 1.00 98.75 372 ILE A CA 1
ATOM 2934 C C . ILE A 1 372 ? -22.674 -7.539 9.615 1.00 98.75 372 ILE A C 1
ATOM 2936 O O . ILE A 1 372 ? -23.290 -7.122 8.634 1.00 98.75 372 ILE A O 1
ATOM 2940 N N . ILE A 1 373 ? -21.942 -8.656 9.572 1.00 98.50 373 ILE A N 1
ATOM 2941 C CA . ILE A 1 373 ? -21.762 -9.452 8.352 1.00 98.50 373 ILE A CA 1
ATOM 2942 C C . ILE A 1 373 ? -23.103 -9.992 7.854 1.00 98.50 373 ILE A C 1
ATOM 2944 O O . ILE A 1 373 ? -23.345 -9.986 6.649 1.00 98.50 373 ILE A O 1
ATOM 2948 N N . ASP A 1 374 ? -23.989 -10.451 8.735 1.00 98.25 374 ASP A N 1
ATOM 2949 C CA . ASP A 1 374 ? -25.285 -11.013 8.346 1.00 98.25 374 ASP A CA 1
ATOM 2950 C C . ASP A 1 374 ? -26.255 -9.945 7.813 1.00 98.25 374 ASP A C 1
ATOM 2952 O O . ASP A 1 374 ? -27.026 -10.239 6.896 1.00 98.25 374 ASP A O 1
ATOM 2956 N N . ALA A 1 375 ? -26.165 -8.704 8.305 1.00 98.19 375 ALA A N 1
ATOM 2957 C CA . ALA A 1 375 ? -26.887 -7.547 7.772 1.00 98.19 375 ALA A CA 1
ATOM 2958 C C . ALA A 1 375 ? -26.286 -6.992 6.461 1.00 98.19 375 ALA A C 1
ATOM 2960 O O . ALA A 1 375 ? -26.991 -6.337 5.690 1.00 98.19 375 ALA A O 1
ATOM 2961 N N . LEU A 1 376 ? -25.002 -7.254 6.187 1.00 98.44 376 LEU A N 1
ATOM 2962 C CA . LEU A 1 376 ? -24.291 -6.763 5.005 1.00 98.44 376 LEU A CA 1
ATOM 2963 C C . LEU A 1 376 ? -24.837 -7.395 3.707 1.00 98.44 376 LEU A C 1
ATOM 2965 O O . LEU A 1 376 ? -24.851 -8.633 3.586 1.00 98.44 376 LEU A O 1
ATOM 2969 N N . PRO A 1 377 ? -25.246 -6.587 2.704 1.00 97.81 377 PRO A N 1
ATOM 2970 C CA . PRO A 1 377 ? -25.671 -7.107 1.411 1.00 97.81 377 PRO A CA 1
ATOM 2971 C C . PRO A 1 377 ? -24.465 -7.721 0.692 1.00 97.81 377 PRO A C 1
ATOM 2973 O O . PRO A 1 377 ? -23.497 -7.038 0.368 1.00 97.81 377 PRO A O 1
ATOM 2976 N N . LYS A 1 378 ? -24.527 -9.031 0.446 1.00 97.56 378 LYS A N 1
ATOM 2977 C CA . LYS A 1 378 ? -23.462 -9.828 -0.181 1.00 97.56 378 LYS A CA 1
ATOM 2978 C C . LYS A 1 378 ? -23.859 -10.273 -1.586 1.00 97.56 378 LYS A C 1
ATOM 2980 O O . LYS A 1 378 ? -25.027 -10.565 -1.844 1.00 97.56 378 LYS A O 1
ATOM 2985 N N . ALA A 1 379 ? -22.877 -10.385 -2.472 1.00 95.88 379 ALA A N 1
ATOM 2986 C CA . ALA A 1 379 ? -23.025 -10.923 -3.819 1.00 95.88 379 ALA A CA 1
ATOM 2987 C C . ALA A 1 379 ? -21.913 -11.935 -4.139 1.00 95.88 379 ALA A C 1
ATOM 2989 O O . ALA A 1 379 ? -20.870 -11.972 -3.494 1.00 95.88 379 ALA A O 1
ATOM 2990 N N . GLY A 1 380 ? -22.144 -12.786 -5.143 1.00 90.50 380 GLY A N 1
ATOM 2991 C CA . GLY A 1 380 ? -21.174 -13.807 -5.549 1.00 90.50 380 GLY A CA 1
ATOM 2992 C C . GLY A 1 380 ? -19.893 -13.228 -6.161 1.00 90.50 380 GLY A C 1
ATOM 2993 O O . GLY A 1 380 ? -19.875 -12.103 -6.658 1.00 90.50 380 GLY A O 1
ATOM 2994 N N . LEU A 1 381 ? -18.828 -14.033 -6.169 1.00 92.12 381 LEU A N 1
ATOM 2995 C CA . LEU A 1 381 ? -17.547 -13.672 -6.787 1.00 92.12 381 LEU A CA 1
ATOM 2996 C C . LEU A 1 381 ? -17.685 -13.422 -8.307 1.00 92.12 381 LEU A C 1
ATOM 2998 O O . LEU A 1 381 ? -18.584 -13.989 -8.940 1.00 92.12 381 LEU A O 1
ATOM 3002 N N . PRO A 1 382 ? -16.772 -12.641 -8.923 1.00 91.69 382 PRO A N 1
ATOM 3003 C CA . PRO A 1 382 ? -16.755 -12.432 -10.367 1.00 91.69 382 PRO A CA 1
ATOM 3004 C C . PRO A 1 382 ? -16.709 -13.747 -11.165 1.00 91.69 382 PRO A C 1
ATOM 3006 O O . PRO A 1 382 ? -15.956 -14.668 -10.843 1.00 91.69 382 PRO A O 1
ATOM 3009 N N . TYR A 1 383 ? -17.505 -13.828 -12.231 1.00 85.94 383 TYR A N 1
ATOM 3010 C CA . TYR A 1 383 ? -17.757 -15.033 -13.018 1.00 85.94 383 TYR A CA 1
ATOM 3011 C C . TYR A 1 383 ? -17.621 -14.776 -14.526 1.00 85.94 383 TYR A C 1
ATOM 3013 O O . TYR A 1 383 ? -17.949 -13.706 -15.040 1.00 85.94 383 TYR A O 1
ATOM 3021 N N . THR A 1 384 ? -17.143 -15.773 -15.274 1.00 92.44 384 THR A N 1
ATOM 3022 C CA . THR A 1 384 ? -16.927 -15.636 -16.723 1.00 92.44 384 THR A CA 1
ATOM 3023 C C . THR A 1 384 ? -18.188 -15.972 -17.517 1.00 92.44 384 THR A C 1
ATOM 3025 O O . THR A 1 384 ? -18.758 -17.055 -17.378 1.00 92.44 384 THR A O 1
ATOM 3028 N N . LYS A 1 385 ? -18.584 -15.082 -18.431 1.00 89.12 385 LYS A N 1
ATOM 3029 C CA . LYS A 1 385 ? -19.704 -15.254 -19.366 1.00 89.12 385 LYS A CA 1
ATOM 3030 C C . LYS A 1 385 ? -19.291 -14.765 -20.753 1.00 89.12 385 LYS A C 1
ATOM 3032 O O . LYS A 1 385 ? -18.860 -13.630 -20.918 1.00 89.12 385 LYS A O 1
ATOM 3037 N N . ASN A 1 386 ? -19.411 -15.628 -21.764 1.00 89.31 386 ASN A N 1
ATOM 3038 C CA . ASN A 1 386 ? -19.045 -15.330 -23.160 1.00 89.31 386 ASN A CA 1
ATOM 3039 C C . ASN A 1 386 ? -17.615 -14.763 -23.338 1.00 89.31 386 ASN A C 1
ATOM 3041 O O . ASN A 1 386 ? -17.392 -13.886 -24.168 1.00 89.31 386 ASN A O 1
ATOM 3045 N N . GLY A 1 387 ? -16.649 -15.243 -22.544 1.00 87.75 387 GLY A N 1
ATOM 3046 C CA . GLY A 1 387 ? -15.251 -14.792 -22.601 1.00 87.75 387 GLY A CA 1
ATOM 3047 C C . GLY A 1 387 ? -14.961 -13.450 -21.916 1.00 87.75 387 GLY A C 1
ATOM 3048 O O . GLY A 1 387 ? -13.830 -12.983 -21.984 1.00 87.75 387 GLY A O 1
ATOM 3049 N N . LYS A 1 388 ? -15.945 -12.841 -21.243 1.00 90.88 388 LYS A N 1
ATOM 3050 C CA . LYS A 1 388 ? -15.776 -11.652 -20.395 1.00 90.88 388 LYS A CA 1
ATOM 3051 C C . LYS A 1 388 ? -16.019 -12.005 -18.929 1.00 90.88 388 LYS A C 1
ATOM 3053 O O . LYS A 1 388 ? -16.889 -12.827 -18.641 1.00 90.88 388 LYS A O 1
ATOM 3058 N N . LEU A 1 389 ? -15.274 -11.382 -18.017 1.00 89.06 389 LEU A N 1
ATOM 3059 C CA . LEU A 1 389 ? -15.532 -11.471 -16.580 1.00 89.06 389 LEU A CA 1
ATOM 3060 C C . LEU A 1 389 ? -16.621 -10.457 -16.206 1.00 89.06 389 LEU A C 1
ATOM 3062 O O . LEU A 1 389 ? -16.533 -9.296 -16.600 1.00 89.06 389 LEU A O 1
ATOM 3066 N N . TYR A 1 390 ? -17.638 -10.899 -15.474 1.00 93.06 390 TYR A N 1
ATOM 3067 C CA . TYR A 1 390 ? -18.696 -10.067 -14.902 1.00 93.06 390 TYR A CA 1
ATOM 3068 C C . TYR A 1 390 ? -18.685 -10.208 -13.384 1.00 93.06 390 TYR A C 1
ATOM 3070 O O . TYR A 1 390 ? -18.293 -11.256 -12.877 1.00 93.06 390 TYR A O 1
ATOM 3078 N N . GLY A 1 391 ? -19.130 -9.198 -12.649 1.00 94.44 391 GLY A N 1
ATOM 3079 C CA . GLY A 1 391 ? -19.151 -9.253 -11.190 1.00 94.44 391 GLY A CA 1
ATOM 3080 C C . GLY A 1 391 ? -19.976 -8.133 -10.558 1.00 94.44 391 GLY A C 1
ATOM 3081 O O . GLY A 1 391 ? -20.369 -7.195 -11.253 1.00 94.44 391 GLY A O 1
ATOM 3082 N N . PRO A 1 392 ? -20.259 -8.243 -9.252 1.00 94.88 392 PRO A N 1
ATOM 3083 C CA . PRO A 1 392 ? -20.988 -7.224 -8.501 1.00 94.88 392 PRO A CA 1
ATOM 3084 C C . PRO A 1 392 ? -20.212 -5.905 -8.381 1.00 94.88 392 PRO A C 1
ATOM 3086 O O . PRO A 1 392 ? -18.989 -5.867 -8.505 1.00 94.88 392 PRO A O 1
ATOM 3089 N N . ASP A 1 393 ? -20.943 -4.828 -8.104 1.00 96.88 393 ASP A N 1
ATOM 3090 C CA . ASP A 1 393 ? -20.386 -3.516 -7.769 1.00 96.88 393 ASP A CA 1
ATOM 3091 C C . ASP A 1 393 ? -20.128 -3.425 -6.249 1.00 96.88 393 ASP A C 1
ATOM 3093 O O . ASP A 1 393 ? -21.094 -3.528 -5.482 1.00 96.88 393 ASP A O 1
ATOM 3097 N N . PRO A 1 394 ? -18.881 -3.201 -5.785 1.00 95.94 394 PRO A N 1
ATOM 3098 C CA . PRO A 1 394 ? -18.582 -3.022 -4.362 1.00 95.94 394 PRO A CA 1
ATOM 3099 C C . PRO A 1 394 ? -19.199 -1.762 -3.734 1.00 95.94 394 PRO A C 1
ATOM 3101 O O . PRO A 1 394 ? -19.296 -1.680 -2.512 1.00 95.94 394 PRO A O 1
ATOM 3104 N N . ASN A 1 395 ? -19.695 -0.801 -4.525 1.00 96.19 395 ASN A N 1
ATOM 3105 C CA . ASN A 1 395 ? -20.525 0.298 -4.011 1.00 96.19 395 ASN A CA 1
ATOM 3106 C C . ASN A 1 395 ? -21.963 -0.147 -3.663 1.00 96.19 395 ASN A C 1
ATOM 3108 O O . ASN A 1 395 ? -22.733 0.665 -3.153 1.00 96.19 395 ASN A O 1
ATOM 3112 N N . GLN A 1 396 ? -22.349 -1.397 -3.955 1.00 95.62 396 GLN A N 1
ATOM 3113 C CA . GLN A 1 396 ? -23.699 -1.941 -3.732 1.00 95.62 396 GLN A CA 1
ATOM 3114 C C . GLN A 1 396 ? -23.705 -3.236 -2.904 1.00 95.62 396 GLN A C 1
ATOM 3116 O O . GLN A 1 396 ? -24.639 -3.458 -2.137 1.00 95.62 396 GLN A O 1
ATOM 3121 N N . TYR A 1 397 ? -22.680 -4.084 -3.040 1.00 97.19 397 TYR A N 1
ATOM 3122 C CA . TYR A 1 397 ? -22.600 -5.386 -2.371 1.00 97.19 397 TYR A CA 1
ATOM 3123 C C . TYR A 1 397 ? -21.173 -5.715 -1.944 1.00 97.19 397 TYR A C 1
ATOM 3125 O O . TYR A 1 397 ? -20.235 -5.461 -2.694 1.00 97.19 397 TYR A O 1
ATOM 3133 N N . PHE A 1 398 ? -21.016 -6.401 -0.815 1.00 98.12 398 PHE A N 1
ATOM 3134 C CA . PHE A 1 398 ? -19.771 -7.096 -0.511 1.00 98.12 398 PHE A CA 1
ATOM 3135 C C . PHE A 1 398 ? -19.545 -8.230 -1.516 1.00 98.12 398 PHE A C 1
ATOM 3137 O O . PHE A 1 398 ? -20.442 -9.039 -1.783 1.00 98.12 398 PHE A O 1
ATOM 3144 N N . VAL A 1 399 ? -18.347 -8.281 -2.092 1.00 94.56 399 VAL A N 1
ATOM 3145 C CA . VAL A 1 399 ? -18.000 -9.174 -3.201 1.00 94.56 399 VAL A CA 1
ATOM 3146 C C . VAL A 1 399 ? -17.411 -10.481 -2.656 1.00 94.56 399 VAL A C 1
ATOM 3148 O O . VAL A 1 399 ? -16.198 -10.655 -2.534 1.00 94.56 399 VAL A O 1
ATOM 3151 N N . GLY A 1 400 ? -18.300 -11.421 -2.331 1.00 94.12 400 GLY A N 1
ATOM 3152 C CA . GLY A 1 400 ? -18.000 -12.686 -1.659 1.00 94.12 400 GLY A CA 1
ATOM 3153 C C . GLY A 1 400 ? -18.726 -12.801 -0.317 1.00 94.12 400 GLY A C 1
ATOM 3154 O O . GLY A 1 400 ? -19.892 -12.428 -0.194 1.00 94.12 400 GLY A O 1
ATOM 3155 N N . ASP A 1 401 ? -18.030 -13.323 0.690 1.00 92.69 401 ASP A N 1
ATOM 3156 C CA . ASP A 1 401 ? -18.453 -13.315 2.094 1.00 92.69 401 ASP A CA 1
ATOM 3157 C C . ASP A 1 401 ? -17.243 -12.994 3.002 1.00 92.69 401 ASP A C 1
ATOM 3159 O O . ASP A 1 401 ? -16.196 -13.622 2.812 1.00 92.69 401 ASP A O 1
ATOM 3163 N N . PRO A 1 402 ? -17.355 -12.069 3.978 1.00 90.75 402 PRO A N 1
ATOM 3164 C CA . PRO A 1 402 ? -16.287 -11.732 4.927 1.00 90.75 402 PRO A CA 1
ATOM 3165 C C . PRO A 1 402 ? -15.656 -12.924 5.661 1.00 90.75 402 PRO A C 1
ATOM 3167 O O . PRO A 1 402 ? -14.487 -12.875 6.044 1.00 90.75 402 PRO A O 1
ATOM 3170 N N . ARG A 1 403 ? -16.414 -14.017 5.830 1.00 85.06 403 ARG A N 1
ATOM 3171 C CA . ARG A 1 403 ? -15.979 -15.264 6.480 1.00 85.06 403 ARG A CA 1
ATOM 3172 C C . ARG A 1 403 ? -15.186 -16.197 5.543 1.00 85.06 403 ARG A C 1
ATOM 3174 O O . ARG A 1 403 ? -14.959 -17.359 5.874 1.00 85.06 403 ARG A O 1
ATOM 3181 N N . ASN A 1 404 ? -14.795 -15.743 4.346 1.00 71.44 404 ASN A N 1
ATOM 3182 C CA . ASN A 1 404 ? -14.133 -16.559 3.322 1.00 71.44 404 ASN A CA 1
ATOM 3183 C C . ASN A 1 404 ? -12.904 -15.855 2.720 1.00 71.44 404 ASN A C 1
ATOM 3185 O O . ASN A 1 404 ? -13.026 -14.861 2.014 1.00 71.44 404 ASN A O 1
ATOM 3189 N N . SER A 1 405 ? -11.723 -16.458 2.893 1.00 68.62 405 SER A N 1
ATOM 3190 C CA . SER A 1 405 ? -10.423 -15.943 2.425 1.00 68.62 405 SER A CA 1
ATOM 3191 C C . SER A 1 405 ? -10.261 -15.806 0.902 1.00 68.62 405 SER A C 1
ATOM 3193 O O . SER A 1 405 ? -9.246 -15.294 0.437 1.00 68.62 405 SER A O 1
ATOM 3195 N N . SER A 1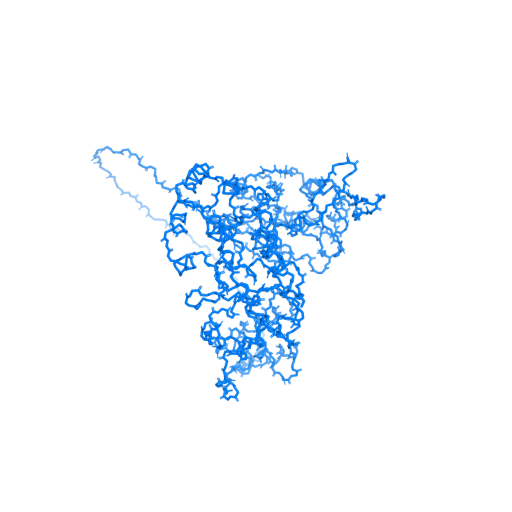 406 ? -11.226 -16.277 0.104 1.00 70.38 406 SER A N 1
ATOM 3196 C CA . SER A 1 406 ? -11.242 -16.130 -1.364 1.00 70.38 406 SER A CA 1
ATOM 3197 C C . SER A 1 406 ? -12.111 -14.967 -1.869 1.00 70.38 406 SER A C 1
ATOM 3199 O O . SER A 1 406 ? -12.314 -14.839 -3.081 1.00 70.38 406 SER A O 1
ATOM 3201 N N . SER A 1 407 ? -12.655 -14.159 -0.960 1.00 78.38 407 SER A N 1
ATOM 3202 C CA . SER A 1 407 ? -13.466 -12.980 -1.267 1.00 78.38 407 SER A CA 1
ATOM 3203 C C . SER A 1 407 ? -12.625 -11.765 -1.680 1.00 78.38 407 SER A C 1
ATOM 3205 O O . SER A 1 407 ? -11.404 -11.839 -1.823 1.00 78.38 407 SER A O 1
ATOM 3207 N N . TYR A 1 408 ? -13.314 -10.656 -1.938 1.00 86.12 408 TYR A N 1
ATOM 3208 C CA . TYR A 1 408 ? -12.741 -9.328 -2.131 1.00 86.12 408 TYR A CA 1
ATOM 3209 C C . TYR A 1 408 ? -13.180 -8.471 -0.928 1.00 86.12 408 TYR A C 1
ATOM 3211 O O . TYR A 1 408 ? -12.926 -8.885 0.198 1.00 86.12 408 TYR A O 1
ATOM 3219 N N . GLY A 1 409 ? -13.882 -7.359 -1.158 1.00 91.69 409 GLY A N 1
ATOM 3220 C CA . GLY A 1 409 ? -14.387 -6.462 -0.118 1.00 91.69 409 GLY A CA 1
ATOM 3221 C C . GLY A 1 409 ? -15.664 -5.718 -0.532 1.00 91.69 409 GLY A C 1
ATOM 3222 O O . GLY A 1 409 ? -16.406 -6.156 -1.424 1.00 91.69 409 GLY A O 1
ATOM 3223 N N . VAL A 1 410 ? -15.910 -4.576 0.103 1.00 98.00 410 VAL A N 1
ATOM 3224 C CA . VAL A 1 410 ? -17.042 -3.662 -0.083 1.00 98.00 410 VAL A CA 1
ATOM 3225 C C . VAL A 1 410 ? -16.613 -2.216 0.166 1.00 98.00 410 VAL A C 1
ATOM 3227 O O . VAL A 1 410 ? -15.704 -1.948 0.939 1.00 98.00 410 VAL A O 1
ATOM 3230 N N . PHE A 1 411 ? -17.299 -1.251 -0.444 1.00 97.88 411 PHE A N 1
ATOM 3231 C CA . PHE A 1 411 ? -17.053 0.166 -0.175 1.00 97.88 411 PHE A CA 1
ATOM 3232 C C . PHE A 1 411 ? -18.019 0.760 0.870 1.00 97.88 411 PHE A C 1
ATOM 3234 O O . PHE A 1 411 ? -18.937 0.116 1.378 1.00 97.88 411 PHE A O 1
ATOM 3241 N N . ASN A 1 412 ? -17.813 2.039 1.180 1.00 98.06 412 ASN A N 1
ATOM 3242 C CA . ASN A 1 412 ? -18.505 2.817 2.211 1.00 98.06 412 ASN A CA 1
ATOM 3243 C C . ASN A 1 412 ? -20.043 2.841 2.134 1.00 98.06 412 ASN A C 1
ATOM 3245 O O . ASN A 1 412 ? -20.699 2.982 3.166 1.00 98.06 412 ASN A O 1
ATOM 3249 N N . GLY A 1 413 ? -20.638 2.689 0.946 1.00 98.06 413 GLY A N 1
ATOM 3250 C CA . GLY A 1 413 ? -22.096 2.724 0.762 1.00 98.06 413 GLY A CA 1
ATOM 3251 C C . GLY A 1 413 ? -22.835 1.633 1.557 1.00 98.06 413 GLY A C 1
ATOM 3252 O O . GLY A 1 413 ? -23.610 1.965 2.456 1.00 98.06 413 GLY A O 1
ATOM 3253 N N . PRO A 1 414 ? -22.604 0.337 1.272 1.00 98.50 414 PRO A N 1
ATOM 3254 C CA . PRO A 1 414 ? -23.209 -0.764 2.020 1.00 98.50 414 PRO A CA 1
ATOM 3255 C C . PRO A 1 414 ? -22.851 -0.786 3.509 1.00 98.50 414 PRO A C 1
ATOM 3257 O O . PRO A 1 414 ? -23.712 -1.097 4.326 1.00 98.50 414 PRO A O 1
ATOM 3260 N N . ILE A 1 415 ? -21.624 -0.403 3.880 1.00 98.81 415 ILE A N 1
ATOM 3261 C CA . ILE A 1 415 ? -21.212 -0.318 5.290 1.00 98.81 415 ILE A CA 1
ATOM 3262 C C . ILE A 1 415 ? -22.051 0.713 6.047 1.00 98.81 415 ILE A C 1
ATOM 3264 O O . ILE A 1 415 ? -22.583 0.402 7.110 1.00 98.81 415 ILE A O 1
ATOM 3268 N N . ALA A 1 416 ? -22.285 1.894 5.471 1.00 98.56 416 ALA A N 1
ATOM 3269 C CA . ALA A 1 416 ? -23.181 2.884 6.062 1.00 98.56 416 ALA A CA 1
ATOM 3270 C C . ALA A 1 416 ? -24.645 2.401 6.132 1.00 98.56 416 ALA A C 1
ATOM 3272 O O . ALA A 1 416 ? -25.328 2.649 7.121 1.00 98.56 416 ALA A O 1
ATOM 3273 N N . GLN A 1 417 ? -25.129 1.652 5.132 1.00 98.25 417 GLN A N 1
ATOM 3274 C CA . GLN A 1 417 ? -26.471 1.048 5.186 1.00 98.25 417 GLN A CA 1
ATOM 3275 C C . GLN A 1 417 ? -26.620 0.022 6.319 1.00 98.25 417 GLN A C 1
ATOM 3277 O O . GLN A 1 417 ? -27.722 -0.154 6.839 1.00 98.25 417 GLN A O 1
ATOM 3282 N N . VAL A 1 418 ? -25.542 -0.670 6.699 1.00 98.56 418 VAL A N 1
ATOM 3283 C CA . VAL A 1 418 ? -25.521 -1.570 7.861 1.00 98.56 418 VAL A CA 1
ATOM 3284 C C . VAL A 1 418 ? -25.401 -0.779 9.162 1.00 98.56 418 VAL A C 1
ATOM 3286 O O . VAL A 1 418 ? -26.149 -1.041 10.100 1.00 98.56 418 VAL A O 1
ATOM 3289 N N . ALA A 1 419 ? -24.526 0.225 9.209 1.00 98.50 419 ALA A N 1
ATOM 3290 C CA . ALA A 1 419 ? -24.336 1.097 10.365 1.00 98.50 419 ALA A CA 1
ATOM 3291 C C . ALA A 1 419 ? -25.659 1.740 10.831 1.00 98.50 419 ALA A C 1
ATOM 3293 O O . ALA A 1 419 ? -26.027 1.594 11.997 1.00 98.50 419 ALA A O 1
ATOM 3294 N N . GLU A 1 420 ? -26.427 2.321 9.899 1.00 98.19 420 GLU A N 1
ATOM 3295 C CA . GLU A 1 420 ? -27.715 2.986 10.170 1.00 98.19 420 GLU A CA 1
ATOM 3296 C C . GLU A 1 420 ? -28.785 2.039 10.759 1.00 98.19 420 GLU A C 1
ATOM 3298 O O . GLU A 1 420 ? -29.719 2.490 11.421 1.00 98.19 420 GLU A O 1
ATOM 3303 N N . GLN A 1 421 ? -28.660 0.717 10.560 1.00 98.06 421 GLN A N 1
ATOM 3304 C CA . GLN A 1 421 ? -29.558 -0.277 11.171 1.00 98.06 421 GLN A CA 1
ATOM 3305 C C . GLN A 1 421 ? -29.263 -0.506 12.660 1.00 98.06 421 GLN A C 1
ATOM 3307 O O . GLN A 1 421 ? -30.172 -0.876 13.406 1.00 98.06 421 GLN A O 1
ATOM 3312 N N . PHE A 1 422 ? -28.016 -0.297 13.094 1.00 97.81 422 PHE A N 1
ATOM 3313 C CA . PHE A 1 422 ? -27.585 -0.492 14.481 1.00 97.81 422 PHE A CA 1
ATOM 3314 C C . PHE A 1 422 ? -27.590 0.808 15.292 1.00 97.81 422 PHE A C 1
ATOM 3316 O O . PHE A 1 422 ? -27.914 0.784 16.480 1.00 97.81 422 PHE A O 1
ATOM 3323 N N . ARG A 1 423 ? -27.275 1.946 14.665 1.00 96.69 423 ARG A N 1
ATOM 3324 C CA . ARG A 1 423 ? -27.322 3.280 15.274 1.00 96.69 423 ARG A CA 1
ATOM 3325 C C . ARG A 1 423 ? -27.653 4.313 14.196 1.00 96.69 423 ARG A C 1
ATOM 3327 O O . ARG A 1 423 ? -27.027 4.341 13.150 1.00 96.69 423 ARG A O 1
ATOM 3334 N N . SER A 1 424 ? -28.647 5.161 14.450 1.00 96.94 424 SER A N 1
ATOM 3335 C CA . SER A 1 424 ? -29.107 6.160 13.476 1.00 96.94 424 SER A CA 1
ATOM 3336 C C . SER A 1 424 ? -28.195 7.383 13.395 1.00 96.94 424 SER A C 1
ATOM 3338 O O . SER A 1 424 ? -27.663 7.818 14.418 1.00 96.94 424 SER A O 1
ATOM 3340 N N . GLY A 1 425 ? -28.143 8.022 12.228 1.00 96.62 425 GLY A N 1
ATOM 3341 C CA . GLY A 1 425 ? -27.418 9.272 11.994 1.00 96.62 425 GLY A CA 1
ATOM 3342 C C . GLY A 1 425 ? -26.023 9.089 11.397 1.00 96.62 425 GLY A C 1
ATOM 3343 O O . GLY A 1 425 ? -25.227 10.033 11.442 1.00 96.62 425 GLY A O 1
ATOM 3344 N N . VAL A 1 426 ? -25.717 7.916 10.835 1.00 98.06 426 VAL A N 1
ATOM 3345 C CA . VAL A 1 426 ? -24.418 7.668 10.204 1.00 98.06 426 VAL A CA 1
ATOM 3346 C C . VAL A 1 426 ? -24.218 8.598 9.007 1.00 98.06 426 VAL A C 1
ATOM 3348 O O . VAL A 1 426 ? -25.130 8.868 8.223 1.00 98.06 426 VAL A O 1
ATOM 3351 N N . GLN A 1 427 ? -23.000 9.098 8.861 1.00 98.19 427 GLN A N 1
ATOM 3352 C CA . GLN A 1 427 ? -22.555 9.878 7.719 1.00 98.19 427 GLN A CA 1
ATOM 3353 C C . GLN A 1 427 ? -21.673 9.009 6.825 1.00 98.19 427 GLN A C 1
ATOM 3355 O O . GLN A 1 427 ? -20.868 8.213 7.304 1.00 98.19 427 GLN A O 1
ATOM 3360 N N . CYS A 1 428 ? -21.825 9.166 5.512 1.00 97.75 428 CYS A N 1
ATOM 3361 C CA . CYS A 1 428 ? -21.082 8.408 4.512 1.00 97.75 428 CYS A CA 1
ATOM 3362 C C . CYS A 1 428 ? -20.704 9.331 3.358 1.00 97.75 428 CYS A C 1
ATOM 3364 O O . CYS A 1 428 ? -21.572 9.989 2.776 1.00 97.75 428 CYS A O 1
ATOM 3366 N N . ARG A 1 429 ? -19.408 9.417 3.047 1.00 96.81 429 ARG A N 1
ATOM 3367 C CA . ARG A 1 429 ? -18.879 10.300 1.998 1.00 96.81 429 ARG A CA 1
ATOM 3368 C C . ARG A 1 429 ? -17.779 9.603 1.203 1.00 96.81 429 ARG A C 1
ATOM 3370 O O . ARG A 1 429 ? -17.084 8.737 1.723 1.00 96.81 429 ARG A O 1
ATOM 3377 N N . THR A 1 430 ? -17.641 10.014 -0.052 1.00 94.88 430 THR A N 1
ATOM 3378 C CA . THR A 1 430 ? -16.578 9.630 -0.991 1.00 94.88 430 THR A CA 1
ATOM 3379 C C . THR A 1 430 ? -15.987 10.928 -1.536 1.00 94.88 430 THR A C 1
ATOM 3381 O O . THR A 1 430 ? -16.741 11.873 -1.780 1.00 94.88 430 THR A O 1
ATOM 3384 N N . GLY A 1 431 ? -14.670 10.996 -1.707 1.00 88.88 431 GLY A N 1
ATOM 3385 C CA . GLY A 1 431 ? -13.948 12.225 -2.037 1.00 88.88 431 GLY A CA 1
ATOM 3386 C C . GLY A 1 431 ? -13.923 13.234 -0.885 1.00 88.88 431 GLY A C 1
ATOM 3387 O O . GLY A 1 431 ? -13.951 14.438 -1.132 1.00 88.88 431 GLY A O 1
ATOM 3388 N N . ALA A 1 432 ? -13.950 12.770 0.368 1.00 93.94 432 ALA A N 1
ATOM 3389 C CA . ALA A 1 432 ? -13.698 13.633 1.517 1.00 93.94 432 ALA A CA 1
ATOM 3390 C C . ALA A 1 432 ? -12.178 13.864 1.654 1.00 93.94 432 ALA A C 1
ATOM 3392 O O . ALA A 1 432 ? -11.450 12.874 1.685 1.00 93.94 432 ALA A O 1
ATOM 3393 N N . PRO A 1 433 ? -11.685 15.112 1.741 1.00 94.31 433 PRO A N 1
ATOM 3394 C CA . PRO A 1 433 ? -10.271 15.380 2.009 1.00 94.31 433 PRO A CA 1
ATOM 3395 C C . PRO A 1 433 ? -9.869 14.870 3.402 1.00 94.31 433 PRO A C 1
ATOM 3397 O O . PRO A 1 433 ? -10.711 14.769 4.297 1.00 94.31 433 PRO A O 1
ATOM 3400 N N . LEU A 1 434 ? -8.584 14.569 3.605 1.00 95.06 434 LEU A N 1
ATOM 3401 C CA . LEU A 1 434 ? -8.074 14.065 4.888 1.00 95.06 434 LEU A CA 1
ATOM 3402 C C . LEU A 1 434 ? -8.247 15.090 6.028 1.00 95.06 434 LEU A C 1
ATOM 3404 O O . LEU A 1 434 ? -8.466 14.719 7.178 1.00 95.06 434 LEU A O 1
ATOM 3408 N N . GLU A 1 435 ? -8.261 16.380 5.695 1.00 95.38 435 GLU A N 1
ATOM 3409 C CA . GLU A 1 435 ? -8.592 17.496 6.588 1.00 95.38 435 GLU A CA 1
ATOM 3410 C C . GLU A 1 435 ? -9.972 17.336 7.239 1.00 95.38 435 GLU A C 1
ATOM 3412 O O . GLU A 1 435 ? -10.142 17.685 8.406 1.00 95.38 435 GLU A O 1
ATOM 3417 N N . ASP A 1 436 ? -10.952 16.768 6.526 1.00 96.88 436 ASP A N 1
ATOM 3418 C CA . ASP A 1 436 ? -12.270 16.508 7.104 1.00 96.88 436 ASP A CA 1
ATOM 3419 C C . ASP A 1 436 ? -12.199 15.374 8.134 1.00 96.88 436 ASP A C 1
ATOM 3421 O O . ASP A 1 436 ? -12.894 15.439 9.141 1.00 96.88 436 ASP A O 1
ATOM 3425 N N . VAL A 1 437 ? -11.347 14.360 7.931 1.00 98.06 437 VAL A N 1
ATOM 3426 C CA . VAL A 1 437 ? -11.123 13.286 8.918 1.00 98.06 437 VAL A CA 1
ATOM 3427 C C . VAL A 1 437 ? -10.535 13.868 10.204 1.00 98.06 437 VAL A C 1
ATOM 3429 O O . VAL A 1 437 ? -11.036 13.574 11.286 1.00 98.06 437 VAL A O 1
ATOM 3432 N N . ILE A 1 438 ? -9.533 14.744 10.084 1.00 96.56 438 ILE A N 1
ATOM 3433 C CA . ILE A 1 438 ? -8.916 15.460 11.213 1.00 96.56 438 ILE A CA 1
ATOM 3434 C C . ILE A 1 438 ? -9.963 16.320 11.941 1.00 96.56 438 ILE A C 1
ATOM 3436 O O . ILE A 1 438 ? -10.125 16.195 13.154 1.00 96.56 438 ILE A O 1
ATOM 3440 N N . ALA A 1 439 ? -10.757 17.105 11.208 1.00 96.31 439 ALA A N 1
ATOM 3441 C CA . ALA A 1 439 ? -11.807 17.939 11.792 1.00 96.31 439 ALA A CA 1
ATOM 3442 C C . ALA A 1 439 ? -12.934 17.128 12.467 1.00 96.31 439 ALA A C 1
ATOM 3444 O O . ALA A 1 439 ? -13.520 17.585 13.448 1.00 96.31 439 ALA A O 1
ATOM 3445 N N . ILE A 1 440 ? -13.249 15.925 11.975 1.00 97.88 440 ILE A N 1
ATOM 3446 C CA . ILE A 1 440 ? -14.208 15.016 12.623 1.00 97.88 440 ILE A CA 1
ATOM 3447 C C . ILE A 1 440 ? -13.605 14.457 13.927 1.00 97.88 440 ILE A C 1
ATOM 3449 O O . ILE A 1 440 ? -14.281 14.472 14.960 1.00 97.88 440 ILE A O 1
ATOM 3453 N N . LEU A 1 441 ? -12.323 14.075 13.931 1.00 97.69 441 LEU A N 1
ATOM 3454 C CA . LEU A 1 441 ? -11.610 13.650 15.145 1.00 97.69 441 LEU A CA 1
ATOM 3455 C C . LEU A 1 441 ? -11.577 14.755 16.213 1.00 97.69 441 LEU A C 1
ATOM 3457 O O . LEU A 1 441 ? -11.831 14.464 17.381 1.00 97.69 441 LEU A O 1
ATOM 3461 N N . ASP A 1 442 ? -11.371 16.017 15.825 1.00 96.25 442 ASP A N 1
ATOM 3462 C CA . ASP A 1 442 ? -11.409 17.183 16.729 1.00 96.25 442 ASP A CA 1
ATOM 3463 C C . ASP A 1 442 ? -12.762 17.374 17.435 1.00 96.25 442 ASP A C 1
ATOM 3465 O O . ASP A 1 442 ? -12.826 17.954 18.521 1.00 96.25 442 ASP A O 1
ATOM 3469 N N . THR A 1 443 ? -13.850 16.853 16.858 1.00 96.00 443 THR A N 1
ATOM 3470 C CA . THR A 1 443 ? -15.180 16.831 17.498 1.00 96.00 443 THR A CA 1
ATOM 3471 C C . THR A 1 443 ? -15.411 15.624 18.413 1.00 96.00 443 THR A C 1
ATOM 3473 O O . THR A 1 443 ? -16.488 15.496 18.986 1.00 96.00 443 THR A O 1
ATOM 3476 N N . GLY A 1 444 ? -14.414 14.752 18.586 1.00 96.88 444 GLY A N 1
ATOM 3477 C CA . GLY A 1 444 ? -14.515 13.533 19.392 1.00 96.88 444 GLY A CA 1
ATOM 3478 C C . GLY A 1 444 ? -15.092 12.330 18.644 1.00 96.88 444 GLY A C 1
ATOM 3479 O O . GLY A 1 444 ? -15.505 11.368 19.281 1.00 96.88 444 GLY A O 1
ATOM 3480 N N . ASN A 1 445 ? -15.137 12.361 17.309 1.00 98.19 445 ASN A N 1
ATOM 3481 C CA . ASN A 1 445 ? -15.757 11.312 16.503 1.00 98.19 445 ASN A CA 1
ATOM 3482 C C . ASN A 1 445 ? -14.686 10.523 15.716 1.00 98.19 445 ASN A C 1
ATOM 3484 O O . ASN A 1 445 ? -13.984 11.111 14.894 1.00 98.19 445 ASN A O 1
ATOM 3488 N N . PRO A 1 446 ? -14.519 9.204 15.935 1.00 98.50 446 PRO A N 1
ATOM 3489 C CA . PRO A 1 446 ? -13.620 8.382 15.131 1.00 98.50 446 PRO A CA 1
ATOM 3490 C C . PRO A 1 446 ? -14.217 8.089 13.750 1.00 98.50 446 PRO A C 1
ATOM 3492 O O . PRO A 1 446 ? -15.435 8.111 13.553 1.00 98.50 446 PRO A O 1
ATOM 3495 N N . VAL A 1 447 ? -13.349 7.791 12.782 1.00 98.88 447 VAL A N 1
ATOM 3496 C CA . VAL A 1 447 ? -13.728 7.701 11.365 1.00 98.88 447 VAL A CA 1
ATOM 3497 C C . VAL A 1 447 ? -13.261 6.377 10.777 1.00 98.88 447 VAL A C 1
ATOM 3499 O O . VAL A 1 447 ? -12.062 6.120 10.682 1.00 98.88 447 VAL A O 1
ATOM 3502 N N . GLN A 1 448 ? -14.200 5.541 10.331 1.00 98.81 448 GLN A N 1
ATOM 3503 C CA . GLN A 1 448 ? -13.871 4.403 9.478 1.00 98.81 448 GLN A CA 1
ATOM 3504 C C . GLN A 1 448 ? -13.524 4.915 8.079 1.00 98.81 448 GLN A C 1
ATOM 3506 O O . GLN A 1 448 ? -14.310 5.650 7.478 1.00 98.81 448 GLN A O 1
ATOM 3511 N N . VAL A 1 449 ? -12.381 4.495 7.541 1.00 98.69 449 VAL A N 1
ATOM 3512 C CA . VAL A 1 449 ? -11.920 4.887 6.203 1.00 98.69 449 VAL A CA 1
ATOM 3513 C C . VAL A 1 449 ? -11.489 3.684 5.369 1.00 98.69 449 VAL A C 1
ATOM 3515 O O . VAL A 1 449 ? -11.278 2.588 5.898 1.00 98.69 449 VAL A O 1
ATOM 3518 N N . TRP A 1 450 ? -11.367 3.897 4.058 1.00 97.88 450 TRP A N 1
ATOM 3519 C CA . TRP A 1 450 ? -10.741 2.947 3.139 1.00 97.88 450 TRP A CA 1
ATOM 3520 C C . TRP A 1 450 ? -9.274 3.307 2.957 1.00 97.88 450 TRP A C 1
ATOM 3522 O O . TRP A 1 450 ? -8.929 4.465 2.722 1.00 97.88 450 TRP A O 1
ATOM 3532 N N . TYR A 1 451 ? -8.428 2.298 3.097 1.00 93.94 451 TYR A N 1
ATOM 3533 C CA . TYR A 1 451 ? -6.980 2.403 3.082 1.00 93.94 451 TYR A CA 1
ATOM 3534 C C . TYR A 1 451 ? -6.369 1.103 2.528 1.00 93.94 451 TYR A C 1
ATOM 3536 O O . TYR A 1 451 ? -7.047 0.341 1.843 1.00 93.94 451 TYR A O 1
ATOM 3544 N N . THR A 1 452 ? -5.091 0.835 2.780 1.00 79.00 452 THR A N 1
ATOM 3545 C CA . THR A 1 452 ? -4.399 -0.369 2.299 1.00 79.00 452 THR A CA 1
ATOM 3546 C C . THR A 1 452 ? -3.902 -1.240 3.445 1.00 79.00 452 THR A C 1
ATOM 3548 O O . THR A 1 452 ? -3.516 -0.728 4.496 1.00 79.00 452 THR A O 1
ATOM 3551 N N . THR A 1 453 ? -3.836 -2.557 3.228 1.00 67.12 453 THR A N 1
ATOM 3552 C CA . THR A 1 453 ? -3.138 -3.481 4.140 1.00 67.12 453 THR A CA 1
ATOM 3553 C C . THR A 1 453 ? -1.625 -3.235 4.153 1.00 67.12 453 THR A C 1
ATOM 3555 O O . THR A 1 453 ? -0.915 -3.765 5.003 1.00 67.12 453 THR A O 1
ATOM 3558 N N . ASN A 1 454 ? -1.082 -2.511 3.166 1.00 64.75 454 ASN A N 1
ATOM 3559 C CA . ASN A 1 454 ? 0.340 -2.189 3.110 1.00 64.75 454 ASN A CA 1
ATOM 3560 C C . ASN A 1 454 ? 0.625 -0.864 2.357 1.00 64.75 454 ASN A C 1
ATOM 3562 O O . ASN A 1 454 ? 0.665 -0.858 1.121 1.00 64.75 454 ASN A O 1
ATOM 3566 N N . PRO A 1 455 ? 0.883 0.242 3.085 1.00 54.97 455 PRO A N 1
ATOM 3567 C CA . PRO A 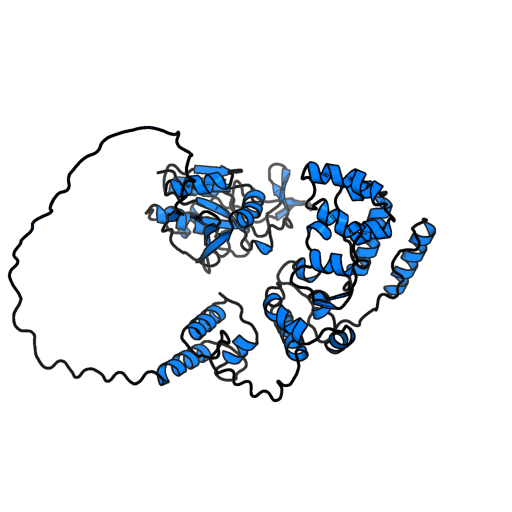1 455 ? 1.148 1.567 2.512 1.00 54.97 455 PRO A CA 1
ATOM 3568 C C . PRO A 1 455 ? 2.334 1.636 1.551 1.00 54.97 455 PRO A C 1
ATOM 3570 O O . PRO A 1 455 ? 2.239 2.286 0.516 1.00 54.97 455 PRO A O 1
ATOM 3573 N N . SER A 1 456 ? 3.436 0.928 1.821 1.00 49.78 456 SER A N 1
ATOM 3574 C CA . SER A 1 456 ? 4.621 0.985 0.950 1.00 49.78 456 SER A CA 1
ATOM 3575 C C . SER A 1 456 ? 4.436 0.253 -0.385 1.00 49.78 456 SER A C 1
ATOM 3577 O O . SER A 1 456 ? 5.258 0.400 -1.289 1.00 49.78 456 SER A O 1
ATOM 3579 N N . ARG A 1 457 ? 3.351 -0.519 -0.540 1.00 48.38 457 ARG A N 1
ATOM 3580 C CA . ARG A 1 457 ? 3.035 -1.279 -1.762 1.00 48.38 457 ARG A CA 1
ATOM 3581 C C . ARG A 1 457 ? 1.985 -0.606 -2.649 1.00 48.38 457 ARG A C 1
ATOM 3583 O O . ARG A 1 457 ? 1.894 -0.986 -3.818 1.00 48.38 457 ARG A O 1
ATOM 3590 N N . GLY A 1 458 ? 1.236 0.366 -2.118 1.00 57.22 458 GLY A N 1
ATOM 3591 C CA . GLY A 1 458 ? 0.143 1.054 -2.813 1.00 57.22 458 GLY A CA 1
ATOM 3592 C C . GLY A 1 458 ? -0.978 0.117 -3.282 1.00 57.22 458 GLY A C 1
ATOM 3593 O O . GLY A 1 458 ? -1.071 -1.038 -2.851 1.00 57.22 458 GLY A O 1
ATOM 3594 N N . ILE A 1 459 ? -1.831 0.608 -4.185 1.00 73.00 459 ILE A N 1
ATOM 3595 C CA . ILE A 1 459 ? -2.968 -0.145 -4.728 1.00 73.00 459 ILE A CA 1
ATOM 3596 C C . ILE A 1 459 ? -2.663 -0.749 -6.106 1.00 73.00 459 ILE A C 1
ATOM 3598 O O . ILE A 1 459 ? -1.965 -0.189 -6.951 1.00 73.00 459 ILE A O 1
ATOM 3602 N N . VAL A 1 460 ? -3.187 -1.955 -6.352 1.00 66.88 460 VAL A N 1
ATOM 3603 C CA . VAL A 1 460 ? -2.846 -2.779 -7.521 1.00 66.88 460 VAL A CA 1
ATOM 3604 C C . VAL A 1 460 ? -4.091 -3.209 -8.304 1.00 66.88 460 VAL A C 1
ATOM 3606 O O . VAL A 1 460 ? -4.700 -4.252 -8.050 1.00 66.88 460 VAL A O 1
ATOM 3609 N N . TYR A 1 461 ? -4.415 -2.454 -9.354 1.00 74.44 461 TYR A N 1
ATOM 3610 C CA . TYR A 1 461 ? -5.552 -2.686 -10.258 1.00 74.44 461 TYR A CA 1
ATOM 3611 C C . TYR A 1 461 ? -5.328 -3.829 -11.274 1.00 74.44 461 TYR A C 1
ATOM 3613 O O . TYR A 1 461 ? -5.346 -3.632 -12.488 1.00 74.44 461 TYR A O 1
ATOM 3621 N N . LYS A 1 462 ? -5.095 -5.054 -10.782 1.00 66.25 462 LYS A N 1
ATOM 3622 C CA . LYS A 1 462 ? -4.871 -6.267 -11.606 1.00 66.25 462 LYS A CA 1
ATOM 3623 C C . LYS A 1 462 ? -6.135 -7.043 -11.980 1.00 66.25 462 LYS A C 1
ATOM 3625 O O . LYS A 1 462 ? -6.077 -7.887 -12.872 1.00 66.25 462 LYS A O 1
ATOM 3630 N N . ARG A 1 463 ? -7.238 -6.848 -11.256 1.00 71.50 463 ARG A N 1
ATOM 3631 C CA . ARG A 1 463 ? -8.498 -7.574 -11.465 1.00 71.50 463 ARG A CA 1
ATOM 3632 C C . ARG A 1 463 ? -9.553 -6.581 -11.936 1.00 71.50 463 ARG A C 1
ATOM 3634 O O . ARG A 1 463 ? -9.763 -5.564 -11.288 1.00 71.50 463 ARG A O 1
ATOM 3641 N N . GLU A 1 464 ? -10.209 -6.878 -13.050 1.00 90.38 464 GLU A N 1
ATOM 3642 C CA . GLU A 1 464 ? -11.269 -6.040 -13.613 1.00 90.38 464 GLU A CA 1
ATOM 3643 C C . GLU A 1 464 ? -12.421 -6.907 -14.129 1.00 90.38 464 GLU A C 1
ATOM 3645 O O . GLU A 1 464 ? -12.202 -8.013 -14.630 1.00 90.38 464 GLU A O 1
ATOM 3650 N N . TRP A 1 465 ? -13.653 -6.428 -13.976 1.00 92.69 465 TRP A N 1
ATOM 3651 C CA . TRP A 1 465 ? -14.862 -7.114 -14.430 1.00 92.69 465 TRP A CA 1
ATOM 3652 C C . TRP A 1 465 ? -15.925 -6.121 -14.879 1.00 92.69 465 TRP A C 1
ATOM 3654 O O . TRP A 1 465 ? -15.956 -4.967 -14.460 1.00 92.69 465 TRP A O 1
ATOM 3664 N N . TYR A 1 466 ? -16.826 -6.586 -15.736 1.00 94.88 466 TYR A N 1
ATOM 3665 C CA . TYR A 1 466 ? -17.988 -5.809 -16.128 1.00 94.88 466 TYR A CA 1
ATOM 3666 C C . TYR A 1 466 ? -19.069 -5.868 -15.047 1.00 94.88 466 TYR A C 1
ATOM 3668 O O . TYR A 1 466 ? -19.460 -6.952 -14.606 1.00 94.88 466 TYR A O 1
ATOM 3676 N N . LEU A 1 467 ? -19.574 -4.703 -14.655 1.00 94.06 467 LEU A N 1
ATOM 3677 C CA . LEU A 1 467 ? -20.766 -4.573 -13.822 1.00 94.06 467 LEU A CA 1
ATOM 3678 C C . LEU A 1 467 ? -22.024 -4.918 -14.638 1.00 94.06 467 LEU A C 1
ATOM 3680 O O . LEU A 1 467 ? -22.000 -4.928 -15.873 1.00 94.06 467 LEU A O 1
ATOM 3684 N N . ASP A 1 468 ? -23.158 -5.130 -13.966 1.00 88.31 468 ASP A N 1
ATOM 3685 C CA . ASP A 1 468 ? -24.454 -5.346 -14.636 1.00 88.31 468 ASP A CA 1
ATOM 3686 C C . ASP A 1 468 ? -24.910 -4.130 -15.475 1.00 88.31 468 ASP A C 1
ATOM 3688 O O . ASP A 1 468 ? -25.699 -4.278 -16.410 1.00 88.31 468 ASP A O 1
ATOM 3692 N N . THR A 1 469 ? -24.365 -2.937 -15.204 1.00 90.31 469 THR A N 1
ATOM 3693 C CA . THR A 1 469 ? -24.530 -1.722 -16.027 1.00 90.31 469 THR A CA 1
ATOM 3694 C C . THR A 1 469 ? -23.799 -1.796 -17.375 1.00 90.31 469 THR A C 1
ATOM 3696 O O . THR A 1 469 ? -24.095 -1.015 -18.279 1.00 90.31 469 THR A O 1
ATOM 3699 N N . GLY A 1 470 ? -22.850 -2.726 -17.530 1.00 89.38 470 GLY A N 1
ATOM 3700 C CA . GLY A 1 470 ? -21.939 -2.824 -18.673 1.00 89.38 470 GLY A CA 1
ATOM 3701 C C . GLY A 1 470 ? -20.660 -1.986 -18.545 1.00 89.38 470 GLY A C 1
ATOM 3702 O O . GLY A 1 470 ? -19.819 -2.042 -19.443 1.00 89.38 470 GLY A O 1
ATOM 3703 N N . GLU A 1 471 ? -20.493 -1.245 -17.449 1.00 93.06 471 GLU A N 1
ATOM 3704 C CA . GLU A 1 471 ? -19.259 -0.531 -17.105 1.00 93.06 471 GLU A CA 1
ATOM 3705 C C . GLU A 1 471 ? -18.135 -1.508 -16.729 1.00 93.06 471 GLU A C 1
ATOM 3707 O O . GLU A 1 471 ? -18.400 -2.566 -16.160 1.00 93.06 471 GLU A O 1
ATOM 3712 N N . LEU A 1 472 ? -16.884 -1.171 -17.058 1.00 92.06 472 LEU A N 1
ATOM 3713 C CA . LEU A 1 472 ? -15.709 -1.945 -16.652 1.00 92.06 472 LEU A CA 1
ATOM 3714 C C . LEU A 1 472 ? -15.190 -1.413 -15.313 1.00 92.06 472 LEU A C 1
ATOM 3716 O O . LEU A 1 472 ? -14.580 -0.348 -15.265 1.00 92.06 472 LEU A O 1
ATOM 3720 N N . PHE A 1 473 ? -15.401 -2.175 -14.247 1.00 90.25 473 PHE A N 1
ATOM 3721 C CA . PHE A 1 473 ? -14.890 -1.871 -12.918 1.00 90.25 473 PHE A CA 1
ATOM 3722 C C . PHE A 1 473 ? -13.509 -2.505 -12.701 1.00 90.25 473 PHE A C 1
ATOM 3724 O O . PHE A 1 473 ? -13.261 -3.638 -13.125 1.00 90.25 473 PHE A O 1
ATOM 3731 N N . ARG A 1 474 ? -12.617 -1.790 -12.005 1.00 89.06 474 ARG A N 1
ATOM 3732 C CA . ARG A 1 474 ? -11.275 -2.255 -11.623 1.00 89.06 474 ARG A CA 1
ATOM 3733 C C . ARG A 1 474 ? -11.172 -2.362 -10.111 1.00 89.06 474 ARG A C 1
ATOM 3735 O O . ARG A 1 474 ? -11.346 -1.370 -9.413 1.00 89.06 474 ARG A O 1
ATOM 3742 N N . TRP A 1 475 ? -10.850 -3.551 -9.617 1.00 90.75 475 TRP A N 1
ATOM 3743 C CA . TRP A 1 475 ? -10.695 -3.792 -8.190 1.00 90.75 475 TRP A CA 1
ATOM 3744 C C . TRP A 1 475 ? -9.371 -3.212 -7.667 1.00 90.75 475 TRP A C 1
ATOM 3746 O O . TRP A 1 475 ? -8.317 -3.579 -8.206 1.00 90.75 475 TRP A O 1
ATOM 3756 N N . PRO A 1 476 ? -9.396 -2.379 -6.611 1.00 80.31 476 PRO A N 1
ATOM 3757 C CA . PRO A 1 476 ? -8.193 -1.933 -5.918 1.00 80.31 476 PRO A CA 1
ATOM 3758 C C . PRO A 1 476 ? -7.572 -3.096 -5.123 1.00 80.31 476 PRO A C 1
ATOM 3760 O O . PRO A 1 476 ? -7.940 -3.386 -3.990 1.00 80.31 476 PRO A O 1
ATOM 3763 N N . GLY A 1 477 ? -6.629 -3.827 -5.720 1.00 73.62 477 GLY A N 1
ATOM 3764 C CA . GLY A 1 477 ? -5.915 -4.892 -5.010 1.00 73.62 477 GLY A CA 1
ATOM 3765 C C . GLY A 1 477 ? -5.033 -4.320 -3.899 1.00 73.62 477 GLY A C 1
ATOM 3766 O O . GLY A 1 477 ? -4.199 -3.470 -4.189 1.00 73.62 477 GLY A O 1
ATOM 3767 N N . GLY A 1 478 ? -5.195 -4.807 -2.666 1.00 69.50 478 GLY A N 1
ATOM 3768 C CA . GLY A 1 478 ? -4.549 -4.245 -1.471 1.00 69.50 478 GLY A CA 1
ATOM 3769 C C . GLY A 1 478 ? -5.453 -3.316 -0.655 1.00 69.50 478 GLY A C 1
ATOM 3770 O O . GLY A 1 478 ? -5.043 -2.901 0.421 1.00 69.50 478 GLY A O 1
ATOM 3771 N N . GLU A 1 479 ? -6.666 -3.025 -1.140 1.00 87.94 479 GLU A N 1
ATOM 3772 C CA . GLU A 1 479 ? -7.703 -2.322 -0.377 1.00 87.94 479 GLU A CA 1
ATOM 3773 C C . GLU A 1 479 ? -8.006 -2.999 0.965 1.00 87.94 479 GLU A C 1
ATOM 3775 O O . GLU A 1 479 ? -7.908 -4.219 1.115 1.00 87.94 479 GLU A O 1
ATOM 3780 N N . HIS A 1 480 ? -8.319 -2.149 1.937 1.00 91.62 480 HIS A N 1
ATOM 3781 C CA . HIS A 1 480 ? -8.507 -2.445 3.344 1.00 91.62 480 HIS A CA 1
ATOM 3782 C C . HIS A 1 480 ? -9.401 -1.376 3.978 1.00 91.62 480 HIS A C 1
ATOM 3784 O O . HIS A 1 480 ? -9.539 -0.271 3.447 1.00 91.62 480 HIS A O 1
ATOM 3790 N N . SER A 1 481 ? -9.922 -1.640 5.173 1.00 96.44 481 SER A N 1
ATOM 3791 C CA . SER A 1 481 ? -10.630 -0.631 5.962 1.00 96.44 481 SER A CA 1
ATOM 3792 C C . SER A 1 481 ? -10.155 -0.627 7.408 1.00 96.44 481 SER A C 1
ATOM 3794 O O . SER A 1 481 ? -9.887 -1.670 7.996 1.00 96.44 481 SER A O 1
ATOM 3796 N N . ILE A 1 482 ? -10.031 0.575 7.961 1.00 98.31 482 ILE A N 1
ATOM 3797 C CA . ILE A 1 482 ? -9.424 0.881 9.261 1.00 98.31 482 ILE A CA 1
ATOM 3798 C C . ILE A 1 482 ? -10.258 1.955 9.969 1.00 98.31 482 ILE A C 1
ATOM 3800 O O . ILE A 1 482 ? -11.071 2.623 9.327 1.00 98.31 482 ILE A O 1
ATOM 3804 N N . VAL A 1 483 ? -10.047 2.163 11.271 1.00 98.62 483 VAL A N 1
ATOM 3805 C CA . VAL A 1 483 ? -10.689 3.262 12.018 1.00 98.62 483 VAL A CA 1
ATOM 3806 C C . VAL A 1 483 ? -9.635 4.253 12.488 1.00 98.62 483 VAL A C 1
ATOM 3808 O O . VAL A 1 483 ? -8.881 3.955 13.412 1.00 98.62 483 VAL A O 1
ATOM 3811 N N . VAL A 1 484 ? -9.588 5.437 11.878 1.00 98.62 484 VAL A N 1
ATOM 3812 C CA . VAL A 1 484 ? -8.749 6.541 12.361 1.00 98.62 484 VAL A CA 1
ATOM 3813 C C . VAL A 1 484 ? -9.339 7.046 13.675 1.00 98.62 484 VAL A C 1
ATOM 3815 O O . VAL A 1 484 ? -10.541 7.306 13.771 1.00 98.62 484 VAL A O 1
ATOM 3818 N N . CYS A 1 485 ? -8.494 7.137 14.699 1.00 97.75 485 CYS A N 1
ATOM 3819 C CA . CYS A 1 485 ? -8.889 7.446 16.071 1.00 97.75 485 CYS A CA 1
ATOM 3820 C C . CYS A 1 485 ? -8.005 8.506 16.743 1.00 97.75 485 CYS A C 1
ATOM 3822 O O . CYS A 1 485 ? -8.287 8.878 17.875 1.00 97.75 485 CYS A O 1
ATOM 3824 N N . GLY A 1 486 ? -6.962 9.016 16.088 1.00 95.75 486 GLY A N 1
ATOM 3825 C CA . GLY A 1 486 ? -6.159 10.106 16.637 1.00 95.75 486 GLY A CA 1
ATOM 3826 C C . GLY A 1 486 ? -5.289 10.812 15.606 1.00 95.75 486 GLY A C 1
ATOM 3827 O O . GLY A 1 486 ? -5.084 10.294 14.509 1.00 95.75 486 GLY A O 1
ATOM 3828 N N . HIS A 1 487 ? -4.780 11.986 15.970 1.00 94.69 487 HIS A N 1
ATOM 3829 C CA . HIS A 1 487 ? -3.840 12.784 15.182 1.00 94.69 487 HIS A CA 1
ATOM 3830 C C . HIS A 1 487 ? -2.999 13.713 16.065 1.00 94.69 487 HIS A C 1
ATOM 3832 O O . HIS A 1 487 ? -3.360 13.991 17.208 1.00 94.69 487 HIS A O 1
ATOM 3838 N N . ASP A 1 488 ? -1.886 14.196 15.526 1.00 90.94 488 ASP A N 1
ATOM 3839 C CA . ASP A 1 488 ? -1.160 15.375 15.998 1.00 90.94 488 ASP A CA 1
ATOM 3840 C C . ASP A 1 488 ? -0.743 16.254 14.801 1.00 90.94 488 ASP A C 1
ATOM 3842 O O . ASP A 1 488 ? -1.217 16.055 13.685 1.00 90.94 488 ASP A O 1
ATOM 3846 N N . ASP A 1 489 ? 0.142 17.235 15.012 1.00 86.62 489 ASP A N 1
ATOM 3847 C CA . ASP A 1 489 ? 0.613 18.165 13.968 1.00 86.62 489 ASP A CA 1
ATOM 3848 C C . ASP A 1 489 ? 1.215 17.490 12.716 1.00 86.62 489 ASP A C 1
ATOM 3850 O O . ASP A 1 489 ? 1.444 18.168 11.710 1.00 86.62 489 ASP A O 1
ATOM 3854 N N . LYS A 1 490 ? 1.561 16.197 12.780 1.00 84.06 490 LYS A N 1
ATOM 3855 C CA . LYS A 1 490 ? 2.277 15.481 11.712 1.00 84.06 490 LYS A CA 1
ATOM 3856 C C . LYS A 1 490 ? 1.754 14.089 11.424 1.00 84.06 490 LYS A C 1
ATOM 3858 O O . LYS A 1 490 ? 1.913 13.612 10.304 1.00 84.06 490 LYS A O 1
ATOM 3863 N N . THR A 1 491 ? 1.178 13.419 12.412 1.00 87.00 491 THR A N 1
ATOM 3864 C CA . THR A 1 491 ? 0.827 12.004 12.340 1.00 87.00 491 THR A CA 1
ATOM 3865 C C . THR A 1 491 ? -0.654 11.777 12.586 1.00 87.00 491 THR A C 1
ATOM 3867 O O . THR A 1 491 ? -1.335 12.576 13.221 1.00 87.00 491 THR A O 1
ATOM 3870 N N . LEU A 1 492 ? -1.157 10.651 12.095 1.00 92.19 492 LEU A N 1
ATOM 3871 C CA . LEU A 1 492 ? -2.456 10.110 12.469 1.00 92.19 492 LEU A CA 1
ATOM 3872 C C . LEU A 1 492 ? -2.303 8.682 12.976 1.00 92.19 492 LEU A C 1
ATOM 3874 O O . LEU A 1 492 ? -1.391 7.958 12.576 1.00 92.19 492 LEU A O 1
ATOM 3878 N N . THR A 1 493 ? -3.212 8.288 13.861 1.00 90.81 493 THR A N 1
ATOM 3879 C CA . THR A 1 493 ? -3.271 6.957 14.464 1.00 90.81 493 THR A CA 1
ATOM 3880 C C . THR A 1 493 ? -4.594 6.287 14.123 1.00 90.81 493 THR A C 1
ATOM 3882 O O . THR A 1 493 ? -5.659 6.893 14.260 1.00 90.81 493 THR A O 1
ATOM 3885 N N . TYR A 1 494 ? -4.532 5.025 13.702 1.00 96.75 494 TYR A N 1
ATOM 3886 C CA . TYR A 1 494 ? -5.701 4.203 13.400 1.00 96.75 494 TYR A CA 1
ATOM 3887 C C . TYR A 1 494 ? -5.631 2.824 14.051 1.00 96.75 494 TYR A C 1
ATOM 3889 O O . TYR A 1 494 ? -4.550 2.294 14.315 1.00 96.75 494 TYR A O 1
ATOM 3897 N N . ARG A 1 495 ? -6.810 2.238 14.274 1.00 91.69 495 ARG A N 1
ATOM 3898 C CA . ARG A 1 495 ? -6.997 0.824 14.603 1.00 91.69 495 ARG A CA 1
ATOM 3899 C C . ARG A 1 495 ? -7.112 0.015 13.318 1.00 91.69 495 ARG A C 1
ATOM 3901 O O . ARG A 1 495 ? -7.884 0.372 12.422 1.00 91.69 495 ARG A O 1
ATOM 3908 N N . ASP A 1 496 ? -6.359 -1.070 13.250 1.00 87.19 496 ASP A N 1
ATOM 3909 C CA . ASP A 1 496 ? -6.233 -1.934 12.083 1.00 87.19 496 ASP A CA 1
ATOM 3910 C C . ASP A 1 496 ? -6.869 -3.314 12.350 1.00 87.19 496 ASP A C 1
ATOM 3912 O O . ASP A 1 496 ? -6.361 -4.055 13.192 1.00 87.19 496 ASP A O 1
ATOM 3916 N N . PRO A 1 497 ? -7.945 -3.694 11.631 1.00 77.75 497 PRO A N 1
ATOM 3917 C CA . PRO A 1 497 ? -8.548 -5.023 11.724 1.00 77.75 497 PRO A CA 1
ATOM 3918 C C . PRO A 1 497 ? -7.622 -6.203 11.406 1.00 77.75 497 PRO A C 1
ATOM 3920 O O . PRO A 1 497 ? -7.837 -7.287 11.945 1.00 77.75 497 PRO A O 1
ATOM 3923 N N . ASP A 1 498 ? -6.625 -6.040 10.530 1.00 70.19 498 ASP A N 1
ATOM 3924 C CA . ASP A 1 498 ? -5.801 -7.157 10.044 1.00 70.19 498 ASP A CA 1
ATOM 3925 C C . ASP A 1 498 ? -4.744 -7.557 11.084 1.00 70.19 498 ASP A C 1
ATOM 3927 O O . ASP A 1 498 ? -4.649 -8.721 11.485 1.00 70.19 498 ASP A O 1
ATOM 3931 N N . THR A 1 499 ? -4.015 -6.574 11.620 1.00 66.94 499 THR A N 1
ATOM 3932 C CA . THR A 1 499 ? -3.106 -6.792 12.758 1.00 66.94 499 THR A CA 1
ATOM 3933 C C . THR A 1 499 ? -3.839 -6.885 14.096 1.00 66.94 499 THR A C 1
ATOM 3935 O O . THR A 1 499 ? -3.336 -7.509 15.034 1.00 66.94 499 THR A O 1
ATOM 3938 N N . GLY A 1 500 ? -5.046 -6.324 14.199 1.00 63.16 500 GLY A N 1
ATOM 3939 C CA . GLY A 1 500 ? -5.796 -6.196 15.447 1.00 63.16 500 GLY A CA 1
ATOM 3940 C C . GLY A 1 500 ? -5.153 -5.237 16.444 1.00 63.16 500 GLY A C 1
ATOM 3941 O O . GLY A 1 500 ? -5.383 -5.387 17.640 1.00 63.16 500 GLY A O 1
ATOM 3942 N N . GLY A 1 501 ? -4.317 -4.316 15.964 1.00 67.50 501 GLY A N 1
ATOM 3943 C CA . GLY A 1 501 ? -3.570 -3.362 16.775 1.00 67.50 501 GLY A CA 1
ATOM 3944 C C . GLY A 1 501 ? -3.720 -1.931 16.270 1.00 67.50 501 GLY A C 1
ATOM 3945 O O . GLY A 1 501 ? -4.671 -1.588 15.563 1.00 67.50 501 GLY A O 1
ATOM 3946 N N . SER A 1 502 ? -2.749 -1.096 16.630 1.00 77.69 502 SER A N 1
ATOM 3947 C CA . SER A 1 502 ? -2.723 0.324 16.289 1.00 77.69 502 SER A CA 1
ATOM 3948 C C . SER A 1 502 ? -1.489 0.697 15.484 1.00 77.69 502 SER A C 1
ATOM 3950 O O . SER A 1 502 ? -0.381 0.252 15.789 1.00 77.69 502 SER A O 1
ATOM 3952 N N . VAL A 1 503 ? -1.671 1.573 14.499 1.00 79.81 503 VAL A N 1
ATOM 3953 C CA . VAL A 1 503 ? -0.592 2.110 13.666 1.00 79.81 503 VAL A CA 1
ATOM 3954 C C . VAL A 1 503 ? -0.652 3.632 13.688 1.00 79.81 503 VAL A C 1
ATOM 3956 O O . VAL A 1 503 ? -1.714 4.216 13.477 1.00 79.81 503 VAL A O 1
ATOM 3959 N N . THR A 1 504 ? 0.500 4.263 13.911 1.00 85.69 504 THR A N 1
ATOM 3960 C CA . THR A 1 504 ? 0.698 5.713 13.802 1.00 85.69 504 THR A CA 1
ATOM 3961 C C . THR A 1 504 ? 1.623 5.994 12.624 1.00 85.69 504 THR A C 1
ATOM 3963 O O . THR A 1 504 ? 2.664 5.347 12.495 1.00 85.69 504 THR A O 1
ATOM 3966 N N . MET A 1 505 ? 1.263 6.939 11.755 1.00 82.00 505 MET A N 1
ATOM 3967 C CA . MET A 1 50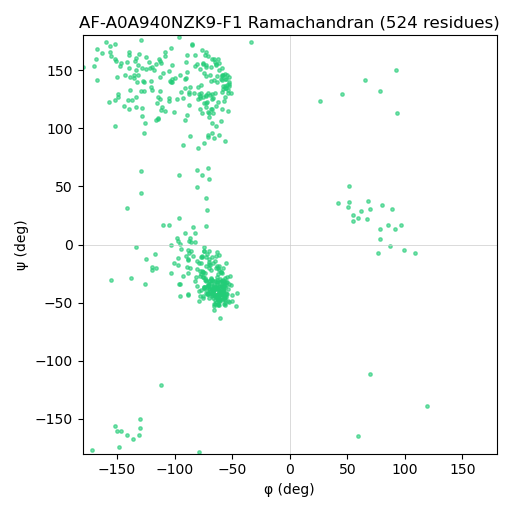5 ? 2.072 7.308 10.588 1.00 82.00 505 MET A CA 1
ATOM 3968 C C . MET A 1 505 ? 1.882 8.769 10.173 1.00 82.00 505 MET A C 1
ATOM 3970 O O . MET A 1 505 ? 0.870 9.381 10.502 1.00 82.00 505 MET A O 1
ATOM 3974 N N . GLU A 1 506 ? 2.859 9.317 9.448 1.00 82.19 506 GLU A N 1
ATOM 3975 C CA . GLU A 1 506 ? 2.828 10.687 8.918 1.00 82.19 506 GLU A CA 1
ATOM 3976 C C . GLU A 1 506 ? 1.599 10.915 8.014 1.00 82.19 506 GLU A C 1
ATOM 3978 O O . GLU A 1 506 ? 1.308 10.107 7.125 1.00 82.19 506 GLU A O 1
ATOM 3983 N N . ILE A 1 507 ? 0.906 12.038 8.224 1.00 83.00 507 ILE A N 1
ATOM 3984 C CA . ILE A 1 507 ? -0.346 12.433 7.556 1.00 83.00 507 ILE A CA 1
ATOM 3985 C C . ILE A 1 507 ? -0.183 12.429 6.034 1.00 83.00 507 ILE A C 1
ATOM 3987 O O . ILE A 1 507 ? -1.012 11.860 5.327 1.00 83.00 507 ILE A O 1
ATOM 3991 N N . GLU A 1 508 ? 0.913 12.991 5.521 1.00 81.88 508 GLU A N 1
ATOM 3992 C CA . GLU A 1 508 ? 1.141 13.088 4.074 1.00 81.88 508 GLU A CA 1
ATOM 3993 C C . GLU A 1 508 ? 1.393 11.726 3.412 1.00 81.88 508 GLU A C 1
ATOM 3995 O O . GLU A 1 508 ? 0.943 11.500 2.293 1.00 81.88 508 GLU A O 1
ATOM 4000 N N . PHE A 1 509 ? 2.023 10.775 4.112 1.00 75.81 509 PHE A N 1
ATOM 4001 C CA . PHE A 1 509 ? 2.203 9.419 3.579 1.00 75.81 509 PHE A CA 1
ATOM 4002 C C . PHE A 1 509 ? 0.887 8.621 3.580 1.00 75.81 509 PHE A C 1
ATOM 4004 O O . PHE A 1 509 ? 0.656 7.790 2.705 1.00 75.81 509 PHE A O 1
ATOM 4011 N N . PHE A 1 510 ? -0.009 8.899 4.530 1.00 84.19 510 PHE A N 1
ATOM 4012 C CA . PHE A 1 510 ? -1.355 8.328 4.539 1.00 84.19 510 PHE A CA 1
ATOM 4013 C C . PHE A 1 510 ? -2.248 8.910 3.435 1.00 84.19 510 PHE A C 1
ATOM 4015 O O . PHE A 1 510 ? -2.984 8.171 2.774 1.00 84.19 510 PHE A O 1
ATOM 4022 N N . ARG A 1 511 ? -2.169 10.230 3.220 1.00 88.06 511 ARG A N 1
ATOM 4023 C CA . ARG A 1 511 ? -2.977 10.980 2.249 1.00 88.06 511 ARG A CA 1
ATOM 4024 C C . ARG A 1 511 ? -2.953 10.343 0.862 1.00 88.06 511 ARG A C 1
ATOM 4026 O O . ARG A 1 511 ? -4.018 10.094 0.309 1.00 88.06 511 ARG A O 1
ATOM 4033 N N . GLU A 1 512 ? -1.767 10.008 0.348 1.00 80.12 512 GLU A N 1
ATOM 4034 C CA . GLU A 1 512 ? -1.592 9.450 -1.002 1.00 80.12 512 GLU A CA 1
ATOM 4035 C C . GLU A 1 512 ? -2.486 8.222 -1.263 1.00 80.12 512 GLU A C 1
ATOM 4037 O O . GLU A 1 512 ? -3.199 8.172 -2.267 1.00 80.12 512 GLU A O 1
ATOM 4042 N N . THR A 1 513 ? -2.499 7.240 -0.352 1.00 80.75 513 THR A N 1
ATOM 4043 C CA . THR A 1 513 ? -3.287 6.007 -0.554 1.00 80.75 513 THR A CA 1
ATOM 4044 C C . THR A 1 513 ? -4.762 6.177 -0.176 1.00 80.75 513 THR A C 1
ATOM 4046 O O . THR A 1 513 ? -5.637 5.567 -0.795 1.00 80.75 513 THR A O 1
ATOM 4049 N N . TYR A 1 514 ? -5.067 7.024 0.811 1.00 90.19 514 TYR A N 1
ATOM 4050 C CA . TYR A 1 514 ? -6.443 7.377 1.167 1.00 90.19 514 TYR A CA 1
ATOM 4051 C C . TYR A 1 514 ? -7.174 8.078 0.003 1.00 90.19 514 TYR A C 1
ATOM 4053 O O . TYR A 1 514 ? -8.315 7.728 -0.325 1.00 90.19 514 TYR A O 1
ATOM 4061 N N . ASP A 1 515 ? -6.494 9.000 -0.684 1.00 89.81 515 ASP A N 1
ATOM 4062 C CA . ASP A 1 515 ? -7.020 9.681 -1.867 1.00 89.81 515 ASP A CA 1
ATOM 4063 C C . ASP A 1 515 ? -7.114 8.731 -3.078 1.00 89.81 515 ASP A C 1
ATOM 4065 O O . ASP A 1 515 ? -8.125 8.757 -3.786 1.00 89.81 515 ASP A O 1
ATOM 4069 N N . GLU A 1 516 ? -6.146 7.820 -3.286 1.00 88.06 516 GLU A N 1
ATOM 4070 C CA . GLU A 1 516 ? -6.206 6.797 -4.353 1.00 88.06 516 GLU A CA 1
ATOM 4071 C C . GLU A 1 516 ? -7.437 5.879 -4.224 1.00 88.06 516 GLU A C 1
ATOM 4073 O O . GLU A 1 516 ? -8.053 5.506 -5.227 1.00 88.06 516 GLU A O 1
ATOM 4078 N N . LEU A 1 517 ? -7.850 5.550 -2.997 1.00 91.12 517 LEU A N 1
ATOM 4079 C CA . LEU A 1 517 ? -9.060 4.760 -2.721 1.00 91.12 517 LEU A CA 1
ATOM 4080 C C . LEU A 1 517 ? -10.356 5.588 -2.738 1.00 91.12 517 LEU A C 1
ATOM 4082 O O . LEU A 1 517 ? -11.462 5.055 -2.568 1.00 91.12 517 LEU A O 1
ATOM 4086 N N . GLY A 1 518 ? -10.233 6.881 -3.032 1.00 88.94 518 GLY A N 1
ATOM 4087 C CA . GLY A 1 518 ? -11.333 7.797 -3.281 1.00 88.94 518 GLY A CA 1
ATOM 4088 C C . GLY A 1 518 ? -11.870 8.475 -2.028 1.00 88.94 518 GLY A C 1
ATOM 4089 O O . GLY A 1 518 ? -13.070 8.749 -1.992 1.00 88.94 518 GLY A O 1
ATOM 4090 N N . GLY A 1 519 ? -11.041 8.715 -1.005 1.00 94.69 519 GLY A N 1
ATOM 4091 C CA . GLY A 1 519 ? -11.386 9.520 0.173 1.00 94.69 519 GLY A CA 1
ATOM 4092 C C . GLY A 1 519 ? -12.701 9.089 0.828 1.00 94.69 519 GLY A C 1
ATOM 4093 O O . GLY A 1 519 ? -13.642 9.883 0.944 1.00 94.69 519 GLY A O 1
ATOM 4094 N N . ARG A 1 520 ? -12.832 7.785 1.100 1.00 98.38 520 ARG A N 1
ATOM 4095 C CA . ARG A 1 520 ? -14.080 7.157 1.558 1.00 98.38 520 ARG A CA 1
ATOM 4096 C C . ARG A 1 520 ? -14.118 7.112 3.071 1.00 98.38 520 ARG A C 1
ATOM 4098 O O . ARG A 1 520 ? -13.214 6.543 3.677 1.00 98.38 520 ARG A O 1
ATOM 4105 N N . ILE A 1 521 ? -15.193 7.641 3.650 1.00 98.75 521 ILE A N 1
ATOM 4106 C CA . ILE A 1 521 ? -15.368 7.730 5.101 1.00 98.75 521 ILE A CA 1
ATOM 4107 C C . ILE A 1 521 ? -16.772 7.302 5.542 1.00 98.75 521 ILE A C 1
ATOM 4109 O O . ILE A 1 521 ? -17.763 7.569 4.849 1.00 98.75 521 ILE A O 1
ATOM 4113 N N . VAL A 1 522 ? -16.844 6.675 6.717 1.00 98.75 522 VAL A N 1
ATOM 4114 C CA . VAL A 1 522 ? -18.062 6.355 7.477 1.00 98.75 522 VAL A CA 1
ATOM 4115 C C . VAL A 1 522 ? -17.837 6.756 8.938 1.00 98.75 522 VAL A C 1
ATOM 4117 O O . VAL A 1 522 ? -16.835 6.380 9.540 1.00 98.75 522 VAL A O 1
ATOM 4120 N N . TYR A 1 523 ? -18.744 7.551 9.504 1.00 98.62 523 TYR A N 1
ATOM 4121 C CA . TYR A 1 523 ? -18.614 8.113 10.856 1.00 98.62 523 TYR A CA 1
ATOM 4122 C C . TYR A 1 523 ? -19.978 8.543 11.416 1.00 98.62 523 TYR A C 1
ATOM 4124 O O . TYR A 1 523 ? -20.978 8.530 10.698 1.00 98.62 523 TYR A O 1
ATOM 4132 N N . TYR A 1 524 ? -20.027 8.957 12.682 1.00 97.69 524 TYR A N 1
ATOM 4133 C CA . TYR A 1 524 ? -21.184 9.638 13.274 1.00 97.69 524 TYR A CA 1
ATOM 4134 C C . TYR A 1 524 ? -20.794 11.061 13.691 1.00 97.69 524 TYR A C 1
ATOM 4136 O O . TYR A 1 524 ? -19.626 11.331 13.943 1.00 97.69 524 TYR A O 1
ATOM 4144 N N . ASN A 1 525 ? -21.775 11.962 13.767 1.00 86.44 525 ASN A N 1
ATOM 4145 C CA . ASN A 1 525 ? -21.629 13.243 14.460 1.00 86.44 525 ASN A CA 1
ATOM 4146 C C . ASN A 1 525 ? -22.384 13.153 15.793 1.00 86.44 525 ASN A C 1
ATOM 4148 O O . ASN A 1 525 ? -23.582 12.849 15.772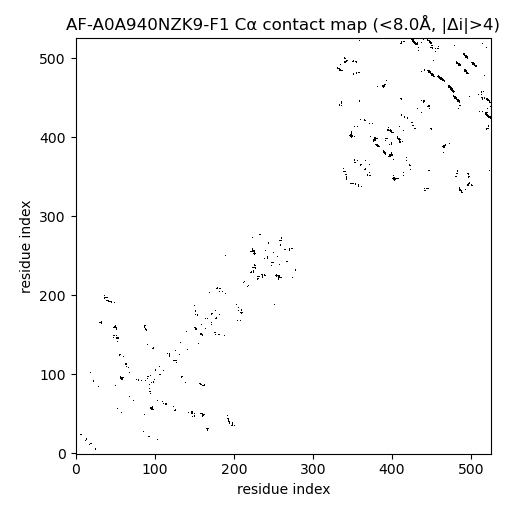 1.00 86.44 525 ASN A O 1
ATOM 4152 N N . GLU A 1 526 ? -21.717 13.453 16.906 1.00 67.44 526 GLU A N 1
ATOM 4153 C CA . GLU A 1 526 ? -22.344 13.811 18.193 1.00 67.44 526 GLU A CA 1
ATOM 4154 C C . GLU A 1 526 ? -22.244 15.321 18.469 1.00 67.44 526 GLU A C 1
ATOM 4156 O O . GLU A 1 526 ? -21.209 15.921 18.099 1.00 67.44 526 GLU A O 1
#

Foldseek 3Di:
DLLVVLVVLVVVCVVVVFDPPQPDPPPPPAAFPPLFDPQDFPDDWDCQQAPFFDPLFQDADPLLCVVDPVVVVVSVQVSLVSLSVDHFWAPCSHHGHLVSCVRRVPDLVSVCVRVVVCVVVVVGPAHPVLSCCSRDPDLVVNSVVTGDPAWQDDDRTIAGNNNLLGHALVVCVVVVNALVSLVSRLVVLLPTRGDPRNSVSSLCRSVVSNHDVPVPPPPPPPQQNLVSPSDLDVVSLVVLVCVQVVVDDGHPVSQVSQCNPPPSHRDVVSSVVSVVVNVVPPDPPDPDPDPPDDDDDDDDDDDDDDDDDDDDDDDDDDDDDDDDDDDDDQDDKFFAPQAQAACPDQQLQQQLLVQLVSQVVSVVFPDDSVLLQVQFAADEAWDDDPNFTAAADLLRHFYHGRRDNPGAGHAQNSSQVSSCVRPNAKDKDFQDAVVVQRVCLVQVKKKKAKFFPDLSRAWDQPDWHAYPVRDIDTGGHRIGIWIWGIDHPFWTKIHGRNSSGMDIDGPVSRRVRRVVVGVIIMIHHD